Protein AF-A0A9W4SJ73-F1 (afdb_monomer_lite)

Structure (mmCIF, N/CA/C/O backbone):
data_AF-A0A9W4SJ73-F1
#
_entry.id   AF-A0A9W4SJ73-F1
#
loop_
_atom_site.group_PDB
_atom_site.id
_atom_site.type_symbol
_atom_site.label_atom_id
_atom_site.label_alt_id
_atom_site.label_comp_id
_atom_site.label_asym_id
_atom_site.label_entity_id
_atom_site.label_seq_id
_atom_site.pdbx_PDB_ins_code
_atom_site.Cartn_x
_atom_site.Cartn_y
_atom_site.Cartn_z
_atom_site.occupancy
_atom_site.B_iso_or_equiv
_atom_site.auth_seq_id
_atom_site.auth_comp_id
_atom_site.auth_asym_id
_atom_site.auth_atom_id
_atom_site.pdbx_PDB_model_num
ATOM 1 N N . MET A 1 1 ? -52.023 4.149 45.216 1.00 39.62 1 MET A N 1
ATOM 2 C CA . MET A 1 1 ? -51.579 4.139 43.808 1.00 39.62 1 MET A CA 1
ATOM 3 C C . MET A 1 1 ? -50.445 3.136 43.697 1.00 39.62 1 MET A C 1
ATOM 5 O O . MET A 1 1 ? -49.388 3.389 44.247 1.00 39.62 1 MET A O 1
ATOM 9 N N . CYS A 1 2 ? -50.684 1.966 43.100 1.00 37.62 2 CYS A N 1
ATOM 10 C CA . CYS A 1 2 ? -49.608 1.020 42.804 1.00 37.62 2 CYS A CA 1
ATOM 11 C C . CYS A 1 2 ? -48.779 1.577 41.645 1.00 37.62 2 CYS A C 1
ATOM 13 O O . CYS A 1 2 ? -49.261 1.621 40.511 1.00 37.62 2 CYS A O 1
ATOM 15 N N . GLU A 1 3 ? -47.551 2.004 41.929 1.00 43.22 3 GLU A N 1
ATOM 16 C CA . GLU A 1 3 ? -46.552 2.266 40.900 1.00 43.22 3 GLU A CA 1
ATOM 17 C C . GLU A 1 3 ? -46.263 0.955 40.166 1.00 43.22 3 GLU A C 1
ATOM 19 O O . GLU A 1 3 ? -45.697 0.005 40.708 1.00 43.22 3 GLU A O 1
ATOM 24 N N . LYS A 1 4 ? -46.710 0.878 38.911 1.00 43.00 4 LYS A N 1
ATOM 25 C CA . LYS A 1 4 ? -46.316 -0.188 37.993 1.00 43.00 4 LYS A CA 1
ATOM 26 C C . LYS A 1 4 ? -44.838 0.015 37.659 1.00 43.00 4 LYS A C 1
ATOM 28 O O . LYS A 1 4 ? -44.518 0.693 36.684 1.00 43.00 4 LYS A O 1
ATOM 33 N N . HIS A 1 5 ? -43.942 -0.590 38.433 1.00 45.56 5 HIS A N 1
ATOM 34 C CA . HIS A 1 5 ? -42.582 -0.841 37.972 1.00 45.56 5 HIS A CA 1
ATOM 35 C C . HIS A 1 5 ? -42.668 -1.754 36.744 1.00 45.56 5 HIS A C 1
ATOM 37 O O . HIS A 1 5 ? -42.887 -2.959 36.858 1.00 45.56 5 HIS A O 1
ATOM 43 N N . LYS A 1 6 ? -42.545 -1.172 35.544 1.00 41.56 6 LYS A N 1
ATOM 44 C CA . LYS A 1 6 ? -42.230 -1.961 34.352 1.00 41.56 6 LYS A CA 1
ATOM 45 C C . LYS A 1 6 ? -40.883 -2.635 34.625 1.00 41.56 6 LYS A C 1
ATOM 47 O O . LYS A 1 6 ? -39.948 -1.915 34.984 1.00 41.56 6 LYS A O 1
ATOM 52 N N . PRO A 1 7 ? -40.755 -3.963 34.474 1.00 44.50 7 PRO A N 1
ATOM 53 C CA . PRO A 1 7 ? -39.452 -4.596 34.566 1.00 44.50 7 PRO A CA 1
ATOM 54 C C . PRO A 1 7 ? -38.563 -3.957 33.500 1.00 44.50 7 PRO A C 1
ATOM 56 O O . PRO A 1 7 ? -38.890 -3.979 32.311 1.00 44.50 7 PRO A O 1
ATOM 59 N N . ALA A 1 8 ? -37.477 -3.317 33.933 1.00 56.25 8 ALA A N 1
ATOM 60 C CA . ALA A 1 8 ? -36.424 -2.905 33.027 1.00 56.25 8 ALA A CA 1
ATOM 61 C C . ALA A 1 8 ? -35.802 -4.199 32.498 1.00 56.25 8 ALA A C 1
ATOM 63 O O . ALA A 1 8 ? -35.003 -4.834 33.181 1.00 56.25 8 ALA A O 1
ATOM 64 N N . TYR A 1 9 ? -36.247 -4.642 31.322 1.00 56.09 9 TYR A N 1
ATOM 65 C CA . TYR A 1 9 ? -35.579 -5.708 30.591 1.00 56.09 9 TYR A CA 1
ATOM 66 C C . TYR A 1 9 ? -34.178 -5.202 30.252 1.00 56.09 9 TYR A C 1
ATOM 68 O O . TYR A 1 9 ? -33.994 -4.433 29.311 1.00 56.09 9 TYR A O 1
ATOM 76 N N . ILE A 1 10 ? -33.202 -5.580 31.075 1.00 65.19 10 ILE A N 1
ATOM 77 C CA . ILE A 1 10 ? -31.793 -5.349 30.785 1.00 65.19 10 ILE A CA 1
ATOM 78 C C . ILE A 1 10 ? -31.448 -6.287 29.635 1.00 65.19 10 ILE A C 1
ATOM 80 O O . ILE A 1 10 ? -31.617 -7.502 29.739 1.00 65.19 10 ILE A O 1
ATOM 84 N N . SER A 1 11 ? -31.038 -5.715 28.508 1.00 77.88 11 SER A N 1
ATOM 85 C CA . SER A 1 11 ? -30.705 -6.504 27.333 1.00 77.88 11 SER A CA 1
ATOM 86 C C . SER A 1 11 ? -29.457 -7.356 27.585 1.00 77.88 11 SER A C 1
ATOM 88 O O . SER A 1 11 ? -28.429 -6.849 28.038 1.00 77.88 11 SER A O 1
ATOM 90 N N . ASN A 1 12 ? -29.529 -8.638 27.221 1.00 87.50 12 ASN A N 1
ATOM 91 C CA . ASN A 1 12 ? -28.381 -9.555 27.190 1.00 87.50 12 ASN A CA 1
ATOM 92 C C . ASN A 1 12 ? -27.575 -9.439 25.885 1.00 87.50 12 ASN A C 1
ATOM 94 O O . ASN A 1 12 ? -26.724 -10.278 25.603 1.00 87.50 12 ASN A O 1
ATOM 98 N N . THR A 1 13 ? -27.873 -8.435 25.056 1.00 93.50 13 THR A N 1
ATOM 99 C CA . THR A 1 13 ? -27.153 -8.212 23.801 1.00 93.50 13 THR A CA 1
ATOM 100 C C . THR A 1 13 ? -25.703 -7.862 24.103 1.00 93.50 13 THR A C 1
ATOM 102 O O . THR A 1 13 ? -25.430 -6.946 24.876 1.00 93.50 13 THR A O 1
ATOM 105 N N . THR A 1 14 ? -24.791 -8.586 23.462 1.00 96.38 14 THR A N 1
ATOM 106 C CA . THR A 1 14 ? -23.342 -8.378 23.562 1.00 96.38 14 THR A CA 1
ATOM 107 C C . THR A 1 14 ? -22.723 -7.924 22.242 1.00 96.38 14 THR A C 1
ATOM 109 O O . THR A 1 14 ? -21.602 -7.426 22.239 1.00 96.38 14 THR A O 1
ATOM 112 N N . HIS A 1 15 ? -23.445 -8.071 21.131 1.00 98.00 15 HIS A N 1
ATOM 113 C CA . HIS A 1 15 ? -23.003 -7.701 19.791 1.00 98.00 15 HIS A CA 1
ATOM 114 C C . HIS A 1 15 ? -24.014 -6.729 19.197 1.00 98.00 15 HIS A C 1
ATOM 116 O O . HIS A 1 15 ? -25.203 -7.044 19.121 1.00 98.00 15 HIS A O 1
ATOM 122 N N . LEU A 1 16 ? -23.549 -5.541 18.830 1.00 97.38 16 LEU A N 1
ATOM 123 C CA . LEU A 1 16 ? -24.368 -4.494 18.248 1.00 97.38 16 LEU A CA 1
ATOM 124 C C . LEU A 1 16 ? -23.664 -3.921 17.025 1.00 97.38 16 LEU A C 1
ATOM 126 O O . LEU A 1 16 ? -22.590 -3.335 17.133 1.00 97.38 16 LEU A O 1
ATOM 130 N N . GLU A 1 17 ? -24.330 -4.037 15.885 1.00 97.62 17 GLU A N 1
ATOM 131 C CA . GLU A 1 17 ? -23.890 -3.465 14.621 1.00 97.62 17 GLU A CA 1
ATOM 132 C C . GLU A 1 17 ? -24.913 -2.417 14.180 1.00 97.62 17 GLU A C 1
ATOM 134 O O . GLU A 1 17 ? -26.108 -2.693 14.056 1.00 97.62 17 GLU A O 1
ATOM 139 N N . ILE A 1 18 ? -24.448 -1.188 13.983 1.00 95.75 18 ILE A N 1
ATOM 140 C CA . ILE A 1 18 ? -25.218 -0.082 13.419 1.00 95.75 18 ILE A CA 1
ATOM 141 C C . ILE A 1 18 ? -24.362 0.505 12.306 1.00 95.75 18 ILE A C 1
ATOM 143 O O . ILE A 1 18 ? -23.641 1.483 12.507 1.00 95.75 18 ILE A O 1
ATOM 147 N N . THR A 1 19 ? -24.417 -0.134 11.144 1.00 95.12 19 THR A N 1
ATOM 148 C CA . THR A 1 19 ? -23.607 0.214 9.977 1.00 95.12 19 THR A CA 1
ATOM 149 C C . THR A 1 19 ? -24.409 1.038 8.970 1.00 95.12 19 THR A C 1
ATOM 151 O O . THR A 1 19 ? -25.641 0.972 8.948 1.00 95.12 19 THR A O 1
ATOM 154 N N . PHE A 1 20 ? -23.723 1.842 8.153 1.00 93.00 20 PHE A N 1
ATOM 155 C CA . PHE A 1 20 ? -24.329 2.667 7.096 1.00 93.00 20 PHE A CA 1
ATOM 156 C C . PHE A 1 20 ? -25.423 3.629 7.607 1.00 93.00 20 PHE A C 1
ATOM 158 O O . PHE A 1 20 ? -26.413 3.903 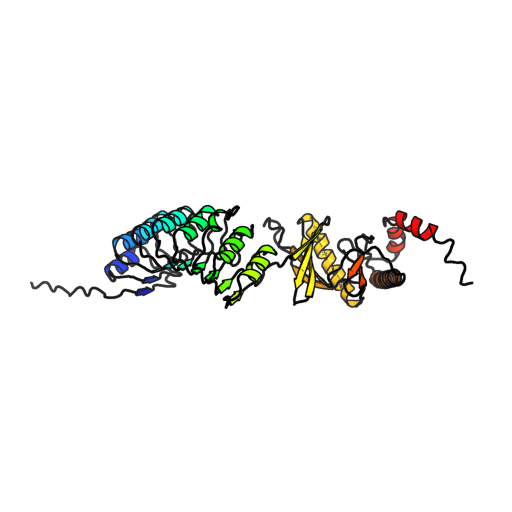6.921 1.00 93.00 20 PHE A O 1
ATOM 165 N N . TYR A 1 21 ? -25.290 4.126 8.845 1.00 93.19 21 TYR A N 1
ATOM 166 C CA . TYR A 1 21 ? -26.310 4.942 9.502 1.00 93.19 21 TYR A CA 1
ATOM 167 C C . TYR A 1 21 ? -25.867 6.397 9.688 1.00 93.19 21 TYR A C 1
ATOM 169 O O . TYR A 1 21 ? -25.284 6.793 10.700 1.00 93.19 21 TYR A O 1
ATOM 177 N N . TYR A 1 22 ? -26.247 7.247 8.734 1.00 90.00 22 TYR A N 1
ATOM 178 C CA . TYR A 1 22 ? -25.764 8.630 8.641 1.00 90.00 22 TYR A CA 1
ATOM 179 C C . TYR A 1 22 ? -26.304 9.619 9.690 1.00 90.00 22 TYR A C 1
ATOM 181 O O . TYR A 1 22 ? -25.974 10.803 9.670 1.00 90.00 22 TYR A O 1
ATOM 189 N N . SER A 1 23 ? -27.166 9.171 10.606 1.00 92.56 23 SER A N 1
ATOM 190 C CA . SER A 1 23 ? -27.784 10.035 11.620 1.00 92.56 23 SER A CA 1
ATOM 191 C C . SER A 1 23 ? -27.640 9.482 13.035 1.00 92.56 23 SER A C 1
ATOM 193 O O . SER A 1 23 ? -28.537 9.674 13.864 1.00 92.56 23 SER A O 1
ATOM 195 N N . LEU A 1 24 ? -26.544 8.771 13.327 1.00 94.06 24 LEU A N 1
ATOM 196 C CA . LEU A 1 24 ? -26.372 8.085 14.607 1.00 94.06 24 LEU A CA 1
ATOM 197 C C . LEU A 1 24 ? -26.395 9.079 15.775 1.00 94.06 24 LEU A C 1
ATOM 199 O O . LEU A 1 24 ? -27.225 8.940 16.658 1.00 94.06 24 LEU A O 1
ATOM 203 N N . SER A 1 25 ? -25.658 10.186 15.716 1.00 95.62 25 SER A N 1
ATOM 204 C CA . SER A 1 25 ? -25.659 11.265 16.726 1.00 95.62 25 SER A CA 1
ATOM 205 C C . SER A 1 25 ? -25.327 10.860 18.170 1.00 95.62 25 SER A C 1
ATOM 207 O O . SER A 1 25 ? -25.755 9.831 18.695 1.00 95.62 25 SER A O 1
ATOM 209 N N . ASP A 1 26 ? -24.663 11.762 18.894 1.00 97.38 26 ASP A N 1
ATOM 210 C CA . ASP A 1 26 ? -24.297 11.508 20.295 1.00 97.38 26 ASP A CA 1
ATOM 211 C C . ASP A 1 26 ? -25.513 11.225 21.199 1.00 97.38 26 ASP A C 1
ATOM 213 O O . ASP A 1 26 ? -25.440 10.451 22.154 1.00 97.38 26 ASP A O 1
ATOM 217 N N . LYS A 1 27 ? -26.675 11.814 20.882 1.00 97.12 27 LYS A N 1
ATOM 218 C CA . LYS A 1 27 ? -27.915 11.602 21.644 1.00 97.12 27 LYS A CA 1
ATOM 219 C C . LYS A 1 27 ? -28.471 10.186 21.478 1.00 97.12 27 LYS A C 1
ATOM 221 O O . LYS A 1 27 ? -28.934 9.614 22.472 1.00 97.12 27 LYS A O 1
ATOM 226 N N . LYS A 1 28 ? -28.446 9.614 20.264 1.00 96.69 28 LYS A N 1
ATOM 227 C CA . LYS A 1 28 ? -28.918 8.231 20.086 1.00 96.69 28 LYS A CA 1
ATOM 228 C C . LYS A 1 28 ? -27.905 7.260 20.670 1.00 96.69 28 LYS A C 1
ATOM 230 O O . LYS A 1 28 ? -28.343 6.367 21.380 1.00 96.69 28 LYS A O 1
ATOM 235 N N . ILE A 1 29 ? -26.594 7.483 20.511 1.00 97.12 29 ILE A N 1
ATOM 236 C CA . ILE A 1 29 ? -25.574 6.631 21.157 1.00 97.12 29 ILE A CA 1
ATOM 237 C C . ILE A 1 29 ? -25.756 6.621 22.675 1.00 97.12 29 ILE A C 1
ATOM 239 O O . ILE A 1 29 ? -25.825 5.551 23.270 1.00 97.12 29 ILE A O 1
ATOM 243 N N . LYS A 1 30 ? -25.983 7.781 23.304 1.00 96.75 30 LYS A N 1
ATOM 244 C CA . LYS A 1 30 ? -26.291 7.847 24.742 1.00 96.75 30 LYS A CA 1
ATOM 245 C C . LYS A 1 30 ? -27.535 7.042 25.145 1.00 96.75 30 LYS A C 1
ATOM 247 O O . LYS A 1 30 ? -27.621 6.567 26.274 1.00 96.75 30 LYS A O 1
ATOM 252 N N . SER A 1 31 ? -28.515 6.908 24.256 1.00 95.81 31 SER A N 1
ATOM 253 C CA . SER A 1 31 ? -29.713 6.091 24.498 1.00 95.81 31 SER A CA 1
ATOM 254 C C . SER A 1 31 ? -29.444 4.602 24.251 1.00 95.81 31 SER A C 1
ATOM 256 O O . SER A 1 31 ? -29.920 3.756 25.005 1.00 95.81 31 SER A O 1
ATOM 258 N N . ILE A 1 32 ? -28.631 4.290 23.240 1.00 94.88 32 ILE A N 1
ATOM 259 C CA . ILE A 1 32 ? -28.189 2.940 22.880 1.00 94.88 32 ILE A CA 1
ATOM 260 C C . ILE A 1 32 ? -27.398 2.318 24.031 1.00 94.88 32 ILE A C 1
ATOM 262 O O . ILE A 1 32 ? -27.790 1.253 24.501 1.00 94.88 32 ILE A O 1
ATOM 266 N N . VAL A 1 33 ? -26.373 3.000 24.559 1.00 94.69 33 VAL A N 1
ATOM 267 C CA . VAL A 1 33 ? -25.543 2.453 25.652 1.00 94.69 33 VAL A CA 1
ATOM 268 C C . VAL A 1 33 ? -26.362 2.143 26.911 1.00 94.69 33 VAL A C 1
ATOM 270 O O . VAL A 1 33 ? -26.095 1.170 27.604 1.00 94.69 33 VAL A O 1
ATOM 273 N N . LYS A 1 34 ? -27.416 2.929 27.182 1.00 92.62 34 LYS A N 1
ATOM 274 C CA . LYS A 1 34 ? -28.340 2.693 28.305 1.00 92.62 34 LYS A CA 1
ATOM 275 C C . LYS A 1 34 ? -29.238 1.481 28.080 1.00 92.62 34 LYS A C 1
ATOM 277 O O . LYS A 1 34 ? -29.660 0.847 29.040 1.00 92.62 34 LYS A O 1
ATOM 282 N N . THR A 1 35 ? -29.575 1.210 26.824 1.00 94.62 35 THR A N 1
ATOM 283 C CA . THR A 1 35 ? -30.463 0.109 26.434 1.00 94.62 35 THR A CA 1
ATOM 284 C C . THR A 1 35 ? -29.701 -1.218 26.385 1.00 94.62 35 THR A C 1
ATOM 286 O O . THR A 1 35 ? -30.245 -2.259 26.753 1.00 94.62 35 THR A O 1
ATOM 289 N N . PHE A 1 36 ? -28.432 -1.177 25.975 1.00 94.25 36 PHE A N 1
ATOM 290 C CA . PHE A 1 36 ? -27.571 -2.342 25.789 1.00 94.25 36 PHE A CA 1
ATOM 291 C C . PHE A 1 36 ? -26.296 -2.219 26.636 1.00 94.25 36 PHE A C 1
ATOM 293 O O . PHE A 1 36 ? -25.243 -1.922 26.093 1.00 94.25 36 PHE A O 1
ATOM 300 N N . PRO A 1 37 ? -26.347 -2.432 27.961 1.00 92.25 37 PRO A N 1
ATOM 301 C CA . PRO A 1 37 ? -25.209 -2.136 28.840 1.00 92.25 37 PRO A CA 1
ATOM 302 C C . PRO A 1 37 ? -24.043 -3.140 28.755 1.00 92.25 37 PRO A C 1
ATOM 304 O O . PRO A 1 37 ? -22.977 -2.876 29.299 1.00 92.25 37 PRO A O 1
ATOM 307 N N . ASN A 1 38 ? -24.220 -4.288 28.090 1.00 93.12 38 ASN A N 1
ATOM 308 C CA . ASN A 1 38 ? -23.274 -5.414 28.121 1.00 93.12 38 ASN A CA 1
ATOM 309 C C . ASN A 1 38 ? -22.562 -5.656 26.779 1.00 93.12 38 ASN A C 1
ATOM 311 O O . ASN A 1 38 ? -22.235 -6.796 26.446 1.00 93.12 38 ASN A O 1
ATOM 315 N N . ILE A 1 39 ? -22.345 -4.608 25.982 1.00 97.00 39 ILE A N 1
ATOM 316 C CA . ILE A 1 39 ? -21.722 -4.750 24.662 1.00 97.00 39 ILE A CA 1
ATOM 317 C C . ILE A 1 39 ? -20.239 -5.127 24.774 1.00 97.00 39 ILE A C 1
ATOM 319 O O . ILE A 1 39 ? -19.463 -4.525 25.513 1.00 97.00 39 ILE A O 1
ATOM 323 N N . ILE A 1 40 ? -19.868 -6.133 23.984 1.00 98.06 40 ILE A N 1
ATOM 324 C CA . ILE A 1 40 ? -18.515 -6.657 23.777 1.00 98.06 40 ILE A CA 1
ATOM 325 C C . ILE A 1 40 ? -18.050 -6.348 22.346 1.00 98.06 40 ILE A C 1
ATOM 327 O O . ILE A 1 40 ? -16.867 -6.088 22.126 1.00 98.06 40 ILE A O 1
ATOM 331 N N . HIS A 1 41 ? -18.978 -6.333 21.389 1.00 98.62 41 HIS A N 1
ATOM 332 C CA . HIS A 1 41 ? -18.727 -6.037 19.984 1.00 98.62 41 HIS A CA 1
ATOM 333 C C . HIS A 1 41 ? -19.605 -4.874 19.531 1.00 98.62 41 HIS A C 1
ATOM 335 O O . HIS A 1 41 ? -20.832 -4.987 19.536 1.00 98.62 41 HIS A O 1
ATOM 341 N N . LEU A 1 42 ? -18.971 -3.769 19.142 1.00 98.38 42 LEU A N 1
ATOM 342 C CA . LEU A 1 42 ? -19.642 -2.564 18.674 1.00 98.38 42 LEU A CA 1
ATOM 343 C C . LEU A 1 42 ? -19.150 -2.182 17.278 1.00 98.38 42 LEU A C 1
ATOM 345 O O . LEU A 1 42 ? -18.012 -1.741 17.123 1.00 98.38 42 LEU A O 1
ATOM 349 N N . ASP A 1 43 ? -20.011 -2.306 16.274 1.00 98.44 43 ASP A N 1
ATOM 350 C CA . ASP A 1 43 ? -19.675 -1.927 14.903 1.00 98.44 43 ASP A CA 1
ATOM 351 C C . ASP A 1 43 ? -20.478 -0.701 14.448 1.00 98.44 43 ASP A C 1
ATOM 353 O O . ASP A 1 43 ? -21.704 -0.758 14.351 1.00 98.44 43 ASP A O 1
ATOM 357 N N . PHE A 1 44 ? -19.785 0.410 14.178 1.00 97.69 44 PHE A N 1
ATOM 358 C CA . PHE A 1 44 ? -20.350 1.637 13.608 1.00 97.69 44 PHE A CA 1
ATOM 359 C C . PHE A 1 44 ? -19.809 1.944 12.207 1.00 97.69 44 PHE A C 1
ATOM 361 O O . PHE A 1 44 ? -19.728 3.111 11.821 1.00 97.69 44 PHE A O 1
ATOM 368 N N . LYS A 1 45 ? -19.429 0.925 11.431 1.00 95.31 45 LYS A N 1
ATOM 369 C CA . LYS A 1 45 ? -18.889 1.105 10.081 1.00 95.31 45 LYS A CA 1
ATOM 370 C C . LYS A 1 45 ? -19.808 1.954 9.208 1.00 95.31 45 LYS A C 1
ATOM 372 O O . LYS A 1 45 ? -20.985 1.636 9.055 1.00 95.31 45 LYS A O 1
ATOM 377 N N . ASP A 1 46 ? -19.244 2.989 8.592 1.00 91.25 46 ASP A N 1
ATOM 378 C CA . ASP A 1 46 ? -19.953 3.887 7.664 1.00 91.25 46 ASP A CA 1
ATOM 379 C C . ASP A 1 46 ? -21.174 4.576 8.307 1.00 91.25 46 ASP A C 1
ATOM 381 O O . ASP A 1 46 ? -22.160 4.936 7.664 1.00 91.25 46 ASP A O 1
ATOM 385 N N . SER A 1 47 ? -21.132 4.745 9.628 1.00 94.31 47 SER A N 1
ATOM 386 C CA . SER A 1 47 ? -22.100 5.538 10.376 1.00 94.31 47 SER A CA 1
ATOM 387 C C . SER A 1 47 ? -21.467 6.861 10.783 1.00 94.31 47 SER A C 1
ATOM 389 O O . SER A 1 47 ? -20.347 6.903 11.280 1.00 94.31 47 SER A O 1
ATOM 391 N N . ILE A 1 48 ? -22.208 7.960 10.626 1.00 90.94 48 ILE A N 1
ATOM 392 C CA . ILE A 1 48 ? -21.701 9.313 10.900 1.00 90.94 48 ILE A CA 1
ATOM 393 C C . ILE A 1 48 ? -22.635 10.104 11.822 1.00 90.94 48 ILE A C 1
ATOM 395 O O . ILE A 1 48 ? -23.740 9.686 12.188 1.00 90.94 48 ILE A O 1
ATOM 399 N N . GLY A 1 49 ? -22.164 11.287 12.216 1.00 93.06 49 GLY A N 1
ATOM 400 C CA . GLY A 1 49 ? -22.901 12.241 13.042 1.00 93.06 49 GLY A CA 1
ATOM 401 C C . GLY A 1 49 ? -22.613 12.133 14.538 1.00 93.06 49 GLY A C 1
ATOM 402 O O . GLY A 1 49 ? -23.229 12.865 15.309 1.00 93.06 49 GLY A O 1
ATOM 403 N N . PHE A 1 50 ? -21.703 11.255 14.961 1.00 96.56 50 PHE A N 1
ATOM 404 C CA . PHE A 1 50 ? -21.221 11.164 16.340 1.00 96.56 50 PHE A CA 1
ATOM 405 C C . PHE A 1 50 ? -19.782 11.677 16.480 1.00 96.56 50 PHE A C 1
ATOM 407 O O . PHE A 1 50 ? -19.057 11.788 15.495 1.00 96.56 50 PHE A O 1
ATOM 414 N N . SER A 1 51 ? -19.393 12.017 17.709 1.00 97.25 51 SER A N 1
ATOM 415 C CA . SER A 1 51 ? -18.108 12.643 18.041 1.00 97.25 51 SER A CA 1
ATOM 416 C C . SER A 1 51 ? -17.456 12.001 19.270 1.00 97.25 51 SER A C 1
ATOM 418 O O . SER A 1 51 ? -17.980 11.038 19.834 1.00 97.25 51 SER A O 1
ATOM 420 N N . ASP A 1 52 ? -16.354 12.580 19.757 1.00 98.56 52 ASP A N 1
ATOM 421 C CA . ASP A 1 52 ? -15.693 12.186 21.013 1.00 98.56 52 ASP A CA 1
ATOM 422 C C . ASP A 1 52 ? -16.666 12.062 22.197 1.00 98.56 52 ASP A C 1
ATOM 424 O O . ASP A 1 52 ? -16.473 11.218 23.068 1.00 98.56 52 ASP A O 1
ATOM 428 N N . LYS A 1 53 ? -17.756 12.846 22.216 1.00 98.25 53 LYS A N 1
ATOM 429 C CA . LYS A 1 53 ? -18.806 12.748 23.247 1.00 98.25 53 LYS A CA 1
ATOM 430 C C . LYS A 1 53 ? -19.403 11.348 23.332 1.00 98.25 53 LYS A C 1
ATOM 432 O O . LYS A 1 53 ? -19.676 10.870 24.429 1.00 98.25 53 LYS A O 1
ATOM 437 N N . SER A 1 54 ? -19.610 10.705 22.188 1.00 97.94 54 SER A N 1
ATOM 438 C CA . SER A 1 54 ? -20.080 9.324 22.134 1.00 97.94 54 SER A CA 1
ATOM 439 C C . SER A 1 54 ? -19.038 8.354 22.658 1.00 97.94 54 SER A C 1
ATOM 441 O O . SER A 1 54 ? -19.391 7.454 23.412 1.00 97.94 54 SER A O 1
ATOM 443 N N . LEU A 1 55 ? -17.765 8.561 22.317 1.00 98.31 55 LEU A N 1
ATOM 444 C CA . LEU A 1 55 ? -16.682 7.701 22.786 1.00 98.31 55 LEU A CA 1
ATOM 445 C C . LEU A 1 55 ? -16.481 7.789 24.303 1.00 98.31 55 LEU A C 1
ATOM 447 O O . LEU A 1 55 ? -16.304 6.753 24.934 1.00 98.31 55 LEU A O 1
ATOM 451 N N . PHE A 1 56 ? -16.598 8.976 24.906 1.00 98.56 56 PHE A N 1
ATOM 452 C CA . PHE A 1 56 ? -16.574 9.121 26.369 1.00 98.56 56 PHE A CA 1
ATOM 453 C C . PHE A 1 56 ? -17.722 8.357 27.031 1.00 98.56 56 PHE A C 1
ATOM 455 O O . PHE A 1 56 ? -17.512 7.611 27.979 1.00 98.56 56 PHE A O 1
ATOM 462 N N . VAL A 1 57 ? -18.933 8.492 26.488 1.00 98.00 57 VAL A N 1
ATOM 463 C CA . VAL A 1 57 ? -20.106 7.787 27.011 1.00 98.00 57 VAL A CA 1
ATOM 464 C C . VAL A 1 57 ? -19.955 6.270 26.868 1.00 98.00 57 VAL A C 1
ATOM 466 O O . VAL A 1 57 ? -20.332 5.541 27.780 1.00 98.00 57 VAL A O 1
ATOM 469 N N . ILE A 1 58 ? -19.399 5.788 25.755 1.00 98.06 58 ILE A N 1
ATOM 470 C CA . ILE A 1 58 ? -19.102 4.364 25.552 1.00 98.06 58 ILE A CA 1
ATOM 471 C C . ILE A 1 58 ? -18.089 3.892 26.596 1.00 98.06 58 ILE A C 1
ATOM 473 O O . ILE A 1 58 ? -18.410 2.954 27.323 1.00 98.06 58 ILE A O 1
ATOM 477 N N . ALA A 1 59 ? -16.953 4.591 26.719 1.00 97.56 59 ALA A N 1
ATOM 478 C CA . ALA A 1 59 ? -15.873 4.310 27.668 1.00 97.56 59 ALA A CA 1
ATOM 479 C C . ALA A 1 59 ? -16.368 4.176 29.120 1.00 97.56 59 ALA A C 1
ATOM 481 O O . ALA A 1 59 ? -15.910 3.306 29.853 1.00 97.56 59 ALA A O 1
ATOM 482 N N . GLU A 1 60 ? -17.335 5.005 29.519 1.00 96.38 60 GLU A N 1
ATOM 483 C CA . GLU A 1 60 ? -17.947 4.973 30.854 1.00 96.38 60 GLU A CA 1
ATOM 484 C C . GLU A 1 60 ? -19.013 3.876 31.030 1.00 96.38 60 GLU A C 1
ATOM 486 O O . GLU A 1 60 ? -19.348 3.528 32.162 1.00 96.38 60 GLU A O 1
ATOM 491 N N . SER A 1 61 ? -19.589 3.357 29.939 1.00 94.62 61 SER A N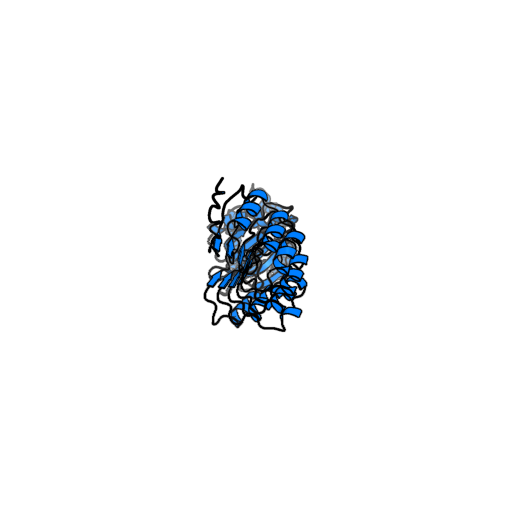 1
ATOM 492 C CA . SER A 1 61 ? -20.777 2.491 29.994 1.00 94.62 61 SER A CA 1
ATOM 493 C C . SER A 1 61 ? -20.459 1.005 29.889 1.00 94.62 61 SER A C 1
ATOM 495 O O . SER A 1 61 ? -21.058 0.203 30.604 1.00 94.62 61 SER A O 1
ATOM 497 N N . TYR A 1 62 ? -19.565 0.616 28.979 1.00 95.06 62 TYR A N 1
ATOM 498 C CA . TYR A 1 62 ? -19.236 -0.795 28.763 1.00 95.06 62 TYR A CA 1
ATOM 499 C C . TYR A 1 62 ? -17.999 -1.183 29.560 1.00 95.06 62 TYR A C 1
ATOM 501 O O . TYR A 1 62 ? -17.090 -0.376 29.713 1.00 95.06 62 TYR A O 1
ATOM 509 N N . SER A 1 63 ? -17.949 -2.425 30.044 1.00 90.69 63 SER A N 1
ATOM 510 C CA . SER A 1 63 ? -16.854 -2.930 30.888 1.00 90.69 63 SER A CA 1
ATOM 511 C C . SER A 1 63 ? -15.943 -3.948 30.197 1.00 90.69 63 SER A C 1
ATOM 513 O O . SER A 1 63 ? -14.846 -4.205 30.680 1.00 90.69 63 SER A O 1
ATOM 515 N N . ASN A 1 64 ? -16.383 -4.539 29.081 1.00 92.25 64 ASN A N 1
ATOM 516 C CA . ASN A 1 64 ? -15.703 -5.658 28.415 1.00 92.25 64 ASN A CA 1
ATOM 517 C C . ASN A 1 64 ? -15.718 -5.527 26.884 1.00 92.25 64 ASN A C 1
ATOM 519 O O . ASN A 1 64 ? -15.846 -6.525 26.174 1.00 92.25 64 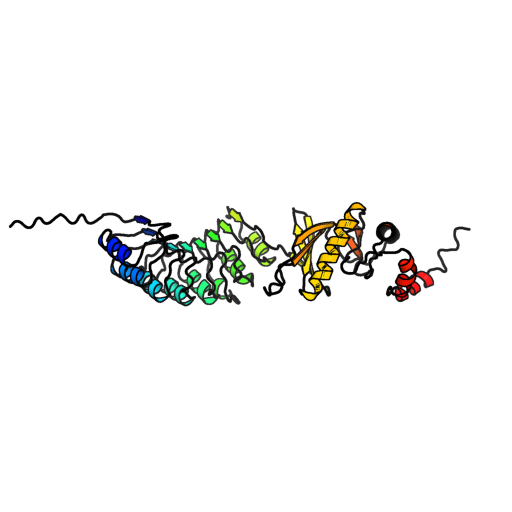ASN A O 1
ATOM 523 N N . LEU A 1 65 ? -15.612 -4.305 26.360 1.00 97.56 65 LEU A N 1
ATOM 524 C CA . LEU A 1 65 ? -15.544 -4.107 24.916 1.00 97.56 65 LEU A CA 1
ATOM 525 C C . LEU A 1 65 ? -14.250 -4.730 24.361 1.00 97.56 65 LEU A C 1
ATOM 527 O O . LEU A 1 65 ? -13.158 -4.432 24.840 1.00 97.56 65 LEU A O 1
ATOM 531 N N . ARG A 1 66 ? -14.386 -5.613 23.367 1.00 98.50 66 ARG A N 1
ATOM 532 C CA . ARG A 1 66 ? -13.280 -6.322 22.695 1.00 98.50 66 ARG A CA 1
ATOM 533 C C . ARG A 1 66 ? -13.183 -5.988 21.211 1.00 98.50 66 ARG A C 1
ATOM 535 O O . ARG A 1 66 ? -12.107 -6.102 20.638 1.00 98.50 66 ARG A O 1
ATOM 542 N N . TYR A 1 67 ? -14.278 -5.550 20.601 1.00 98.75 67 TYR A N 1
ATOM 543 C CA . TYR A 1 67 ? -14.324 -5.169 19.196 1.00 98.75 67 TYR A CA 1
ATOM 544 C C . TYR A 1 67 ? -14.976 -3.798 19.070 1.00 98.75 67 TYR A C 1
ATOM 546 O O . TYR A 1 67 ? -16.098 -3.601 19.549 1.00 98.75 67 TYR A O 1
ATOM 554 N N . ILE A 1 68 ? -14.284 -2.867 18.413 1.00 98.56 68 ILE A N 1
ATOM 555 C CA . ILE A 1 68 ? -14.855 -1.572 18.052 1.00 98.56 68 ILE A CA 1
ATOM 556 C C . ILE A 1 68 ? -14.477 -1.166 16.623 1.00 98.56 68 ILE A C 1
ATOM 558 O O . ILE A 1 68 ? -13.302 -1.117 16.253 1.00 98.56 68 ILE A O 1
ATOM 562 N N . ASN A 1 69 ? -15.489 -0.850 15.819 1.00 98.62 69 ASN A N 1
ATOM 563 C CA . ASN A 1 69 ? -15.317 -0.335 14.465 1.00 98.62 69 ASN A CA 1
ATOM 564 C C . ASN A 1 69 ? -15.811 1.111 14.389 1.00 98.62 69 ASN A C 1
ATOM 566 O O . ASN A 1 69 ? -16.996 1.378 14.586 1.00 98.62 69 ASN A O 1
ATOM 570 N N . LEU A 1 70 ? -14.885 2.030 14.128 1.00 97.81 70 LEU A N 1
ATOM 571 C CA . LEU A 1 70 ? -15.078 3.479 14.070 1.00 97.81 70 LEU A CA 1
ATOM 572 C C . LEU A 1 70 ? -14.734 4.027 12.679 1.00 97.81 70 LEU A C 1
ATOM 574 O O . LEU A 1 70 ? -14.312 5.174 12.568 1.00 97.81 70 LEU A O 1
ATOM 578 N N . TRP A 1 71 ? -14.860 3.208 11.634 1.00 96.31 71 TRP A N 1
ATOM 579 C CA . TRP A 1 71 ? -14.592 3.615 10.254 1.00 96.31 71 TRP A CA 1
ATOM 580 C C . TRP A 1 71 ? -15.307 4.936 9.907 1.00 96.31 71 TRP A C 1
ATOM 582 O O . TRP A 1 71 ? -16.509 5.060 10.146 1.00 96.31 71 TRP A O 1
ATOM 592 N N . ASP A 1 72 ? -14.554 5.903 9.368 1.00 94.69 72 ASP A N 1
ATOM 593 C CA . ASP A 1 72 ? -14.982 7.268 8.988 1.00 94.69 72 ASP A CA 1
ATOM 594 C C . ASP A 1 72 ? -15.684 8.069 10.107 1.00 94.69 72 ASP A C 1
ATOM 596 O O . ASP A 1 72 ? -16.488 8.978 9.872 1.00 94.69 72 ASP A O 1
ATOM 600 N N . ALA A 1 73 ? -15.375 7.762 11.370 1.00 94.62 73 ALA A N 1
ATOM 601 C CA . ALA A 1 73 ? -15.916 8.499 12.502 1.00 94.62 73 ALA A CA 1
ATOM 602 C C . ALA A 1 73 ? -15.304 9.910 12.620 1.00 94.62 73 ALA A C 1
ATOM 604 O O . ALA A 1 73 ? -14.093 10.120 12.508 1.00 94.62 73 ALA A O 1
ATOM 605 N N . GLN A 1 74 ? -16.137 10.899 12.960 1.00 94.56 74 GLN A N 1
ATOM 606 C CA . GLN A 1 74 ? -15.715 12.289 13.196 1.00 94.56 74 GLN A CA 1
ATOM 607 C C . GLN A 1 74 ? -15.167 12.489 14.621 1.00 94.56 74 GLN A C 1
ATOM 609 O O . GLN A 1 74 ? -15.696 13.268 15.419 1.00 94.56 74 GLN A O 1
ATOM 614 N N . ILE A 1 75 ? -14.100 11.762 14.943 1.00 97.19 75 ILE A N 1
ATOM 615 C CA . ILE A 1 75 ? -13.474 11.703 16.273 1.00 97.19 75 ILE A CA 1
ATOM 616 C C . ILE A 1 75 ? -12.042 12.237 16.249 1.00 97.19 75 ILE A C 1
ATOM 618 O O . ILE A 1 75 ? -11.415 12.311 15.195 1.00 97.19 75 ILE A O 1
ATOM 622 N N . THR A 1 76 ? -11.516 12.600 17.415 1.00 98.25 76 THR A N 1
ATOM 623 C CA . THR A 1 76 ? -10.125 13.035 17.595 1.00 98.25 76 THR A CA 1
ATOM 624 C C . THR A 1 76 ? -9.344 12.054 18.463 1.00 98.25 76 THR A C 1
ATOM 626 O O . THR A 1 76 ? -9.915 11.152 19.082 1.00 98.25 76 THR A O 1
ATOM 629 N N . ASP A 1 77 ? -8.033 12.285 18.589 1.00 98.44 77 ASP A N 1
ATOM 630 C CA . ASP A 1 77 ? -7.172 11.566 19.534 1.00 98.44 77 ASP A CA 1
ATOM 631 C C . ASP A 1 77 ? -7.792 11.483 20.944 1.00 98.44 77 ASP A C 1
ATOM 633 O O . ASP A 1 77 ? -7.727 10.445 21.590 1.00 98.44 77 ASP A O 1
ATOM 637 N N . LYS A 1 78 ? -8.463 12.542 21.427 1.00 98.44 78 LYS A N 1
ATOM 638 C CA . LYS A 1 78 ? -9.039 12.564 22.785 1.00 98.44 78 LYS A CA 1
ATOM 639 C C . LYS A 1 78 ? -10.137 11.522 22.979 1.00 98.44 78 LYS A C 1
ATOM 641 O O . LYS A 1 78 ? -10.168 10.864 24.019 1.00 98.44 78 LYS A O 1
ATOM 646 N N . GLY A 1 79 ? -11.039 11.400 22.006 1.00 98.44 79 GLY A N 1
ATOM 647 C CA . GLY A 1 79 ? -12.098 10.397 22.038 1.00 98.44 79 GLY A CA 1
ATOM 648 C C . GLY A 1 79 ? -11.518 8.989 21.958 1.00 98.44 79 GLY A C 1
ATOM 649 O O . GLY A 1 79 ? -11.900 8.122 22.743 1.00 98.44 79 GLY A O 1
ATOM 650 N N . LEU A 1 80 ? -10.540 8.777 21.075 1.00 98.25 80 LEU A N 1
ATOM 651 C CA . LEU A 1 80 ? -9.884 7.480 20.941 1.00 98.25 80 LEU A CA 1
ATOM 652 C C . LEU A 1 80 ? -9.118 7.083 22.213 1.00 98.25 80 LEU A C 1
ATOM 654 O O . LEU A 1 80 ? -9.219 5.935 22.638 1.00 98.25 80 LEU A O 1
ATOM 658 N N . TYR A 1 81 ? -8.435 8.023 22.877 1.00 98.56 81 TYR A N 1
ATOM 659 C CA . TYR A 1 81 ? -7.750 7.775 24.153 1.00 98.56 81 TYR A CA 1
ATOM 660 C C . TYR A 1 81 ? -8.702 7.240 25.218 1.00 98.56 81 TYR A C 1
ATOM 662 O O . TYR A 1 81 ? -8.337 6.331 25.958 1.00 98.56 81 TYR A O 1
ATOM 670 N N . ALA A 1 8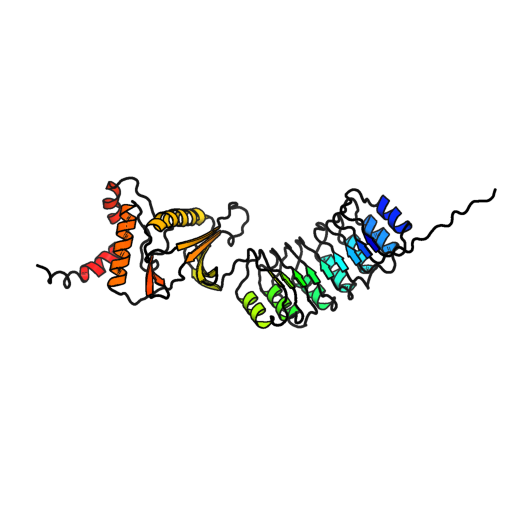2 ? -9.924 7.774 25.296 1.00 98.38 82 ALA A N 1
ATOM 671 C CA . ALA A 1 82 ? -10.914 7.292 26.253 1.00 98.38 82 ALA A CA 1
ATOM 672 C C . ALA A 1 82 ? -11.270 5.819 26.019 1.00 98.38 82 ALA A C 1
ATOM 674 O O . ALA A 1 82 ? -11.378 5.062 26.979 1.00 98.38 82 ALA A O 1
ATOM 675 N N . ILE A 1 83 ? -11.388 5.399 24.758 1.00 98.31 83 ILE A N 1
ATOM 676 C CA . ILE A 1 83 ? -11.655 4.004 24.395 1.00 98.31 83 ILE A CA 1
ATOM 677 C C . ILE A 1 83 ? -10.462 3.119 24.764 1.00 98.31 83 ILE A C 1
ATOM 679 O O . ILE A 1 83 ? -10.607 2.182 25.547 1.00 98.31 83 ILE A O 1
ATOM 683 N N . VAL A 1 84 ? -9.270 3.427 24.253 1.00 97.69 84 VAL A N 1
ATOM 684 C CA . VAL A 1 84 ? -8.111 2.521 24.371 1.00 97.69 84 VAL A CA 1
ATOM 685 C C . VAL A 1 84 ? -7.572 2.427 25.800 1.00 97.69 84 VAL A C 1
ATOM 687 O O . VAL A 1 84 ? -7.024 1.395 26.170 1.00 97.69 84 VAL A O 1
ATOM 690 N N . ARG A 1 85 ? -7.779 3.458 26.634 1.00 97.31 85 ARG A N 1
ATOM 691 C CA . ARG A 1 85 ? -7.452 3.424 28.073 1.00 97.31 85 ARG A CA 1
ATOM 692 C C . ARG A 1 85 ? -8.476 2.663 28.910 1.00 97.31 85 ARG A C 1
ATOM 694 O O . ARG A 1 85 ? -8.143 2.209 30.000 1.00 97.31 85 ARG A O 1
ATOM 701 N N . SER A 1 86 ? -9.712 2.542 28.431 1.00 97.44 86 SER A N 1
ATOM 702 C CA . SER A 1 86 ? -10.778 1.838 29.156 1.00 97.44 86 SER A CA 1
ATOM 703 C C . SER A 1 86 ? -10.805 0.344 28.830 1.00 97.44 86 SER A C 1
ATOM 705 O O . SER A 1 86 ? -11.215 -0.462 29.664 1.00 97.44 86 SER A O 1
ATOM 707 N N . TYR A 1 87 ? -10.334 -0.044 27.640 1.00 96.25 87 TYR A N 1
ATOM 708 C CA . TYR A 1 87 ? -10.474 -1.400 27.106 1.00 96.25 87 TYR A CA 1
ATOM 709 C C . TYR A 1 87 ? -9.127 -2.056 26.796 1.00 96.25 87 TYR A C 1
ATOM 711 O O . TYR A 1 87 ? -8.740 -2.226 25.648 1.00 96.25 87 TYR A O 1
ATOM 719 N N . TYR A 1 88 ? -8.422 -2.491 27.838 1.00 94.25 88 TYR A N 1
ATOM 720 C CA . TYR A 1 88 ? -7.107 -3.138 27.716 1.00 94.25 88 TYR A CA 1
ATOM 721 C C . TYR A 1 88 ? -7.139 -4.520 27.025 1.00 94.25 88 TYR A C 1
ATOM 723 O O . TYR A 1 88 ? -6.117 -4.975 26.518 1.00 94.25 88 TYR A O 1
ATOM 731 N N . LYS A 1 89 ? -8.314 -5.170 26.971 1.00 96.62 89 LYS A N 1
ATOM 732 C CA . LYS A 1 89 ? -8.555 -6.449 26.266 1.00 96.62 89 LYS A CA 1
ATOM 733 C C . LYS A 1 89 ? -9.102 -6.265 24.846 1.00 96.62 89 LYS A C 1
ATOM 735 O O . LYS A 1 89 ? -9.783 -7.152 24.332 1.00 96.62 89 LYS A O 1
ATOM 740 N N . LEU A 1 90 ? -8.921 -5.088 24.250 1.00 98.31 90 LEU A N 1
ATOM 741 C CA . LEU A 1 90 ? -9.399 -4.825 22.898 1.00 98.31 90 LEU A CA 1
ATOM 742 C C . LEU A 1 90 ? -8.636 -5.703 21.897 1.00 98.31 90 LEU A C 1
ATOM 744 O O . LEU A 1 90 ? -7.410 -5.713 21.887 1.00 98.31 90 LEU A O 1
ATOM 748 N N . GLU A 1 91 ? -9.373 -6.423 21.057 1.00 98.56 91 GLU A N 1
ATOM 749 C CA . GLU A 1 91 ? -8.852 -7.383 20.075 1.00 98.56 91 GLU A CA 1
ATOM 750 C C . GLU A 1 91 ? -9.008 -6.886 18.642 1.00 98.56 91 GLU A C 1
ATOM 752 O O . GLU A 1 91 ? -8.202 -7.237 17.784 1.00 98.56 91 GLU A O 1
ATOM 757 N N . TYR A 1 92 ? -10.012 -6.050 18.386 1.00 98.81 92 TYR A N 1
ATOM 758 C CA . TYR A 1 92 ? -10.258 -5.457 17.079 1.00 98.81 92 TYR A CA 1
ATOM 759 C C . TYR A 1 92 ? -10.486 -3.956 17.213 1.00 98.81 92 TYR A C 1
ATOM 761 O O . TYR A 1 92 ? -11.347 -3.510 17.984 1.00 98.81 92 TYR A O 1
ATOM 769 N N . LEU A 1 93 ? -9.751 -3.191 16.411 1.00 98.69 93 LEU A N 1
ATOM 770 C CA . LEU A 1 93 ? -9.916 -1.752 16.277 1.00 98.69 93 LEU A CA 1
ATOM 771 C C . LEU A 1 93 ? -9.864 -1.359 14.801 1.00 98.69 93 LEU A C 1
ATOM 773 O O . LEU A 1 93 ? -8.893 -1.646 14.104 1.00 98.69 93 LEU A O 1
ATOM 777 N N . ASN A 1 94 ? -10.880 -0.641 14.335 1.00 98.62 94 ASN A N 1
ATOM 778 C CA . ASN A 1 94 ? -10.850 -0.005 13.022 1.00 98.62 94 ASN A CA 1
ATOM 779 C C . ASN A 1 94 ? -11.081 1.499 13.169 1.00 98.62 94 ASN A C 1
ATOM 781 O O . ASN A 1 94 ? -12.127 1.918 13.657 1.00 98.62 94 ASN A O 1
ATOM 785 N N . ILE A 1 95 ? -10.093 2.293 12.763 1.00 97.81 95 ILE A N 1
ATOM 786 C CA . ILE A 1 95 ? -10.123 3.765 12.739 1.00 97.81 95 ILE A CA 1
ATOM 787 C C . ILE A 1 95 ? -9.825 4.302 11.333 1.00 97.81 95 ILE A C 1
ATOM 789 O O . ILE A 1 95 ? -9.378 5.437 11.171 1.00 97.81 95 ILE A O 1
ATOM 793 N N . SER A 1 96 ? -10.019 3.469 10.313 1.00 97.31 96 SER A N 1
ATOM 794 C CA . SER A 1 96 ? -9.794 3.849 8.920 1.00 97.31 96 SER A CA 1
ATOM 795 C C . SER A 1 96 ? -10.645 5.064 8.558 1.00 97.31 96 SER A C 1
ATOM 797 O O . SER A 1 96 ? -11.780 5.184 9.020 1.00 97.31 96 SER A O 1
ATOM 799 N N . TYR A 1 97 ? -10.107 5.955 7.726 1.00 95.44 97 TYR A N 1
ATOM 800 C CA . TYR A 1 97 ? -10.757 7.200 7.289 1.00 95.44 97 TYR A CA 1
ATOM 801 C C . TYR A 1 97 ? -11.041 8.230 8.405 1.00 95.44 97 TYR A C 1
ATOM 803 O O . TYR A 1 97 ? -11.557 9.311 8.123 1.00 95.44 97 TYR A O 1
ATOM 811 N N . CYS A 1 98 ? -10.631 7.996 9.657 1.00 95.50 98 CYS A N 1
ATOM 812 C CA . CYS A 1 98 ? -10.733 8.989 10.732 1.00 95.50 98 CYS A CA 1
ATOM 813 C C . CYS A 1 98 ? -9.706 10.126 10.561 1.00 95.50 98 CYS A C 1
ATOM 815 O O . CYS A 1 98 ? -8.588 10.080 11.079 1.00 95.50 98 CYS A O 1
ATOM 817 N N . ARG A 1 99 ? -10.098 11.193 9.856 1.00 91.62 99 ARG A N 1
ATOM 818 C CA . ARG A 1 99 ? -9.196 12.283 9.416 1.00 91.62 99 ARG A CA 1
ATOM 819 C C . ARG A 1 99 ? -8.605 13.160 10.528 1.00 91.62 99 ARG A C 1
ATOM 821 O O . ARG A 1 99 ? -7.619 13.846 10.286 1.00 91.62 99 ARG A O 1
ATOM 828 N N . ASN A 1 100 ? -9.196 13.163 11.724 1.00 95.06 100 ASN A N 1
ATOM 829 C CA . ASN A 1 100 ? -8.793 14.037 12.838 1.00 95.06 100 ASN A CA 1
ATOM 830 C C . ASN A 1 100 ? -7.984 13.307 13.932 1.00 95.06 100 ASN A C 1
ATOM 832 O O . ASN A 1 100 ? -7.855 13.807 15.053 1.00 95.06 100 ASN A O 1
ATOM 836 N N . ILE A 1 101 ? -7.453 12.125 13.612 1.00 96.00 101 ILE A N 1
ATOM 837 C CA . ILE A 1 101 ? -6.530 11.355 14.456 1.00 96.00 101 ILE A CA 1
ATOM 838 C C . ILE A 1 101 ? -5.084 11.658 14.036 1.00 96.00 101 ILE A C 1
ATOM 840 O O . ILE A 1 101 ? -4.828 12.024 12.891 1.00 96.00 101 ILE A O 1
ATOM 844 N N . SER A 1 102 ? -4.135 11.535 14.964 1.00 94.62 102 SER A N 1
ATOM 845 C CA . SER A 1 102 ? -2.699 11.674 14.707 1.00 94.62 102 SER A CA 1
ATOM 846 C C . SER A 1 102 ? -1.905 10.450 15.174 1.00 94.62 102 SER A C 1
ATOM 848 O O . SER A 1 102 ? -2.416 9.573 15.873 1.00 94.62 102 SER A O 1
ATOM 850 N N . ASN A 1 103 ? -0.601 10.407 14.872 1.00 92.12 103 ASN A N 1
ATOM 851 C CA . ASN A 1 103 ? 0.272 9.312 15.319 1.00 92.12 103 ASN A CA 1
ATOM 852 C C . ASN A 1 103 ? 0.379 9.159 16.835 1.00 92.12 103 ASN A C 1
ATOM 854 O O . ASN A 1 103 ? 0.793 8.100 17.302 1.00 92.12 103 ASN A O 1
ATOM 858 N N . LYS A 1 104 ? -0.010 10.172 17.615 1.00 95.38 104 LYS A N 1
ATOM 859 C CA . LYS A 1 104 ? -0.070 10.076 19.077 1.00 95.38 104 LYS A CA 1
ATOM 860 C C . LYS A 1 104 ? -1.010 8.955 19.522 1.00 95.38 104 LYS A C 1
ATOM 862 O O . LYS A 1 104 ? -0.696 8.252 20.478 1.00 95.38 104 LYS A O 1
ATOM 867 N N . SER A 1 105 ? -2.082 8.717 18.767 1.00 96.06 105 SER A N 1
ATOM 868 C CA . SER A 1 105 ? -3.002 7.607 19.009 1.00 96.06 105 SER A CA 1
ATOM 869 C C . SER A 1 105 ? -2.370 6.232 18.847 1.00 96.06 105 SER A C 1
ATOM 871 O O . SER A 1 105 ? -2.687 5.349 19.634 1.00 96.06 105 SER A O 1
ATOM 873 N N . LEU A 1 106 ? -1.415 6.044 17.930 1.00 95.50 106 LEU A N 1
ATOM 874 C CA . LEU A 1 106 ? -0.682 4.772 17.820 1.00 95.50 106 LEU A CA 1
ATOM 875 C C . LEU A 1 106 ? 0.130 4.480 19.087 1.00 95.50 106 LEU A C 1
ATOM 877 O O . LEU A 1 106 ? 0.166 3.342 19.546 1.00 95.50 106 LEU A O 1
ATOM 881 N N . PHE A 1 107 ? 0.755 5.503 19.680 1.00 95.69 107 PHE A N 1
ATOM 882 C CA . PHE A 1 107 ? 1.493 5.333 20.934 1.00 95.69 107 PHE A CA 1
ATOM 883 C C . PHE A 1 107 ? 0.569 4.980 22.098 1.00 95.69 107 PHE A C 1
ATOM 885 O O . PHE A 1 107 ? 0.907 4.117 22.905 1.00 95.69 107 PHE A O 1
ATOM 892 N N . GLU A 1 108 ? -0.602 5.612 22.159 1.00 97.69 108 GLU A N 1
ATOM 893 C CA . GLU A 1 108 ? -1.594 5.327 23.192 1.00 97.69 108 GLU A CA 1
ATOM 894 C C . GLU A 1 108 ? -2.194 3.918 23.037 1.00 97.69 108 GLU A C 1
ATOM 896 O O . GLU A 1 108 ? -2.302 3.194 24.023 1.00 97.69 108 GLU A O 1
ATOM 901 N N . ILE A 1 109 ? -2.517 3.490 21.811 1.00 97.62 109 ILE A N 1
ATOM 902 C CA . ILE A 1 109 ? -2.992 2.126 21.523 1.00 97.62 109 ILE A CA 1
ATOM 903 C C . ILE A 1 109 ? -1.940 1.103 21.953 1.00 97.62 109 ILE A C 1
ATOM 905 O O . ILE A 1 109 ? -2.238 0.204 22.736 1.00 97.62 109 ILE A O 1
ATOM 909 N N . ALA A 1 110 ? -0.697 1.270 21.497 1.00 95.25 110 ALA A N 1
ATOM 910 C CA . ALA A 1 110 ? 0.402 0.364 21.817 1.00 95.25 110 ALA A CA 1
ATOM 911 C C . ALA A 1 110 ? 0.680 0.264 23.328 1.00 95.25 110 ALA A C 1
ATOM 913 O O . ALA A 1 110 ? 1.144 -0.772 23.793 1.00 95.25 110 ALA A O 1
ATOM 914 N N . GLY A 1 111 ? 0.420 1.331 24.090 1.00 96.88 111 GLY A N 1
ATOM 915 C CA . GLY A 1 111 ? 0.625 1.361 25.539 1.00 96.88 111 GLY A CA 1
ATOM 916 C C . GLY A 1 111 ? -0.484 0.706 26.367 1.00 96.88 111 GLY A C 1
ATOM 917 O O . GLY A 1 111 ? -0.263 0.477 27.552 1.00 96.88 111 GLY A O 1
ATOM 918 N N . ASN A 1 112 ? -1.656 0.426 25.784 1.00 97.19 112 ASN A N 1
ATOM 919 C CA . ASN A 1 112 ? -2.820 -0.063 26.536 1.00 97.19 112 ASN A CA 1
ATOM 920 C C . ASN A 1 112 ? -3.453 -1.344 25.957 1.00 97.19 112 ASN A C 1
ATOM 922 O O . ASN A 1 112 ? -3.973 -2.160 26.713 1.00 97.19 112 ASN A O 1
ATOM 926 N N . CYS A 1 113 ? -3.437 -1.537 24.634 1.00 96.75 113 CYS A N 1
ATOM 927 C CA . CYS A 1 113 ? -4.166 -2.601 23.929 1.00 96.75 113 CYS A CA 1
ATOM 928 C C . CYS A 1 113 ? -3.226 -3.738 23.483 1.00 96.75 113 CYS A C 1
ATOM 930 O O . CYS A 1 113 ? -2.977 -3.935 22.293 1.00 96.75 113 CYS A O 1
ATOM 932 N N . HIS A 1 114 ? -2.672 -4.491 24.435 1.00 95.62 114 HIS A N 1
ATOM 933 C CA . HIS A 1 114 ? -1.708 -5.569 24.147 1.00 95.62 114 HIS A CA 1
ATOM 934 C C . HIS A 1 114 ? -2.345 -6.839 23.555 1.00 95.62 114 HIS A C 1
ATOM 936 O O . HIS A 1 114 ? -1.657 -7.626 22.899 1.00 95.62 114 HIS A O 1
ATOM 942 N N . ASP A 1 115 ? -3.656 -7.010 23.740 1.00 97.06 115 ASP A N 1
ATOM 943 C CA . ASP A 1 115 ? -4.433 -8.136 23.210 1.00 97.06 115 ASP A CA 1
ATOM 944 C C . ASP A 1 115 ? -4.916 -7.910 21.767 1.00 97.06 115 ASP A C 1
ATOM 946 O O . ASP A 1 115 ? -5.590 -8.774 21.207 1.00 97.06 115 ASP A O 1
ATOM 950 N N . LEU A 1 116 ? -4.552 -6.779 21.148 1.00 98.00 116 LEU A N 1
ATOM 951 C CA . LEU A 1 116 ? -5.002 -6.407 19.810 1.00 98.00 116 LEU A CA 1
ATOM 952 C C . LEU A 1 116 ? -4.559 -7.445 18.771 1.00 98.00 116 LEU A C 1
ATOM 954 O O . LEU A 1 116 ? -3.374 -7.760 18.659 1.00 98.00 116 LEU A O 1
ATOM 958 N N . GLN A 1 117 ? -5.524 -7.961 18.012 1.00 98.00 117 GLN A N 1
ATOM 959 C CA . GLN A 1 117 ? -5.349 -9.001 16.995 1.00 98.00 117 GLN A CA 1
ATOM 960 C C . GLN A 1 117 ? -5.547 -8.450 15.588 1.00 98.00 117 GLN A C 1
ATOM 962 O O . GLN A 1 117 ? -4.852 -8.872 14.663 1.00 98.00 117 GLN A O 1
ATOM 967 N N . GLU A 1 118 ? -6.458 -7.493 15.424 1.00 98.50 118 GLU A N 1
ATOM 968 C CA . GLU A 1 118 ? -6.714 -6.844 14.146 1.00 98.50 118 GLU A CA 1
ATOM 969 C C . GLU A 1 118 ? -6.758 -5.326 14.298 1.00 98.50 118 GLU A C 1
ATOM 971 O O . GLU A 1 118 ? -7.469 -4.789 15.155 1.00 98.50 118 GLU A O 1
ATOM 976 N N . PHE A 1 119 ? -6.000 -4.633 13.451 1.00 98.12 119 PHE A N 1
ATOM 977 C CA . PHE A 1 119 ? -5.926 -3.183 13.481 1.00 98.12 119 PHE A CA 1
ATOM 978 C C . PHE A 1 119 ? -5.931 -2.589 12.076 1.00 98.12 119 PHE A C 1
ATOM 980 O O . PHE A 1 119 ? -5.054 -2.879 11.262 1.00 98.12 119 PHE A O 1
ATOM 987 N N . TYR A 1 120 ? -6.918 -1.733 11.823 1.00 97.88 120 TYR A N 1
ATOM 988 C CA . TYR A 1 120 ? -7.153 -1.111 10.524 1.00 97.88 120 TYR A CA 1
ATOM 989 C C . TYR A 1 120 ? -7.151 0.409 10.675 1.00 97.88 120 TYR A C 1
ATOM 991 O O . TYR A 1 120 ? -7.906 0.960 11.484 1.00 97.88 120 TYR A O 1
ATOM 999 N N . PHE A 1 121 ? -6.315 1.090 9.899 1.00 95.88 121 PHE A N 1
ATOM 1000 C CA . PHE A 1 121 ? -6.239 2.551 9.876 1.00 95.88 121 PHE A CA 1
ATOM 1001 C C . PHE A 1 121 ? -5.875 3.070 8.482 1.00 95.88 121 PHE A C 1
ATOM 1003 O O . PHE A 1 121 ? -4.950 3.863 8.320 1.00 95.88 121 PHE A O 1
ATOM 1010 N N . ALA A 1 122 ? -6.631 2.621 7.477 1.00 94.19 122 ALA A N 1
ATOM 1011 C CA . ALA A 1 122 ? -6.494 3.088 6.103 1.00 94.19 122 ALA A CA 1
ATOM 1012 C C . ALA A 1 122 ? -6.708 4.611 5.980 1.00 94.19 122 ALA A C 1
ATOM 1014 O O . ALA A 1 122 ? -7.446 5.214 6.769 1.00 94.19 122 ALA A O 1
ATOM 1015 N N . GLU A 1 123 ? -6.078 5.217 4.970 1.00 91.75 123 GLU A N 1
ATOM 1016 C CA . GLU A 1 123 ? -6.069 6.662 4.683 1.00 91.75 123 GLU A CA 1
ATOM 1017 C C . GLU A 1 123 ? -5.500 7.521 5.832 1.00 91.75 123 GLU A C 1
ATOM 1019 O O . GLU A 1 123 ? -5.818 8.704 5.983 1.00 91.75 123 GLU A O 1
ATOM 1024 N N . ALA A 1 124 ? -4.620 6.951 6.660 1.00 90.94 124 ALA A N 1
ATOM 1025 C CA . ALA A 1 124 ? -3.914 7.702 7.690 1.00 90.94 124 ALA A CA 1
ATOM 1026 C C . ALA A 1 124 ? -2.755 8.494 7.070 1.00 90.94 124 ALA A C 1
ATOM 1028 O O . ALA A 1 124 ? -1.817 7.916 6.538 1.00 90.94 124 ALA A O 1
ATOM 1029 N N . CYS A 1 125 ? -2.760 9.824 7.167 1.00 87.56 125 CYS A N 1
ATOM 1030 C CA . CYS A 1 125 ? -1.716 10.684 6.586 1.00 87.56 125 CYS A CA 1
ATOM 1031 C C . CYS A 1 125 ? -0.591 11.085 7.562 1.00 87.56 125 CYS A C 1
ATOM 1033 O O . CYS A 1 125 ? 0.141 12.045 7.320 1.00 87.56 125 CYS A O 1
ATOM 1035 N N . TRP A 1 126 ? -0.484 10.390 8.694 1.00 87.50 126 TRP A N 1
ATOM 1036 C CA . TRP A 1 126 ? 0.310 10.800 9.856 1.00 87.50 126 TRP A CA 1
ATOM 1037 C C . TRP A 1 126 ? 1.260 9.708 10.363 1.00 87.50 126 TRP A C 1
ATOM 1039 O O . TRP A 1 126 ? 1.845 9.859 11.432 1.00 87.50 126 TRP A O 1
ATOM 1049 N N . ILE A 1 127 ? 1.435 8.613 9.623 1.00 86.75 127 ILE A N 1
ATOM 1050 C CA . ILE A 1 127 ? 2.232 7.457 10.057 1.00 86.75 127 ILE A CA 1
ATOM 1051 C C . ILE A 1 127 ? 3.731 7.810 10.135 1.00 86.75 127 ILE A C 1
ATOM 1053 O O . ILE A 1 127 ? 4.252 8.540 9.294 1.00 86.75 127 ILE A O 1
ATOM 1057 N N . THR A 1 128 ? 4.448 7.277 11.131 1.00 86.62 128 THR A N 1
ATOM 1058 C CA . THR A 1 128 ? 5.920 7.339 11.207 1.00 86.62 128 THR A CA 1
ATOM 1059 C C . THR A 1 128 ? 6.536 5.975 11.529 1.00 86.62 128 THR A C 1
ATOM 1061 O O . THR A 1 128 ? 5.870 5.103 12.100 1.00 86.62 128 THR A O 1
ATOM 1064 N N . ASP A 1 129 ? 7.834 5.810 11.244 1.00 81.12 129 ASP A N 1
ATOM 1065 C CA . ASP A 1 129 ? 8.617 4.611 11.607 1.00 81.12 129 ASP A CA 1
ATOM 1066 C C . ASP A 1 129 ? 8.404 4.197 13.058 1.00 81.12 129 ASP A C 1
ATOM 1068 O O . ASP A 1 129 ? 8.145 3.038 13.390 1.00 81.12 129 ASP A O 1
ATOM 1072 N N . ARG A 1 130 ? 8.513 5.191 13.945 1.00 85.50 130 ARG A N 1
ATOM 1073 C CA . ARG A 1 130 ? 8.474 4.993 15.385 1.00 85.50 130 ARG A CA 1
ATOM 1074 C C . ARG A 1 130 ? 7.093 4.542 15.826 1.00 85.50 130 ARG A C 1
ATOM 1076 O O . ARG A 1 130 ? 7.008 3.679 16.691 1.00 85.50 130 ARG A O 1
ATOM 1083 N N . SER A 1 131 ? 6.029 5.103 15.251 1.00 88.50 131 SER A N 1
ATOM 1084 C CA . SER A 1 131 ? 4.667 4.737 15.635 1.00 88.50 131 SER A CA 1
ATOM 1085 C C . SER A 1 131 ? 4.301 3.322 15.183 1.00 88.50 131 SER A C 1
ATOM 1087 O O . SER A 1 131 ? 3.745 2.569 15.978 1.00 88.50 131 SER A O 1
ATOM 1089 N N . ILE A 1 132 ? 4.677 2.922 13.959 1.00 88.00 132 ILE A N 1
ATOM 1090 C CA . ILE A 1 132 ? 4.465 1.544 13.474 1.00 88.00 132 ILE A CA 1
ATOM 1091 C C . ILE A 1 132 ? 5.305 0.555 14.276 1.00 88.00 132 ILE A C 1
ATOM 1093 O O . ILE A 1 132 ? 4.793 -0.463 14.740 1.00 88.00 132 ILE A O 1
ATOM 1097 N N . SER A 1 133 ? 6.572 0.890 14.517 1.00 86.50 133 SER A N 1
ATOM 1098 C CA . SER A 1 133 ? 7.455 0.054 15.328 1.00 86.50 133 SER A CA 1
ATOM 1099 C C . SER A 1 133 ? 6.932 -0.143 16.734 1.00 86.50 133 SER A C 1
ATOM 1101 O O . SER A 1 133 ? 7.044 -1.236 17.281 1.00 86.50 133 SER A O 1
ATOM 1103 N N . TYR A 1 134 ? 6.319 0.878 17.320 1.00 89.19 134 TYR A N 1
ATOM 1104 C CA . TYR A 1 134 ? 5.761 0.761 18.655 1.00 89.19 134 TYR A CA 1
ATOM 1105 C C . TYR A 1 134 ? 4.518 -0.139 18.697 1.00 89.19 134 TYR A C 1
ATOM 1107 O O . TYR A 1 134 ? 4.414 -0.958 19.604 1.00 89.19 134 TYR A O 1
ATOM 1115 N N . ILE A 1 135 ? 3.637 -0.074 17.693 1.00 92.19 135 ILE A N 1
ATOM 1116 C CA . ILE A 1 135 ? 2.506 -1.010 17.565 1.00 92.19 135 ILE A CA 1
ATOM 1117 C C . ILE A 1 135 ? 3.005 -2.449 17.418 1.00 92.19 135 ILE A C 1
ATOM 1119 O O . ILE A 1 135 ? 2.635 -3.309 18.214 1.00 92.19 135 ILE A O 1
ATOM 1123 N N . LEU A 1 136 ? 3.894 -2.705 16.456 1.00 89.81 136 LEU A N 1
ATOM 1124 C CA . LEU A 1 136 ? 4.374 -4.058 16.156 1.00 89.81 136 LEU A CA 1
ATOM 1125 C C . LEU A 1 136 ? 5.165 -4.690 17.312 1.00 89.81 136 LEU A C 1
ATOM 1127 O O . LEU A 1 136 ? 5.152 -5.907 17.478 1.00 89.81 136 LEU A O 1
ATOM 1131 N N . ASN A 1 137 ? 5.845 -3.882 18.132 1.00 88.44 137 ASN A N 1
ATOM 1132 C CA . ASN A 1 137 ? 6.585 -4.379 19.295 1.00 88.44 137 ASN A CA 1
ATOM 1133 C C . ASN A 1 137 ? 5.722 -4.562 20.556 1.00 88.44 137 ASN A C 1
ATOM 1135 O O . ASN A 1 137 ? 6.128 -5.324 21.437 1.00 88.44 137 ASN A O 1
ATOM 1139 N N . SER A 1 138 ? 4.575 -3.882 20.658 1.00 91.69 138 SER A N 1
ATOM 1140 C CA . SER A 1 138 ? 3.726 -3.898 21.860 1.00 91.69 138 SER A CA 1
ATOM 1141 C C . SER A 1 138 ? 2.477 -4.772 21.725 1.00 91.69 138 SER A C 1
ATOM 1143 O O . SER A 1 138 ? 2.040 -5.356 22.718 1.00 91.69 138 SER A O 1
ATOM 1145 N N . CYS A 1 139 ? 1.907 -4.890 20.524 1.00 93.38 139 CYS A N 1
ATOM 1146 C CA . CYS A 1 139 ? 0.723 -5.701 20.233 1.00 93.38 139 CYS A CA 1
ATOM 1147 C C . CYS A 1 139 ? 1.154 -7.066 19.675 1.00 93.38 139 CYS A C 1
ATOM 1149 O O . CYS A 1 139 ? 1.062 -7.332 18.481 1.00 93.38 139 CYS A O 1
ATOM 1151 N N . LEU A 1 140 ? 1.674 -7.940 20.541 1.00 90.88 140 LEU A N 1
ATOM 1152 C CA . LEU A 1 140 ? 2.285 -9.216 20.128 1.00 90.88 140 LEU A CA 1
ATOM 1153 C C . LEU A 1 140 ? 1.282 -10.230 19.555 1.00 90.88 140 LEU A C 1
ATOM 1155 O O . LEU A 1 140 ? 1.680 -11.159 18.853 1.00 90.88 140 LEU A O 1
ATOM 1159 N N . ASN A 1 141 ? -0.006 -10.044 19.849 1.00 93.62 141 ASN A N 1
ATOM 1160 C CA . ASN A 1 141 ? -1.096 -10.864 19.327 1.00 93.62 141 ASN A CA 1
ATOM 1161 C C . ASN A 1 141 ? -1.611 -10.383 17.963 1.00 93.62 141 ASN A C 1
ATOM 1163 O O . ASN A 1 141 ? -2.530 -11.004 17.427 1.00 93.62 141 ASN A O 1
ATOM 1167 N N . LEU A 1 142 ? -1.036 -9.310 17.404 1.00 95.44 142 LEU A N 1
ATOM 1168 C CA . LEU A 1 142 ? -1.489 -8.723 16.150 1.00 95.44 142 LEU A CA 1
ATOM 1169 C C . LEU A 1 142 ? -1.259 -9.703 14.995 1.00 95.44 142 LEU A C 1
ATOM 1171 O O . LEU A 1 142 ? -0.131 -10.117 14.723 1.00 95.44 142 LEU A O 1
ATOM 1175 N N . ARG A 1 143 ? -2.356 -10.064 14.326 1.00 95.44 143 ARG A N 1
ATOM 1176 C CA . ARG A 1 143 ? -2.409 -10.976 13.175 1.00 95.44 143 ARG A CA 1
ATOM 1177 C C . ARG A 1 143 ? -2.782 -10.255 11.892 1.00 95.44 143 ARG A C 1
ATOM 1179 O O . ARG A 1 143 ? -2.333 -10.667 10.827 1.00 95.44 143 ARG A O 1
ATOM 1186 N N . LYS A 1 144 ? -3.610 -9.212 11.972 1.00 96.69 144 LYS A N 1
ATOM 1187 C CA . LYS A 1 144 ? -4.045 -8.443 10.805 1.00 96.69 144 LYS A CA 1
ATOM 1188 C C . LYS A 1 144 ? -3.714 -6.972 10.974 1.00 96.69 144 LYS A C 1
ATOM 1190 O O . LYS A 1 144 ? -4.095 -6.364 11.975 1.00 96.69 144 LYS A O 1
ATOM 1195 N N . LEU A 1 145 ? -3.021 -6.420 9.988 1.00 94.31 145 LEU A N 1
ATOM 1196 C CA . LEU A 1 145 ? -2.684 -5.007 9.928 1.00 94.31 145 LEU A CA 1
ATOM 1197 C C . LEU A 1 145 ? -2.999 -4.465 8.533 1.00 94.31 145 LEU A C 1
ATOM 1199 O O . LEU A 1 145 ? -2.510 -4.988 7.532 1.00 94.31 145 LEU A O 1
ATOM 1203 N N . ASP A 1 146 ? -3.797 -3.406 8.494 1.00 94.06 146 ASP A N 1
ATOM 1204 C CA . ASP A 1 146 ? -4.220 -2.725 7.273 1.00 94.06 146 ASP A CA 1
ATOM 1205 C C . ASP A 1 146 ? -3.946 -1.227 7.406 1.00 94.06 146 ASP A C 1
ATOM 1207 O O . ASP A 1 146 ? -4.419 -0.566 8.341 1.00 94.06 146 ASP A O 1
ATOM 1211 N N . ILE A 1 147 ? -3.161 -0.712 6.463 1.00 91.50 147 ILE A N 1
ATOM 1212 C CA . ILE A 1 147 ? -2.813 0.708 6.373 1.00 91.50 147 ILE A CA 1
ATOM 1213 C C . ILE A 1 147 ? -3.035 1.248 4.961 1.00 91.50 147 ILE A C 1
ATOM 1215 O O . ILE A 1 147 ? -2.351 2.187 4.564 1.00 91.50 147 ILE A O 1
ATOM 1219 N N . VAL A 1 148 ? -3.981 0.691 4.204 1.00 90.69 148 VAL A N 1
ATOM 1220 C CA . VAL A 1 148 ? -4.270 1.034 2.799 1.00 90.69 148 VAL A CA 1
ATOM 1221 C C . VAL A 1 148 ? -4.326 2.549 2.553 1.00 90.69 148 VAL A C 1
ATOM 1223 O O . VAL A 1 148 ? -4.866 3.300 3.360 1.00 90.69 148 VAL A O 1
ATOM 1226 N N . PHE A 1 149 ? -3.735 3.017 1.451 1.00 87.56 149 PHE A N 1
ATOM 1227 C CA 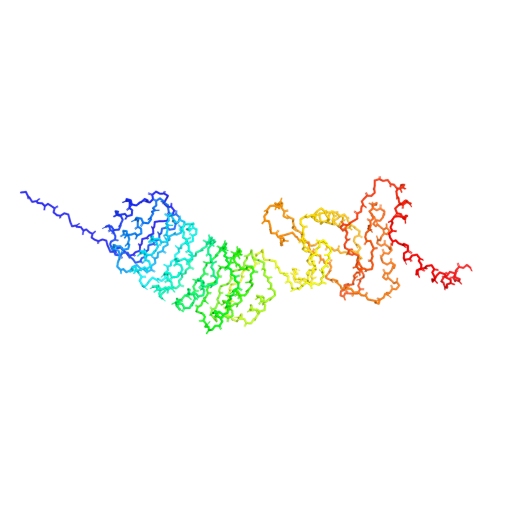. PHE A 1 149 ? -3.636 4.424 1.024 1.00 87.56 149 PHE A CA 1
ATOM 1228 C C . PHE A 1 149 ? -3.042 5.400 2.052 1.00 87.56 149 PHE A C 1
ATOM 1230 O O . PHE A 1 149 ? -3.109 6.622 1.892 1.00 87.56 149 PHE A O 1
ATOM 1237 N N . SER A 1 150 ? -2.402 4.887 3.103 1.00 87.12 150 SER A N 1
ATOM 1238 C CA . SER A 1 150 ? -1.823 5.735 4.136 1.00 87.12 150 SER A CA 1
ATOM 1239 C C . SER A 1 150 ? -0.545 6.437 3.672 1.00 87.12 150 SER A C 1
ATOM 1241 O O . SER A 1 150 ? 0.212 5.964 2.819 1.00 87.12 150 SER A O 1
ATOM 1243 N N . ARG A 1 151 ? -0.281 7.600 4.264 1.00 82.00 151 ARG A N 1
ATOM 1244 C CA . ARG A 1 151 ? 0.886 8.449 4.008 1.00 82.00 151 ARG A CA 1
ATOM 1245 C C . ARG A 1 151 ? 1.624 8.723 5.316 1.00 82.00 151 ARG A C 1
ATOM 1247 O O . ARG A 1 151 ? 1.026 8.768 6.391 1.00 82.00 151 ARG A O 1
ATOM 1254 N N . GLY A 1 152 ? 2.933 8.909 5.233 1.00 77.44 152 GLY A N 1
ATOM 1255 C CA . GLY A 1 152 ? 3.766 9.031 6.420 1.00 77.44 152 GLY A CA 1
ATOM 1256 C C . GLY A 1 152 ? 5.216 9.355 6.105 1.00 77.44 152 GLY A C 1
ATOM 1257 O O . GLY A 1 152 ? 5.641 9.275 4.956 1.00 77.44 152 GLY A O 1
ATOM 1258 N N . ASP A 1 153 ? 5.957 9.727 7.144 1.00 73.75 153 ASP A N 1
ATOM 1259 C CA . ASP A 1 153 ? 7.400 9.964 7.082 1.00 73.75 153 ASP A CA 1
ATOM 1260 C C . ASP A 1 153 ? 8.120 8.742 7.661 1.00 73.75 153 ASP A C 1
ATOM 1262 O O . ASP A 1 153 ? 8.243 8.592 8.883 1.00 73.75 153 ASP A O 1
ATOM 1266 N N . ILE A 1 154 ? 8.507 7.833 6.765 1.00 73.25 154 ILE A N 1
ATOM 1267 C CA . ILE A 1 154 ? 9.093 6.529 7.081 1.00 73.25 154 ILE A CA 1
ATOM 1268 C C . ILE A 1 154 ? 10.491 6.480 6.460 1.00 73.25 154 ILE A C 1
ATOM 1270 O O . ILE A 1 154 ? 10.655 6.560 5.242 1.00 73.25 154 ILE A O 1
ATOM 1274 N N . LYS A 1 155 ? 11.515 6.424 7.305 1.00 70.50 155 LYS A N 1
ATOM 1275 C CA . LYS A 1 155 ? 12.932 6.588 6.960 1.00 70.50 155 LYS A CA 1
ATOM 1276 C C . LYS A 1 155 ? 13.813 5.461 7.501 1.00 70.50 155 LYS A C 1
ATOM 1278 O O . LYS A 1 155 ? 14.830 5.169 6.877 1.00 70.50 155 LYS A O 1
ATOM 1283 N N . ASP A 1 156 ? 13.453 4.844 8.625 1.00 71.94 156 ASP A N 1
ATOM 1284 C CA . ASP A 1 156 ? 14.249 3.823 9.316 1.00 71.94 156 ASP A CA 1
ATOM 1285 C C . ASP A 1 156 ? 13.381 2.728 9.971 1.00 71.94 156 ASP A C 1
ATOM 1287 O O . ASP A 1 156 ? 12.655 2.974 10.932 1.00 71.94 156 ASP A O 1
ATOM 1291 N N . ALA A 1 157 ? 13.530 1.479 9.514 1.00 70.12 157 ALA A N 1
ATOM 1292 C CA . ALA A 1 157 ? 12.885 0.301 10.107 1.00 70.12 157 ALA A CA 1
ATOM 1293 C C . ALA A 1 157 ? 13.828 -0.553 10.977 1.00 70.12 157 ALA A C 1
ATOM 1295 O O . ALA A 1 157 ? 13.480 -1.674 11.353 1.00 70.12 157 ALA A O 1
ATOM 1296 N N . SER A 1 158 ? 15.023 -0.066 11.322 1.00 70.62 158 SER A N 1
ATOM 1297 C CA . SER A 1 158 ? 16.037 -0.830 12.067 1.00 70.62 158 SER A CA 1
ATOM 1298 C C . SER A 1 158 ? 15.521 -1.406 13.389 1.00 70.62 158 SER A C 1
ATOM 1300 O O . SER A 1 158 ? 15.906 -2.506 13.793 1.00 70.62 158 SER A O 1
ATOM 1302 N N . THR A 1 159 ? 14.593 -0.702 14.041 1.00 68.75 159 THR A N 1
ATOM 1303 C CA . THR A 1 159 ? 13.975 -1.141 15.300 1.00 68.75 159 THR A CA 1
ATOM 1304 C C . THR A 1 159 ? 13.012 -2.326 15.143 1.00 68.75 159 THR A C 1
ATOM 1306 O O . THR A 1 159 ? 12.775 -3.033 16.124 1.00 68.75 159 THR A O 1
ATOM 1309 N N . LEU A 1 160 ? 12.513 -2.603 13.931 1.00 70.94 160 LEU A N 1
ATOM 1310 C CA . LEU A 1 160 ? 11.636 -3.744 13.630 1.00 70.94 160 LEU A CA 1
ATOM 1311 C C . LEU A 1 160 ? 12.399 -5.058 13.465 1.00 70.94 160 LEU A C 1
ATOM 1313 O O . LEU A 1 160 ? 11.884 -6.113 13.824 1.00 70.94 160 LEU A O 1
ATOM 1317 N N . MET A 1 161 ? 13.657 -5.003 13.016 1.00 62.66 161 MET A N 1
ATOM 1318 C CA . MET A 1 161 ? 14.446 -6.190 12.649 1.00 62.66 161 MET A CA 1
ATOM 1319 C C . MET A 1 161 ? 14.765 -7.151 13.811 1.00 62.66 161 MET A C 1
ATOM 1321 O O . MET A 1 161 ? 15.395 -8.187 13.606 1.00 62.66 161 MET A O 1
ATOM 1325 N N . ARG A 1 162 ? 14.376 -6.826 15.049 1.00 63.28 162 ARG A N 1
ATOM 1326 C CA . ARG A 1 162 ? 14.760 -7.572 16.258 1.00 63.28 162 ARG A CA 1
ATOM 1327 C C . ARG A 1 162 ? 13.720 -8.587 16.733 1.00 63.28 162 ARG A C 1
ATOM 1329 O O . ARG A 1 162 ? 14.007 -9.307 17.690 1.00 63.28 162 ARG A O 1
ATOM 1336 N N . ARG A 1 163 ? 12.523 -8.633 16.143 1.00 71.88 163 ARG A N 1
ATOM 1337 C CA . ARG A 1 163 ? 11.423 -9.489 16.616 1.00 71.88 163 ARG A CA 1
ATOM 1338 C C . ARG A 1 163 ? 10.641 -10.098 15.464 1.00 71.88 163 ARG A C 1
ATOM 1340 O O . ARG A 1 163 ? 10.450 -9.451 14.452 1.00 71.88 163 ARG A O 1
ATOM 1347 N N . CYS A 1 164 ? 10.172 -11.330 15.638 1.00 67.06 164 CYS A N 1
ATOM 1348 C CA . CYS A 1 164 ? 9.208 -11.929 14.717 1.00 67.06 164 CYS A CA 1
ATOM 1349 C C . CYS A 1 164 ? 7.801 -11.428 15.052 1.00 67.06 164 CYS A C 1
ATOM 1351 O O . CYS A 1 164 ? 7.452 -11.322 16.231 1.00 67.06 164 CYS A O 1
ATOM 1353 N N . PHE A 1 165 ? 6.998 -11.166 14.028 1.00 81.38 165 PHE A N 1
ATOM 1354 C CA . PHE A 1 165 ? 5.605 -10.761 14.168 1.00 81.38 165 PHE A CA 1
ATOM 1355 C C . PHE A 1 165 ? 4.690 -11.953 13.885 1.00 81.38 165 PHE A C 1
ATOM 1357 O O . PHE A 1 165 ? 4.977 -12.774 13.011 1.00 81.38 165 PHE A O 1
ATOM 1364 N N . ASN A 1 166 ? 3.570 -12.048 14.604 1.00 85.94 166 ASN A N 1
ATOM 1365 C CA . ASN A 1 166 ? 2.562 -13.087 14.374 1.00 85.94 166 ASN A CA 1
ATOM 1366 C C . ASN A 1 166 ? 1.539 -12.681 13.297 1.00 85.94 166 ASN A C 1
ATOM 1368 O O . ASN A 1 166 ? 0.371 -13.055 13.355 1.00 85.94 166 ASN A O 1
ATOM 1372 N N . ILE A 1 167 ? 1.980 -11.880 12.331 1.00 90.12 167 ILE A N 1
ATOM 1373 C CA . ILE A 1 167 ? 1.120 -11.318 11.302 1.00 90.12 167 ILE A CA 1
ATOM 1374 C C . ILE A 1 167 ? 0.809 -12.387 10.252 1.00 90.12 167 ILE A C 1
ATOM 1376 O O . ILE A 1 167 ? 1.703 -13.050 9.726 1.00 90.12 167 ILE A O 1
ATOM 1380 N N . GLU A 1 168 ? -0.479 -12.520 9.956 1.00 91.88 168 GLU A N 1
ATOM 1381 C CA . GLU A 1 168 ? -1.072 -13.453 9.001 1.00 91.88 168 GLU A CA 1
ATOM 1382 C C . GLU A 1 168 ? -1.663 -12.710 7.785 1.00 91.88 168 GLU A C 1
ATOM 1384 O O . GLU A 1 168 ? -1.667 -13.256 6.680 1.00 91.88 168 GLU A O 1
ATOM 1389 N N . TYR A 1 169 ? -2.122 -11.465 7.968 1.00 92.44 169 TYR A N 1
ATOM 1390 C CA . TYR A 1 169 ? -2.723 -10.609 6.937 1.00 92.44 169 TYR A CA 1
ATOM 1391 C C . TYR A 1 169 ? -2.075 -9.222 6.931 1.00 92.44 169 TYR A C 1
ATOM 1393 O O . TYR A 1 169 ? -2.057 -8.541 7.963 1.00 92.44 169 TYR A O 1
ATOM 1401 N N . LEU A 1 170 ? -1.605 -8.794 5.760 1.00 90.50 170 LEU A N 1
ATOM 1402 C CA . LEU A 1 170 ? -1.102 -7.446 5.504 1.00 90.50 170 LEU A CA 1
ATOM 1403 C C . LEU A 1 170 ? -1.740 -6.857 4.254 1.00 90.50 170 LEU A C 1
ATOM 1405 O O . LEU A 1 170 ? -1.666 -7.463 3.184 1.00 90.50 170 LEU A O 1
ATOM 1409 N N . ASP A 1 171 ? -2.290 -5.653 4.391 1.00 89.50 171 ASP A N 1
ATOM 1410 C CA . ASP A 1 171 ? -2.719 -4.839 3.256 1.00 89.50 171 ASP A CA 1
ATOM 1411 C C . ASP A 1 171 ? -2.075 -3.456 3.309 1.00 89.50 171 ASP A C 1
ATOM 1413 O O . ASP A 1 171 ? -2.403 -2.611 4.151 1.00 89.50 171 ASP A O 1
ATOM 1417 N N . PHE A 1 172 ? -1.114 -3.263 2.409 1.00 87.25 172 PHE A N 1
ATOM 1418 C CA . PHE A 1 172 ? -0.373 -2.029 2.200 1.00 87.25 172 PHE A CA 1
ATOM 1419 C C . PHE A 1 172 ? -0.665 -1.441 0.816 1.00 87.25 172 PHE A C 1
ATOM 1421 O O . PHE A 1 172 ? 0.199 -0.768 0.257 1.00 87.25 172 PHE A O 1
ATOM 1428 N N . SER A 1 173 ? -1.851 -1.663 0.240 1.00 84.44 173 SER A N 1
ATOM 1429 C CA . SER A 1 173 ? -2.200 -1.086 -1.066 1.00 84.44 173 SER A CA 1
ATOM 1430 C C . SER A 1 173 ? -2.052 0.435 -1.093 1.00 84.44 173 SER A C 1
ATOM 1432 O O . SER A 1 173 ? -2.613 1.124 -0.244 1.00 84.44 173 SER A O 1
ATOM 1434 N N . GLY A 1 174 ? -1.348 0.978 -2.086 1.00 77.75 174 GLY A N 1
ATOM 1435 C CA . GLY A 1 174 ? -1.282 2.418 -2.361 1.00 77.75 174 GLY A CA 1
ATOM 1436 C C . GLY A 1 174 ? -0.680 3.259 -1.238 1.00 77.75 174 GLY A C 1
ATOM 1437 O O . GLY A 1 174 ? -0.968 4.454 -1.128 1.00 77.75 174 GLY A O 1
ATOM 1438 N N . VAL A 1 175 ? 0.125 2.651 -0.373 1.00 73.94 175 VAL A N 1
ATOM 1439 C CA . VAL A 1 175 ? 0.695 3.325 0.787 1.00 73.94 175 VAL A CA 1
ATOM 1440 C C . VAL A 1 175 ? 1.876 4.178 0.344 1.00 73.94 175 VAL A C 1
ATOM 1442 O O . VAL A 1 175 ? 3.025 3.743 0.289 1.00 73.94 175 VAL A O 1
ATOM 1445 N N . MET A 1 176 ? 1.609 5.462 0.108 1.00 59.00 176 MET A N 1
ATOM 1446 C CA . MET A 1 176 ? 2.650 6.447 -0.209 1.00 59.00 176 MET A CA 1
ATOM 1447 C C . MET A 1 176 ? 3.640 6.660 0.945 1.00 59.00 176 MET A C 1
ATOM 1449 O O . MET A 1 176 ? 4.697 7.249 0.738 1.00 59.00 176 MET A O 1
ATOM 1453 N N . ALA A 1 177 ? 3.315 6.207 2.163 1.00 52.62 177 ALA A N 1
ATOM 1454 C CA . ALA A 1 177 ? 4.253 6.193 3.286 1.00 52.62 177 ALA A CA 1
ATOM 1455 C C . ALA A 1 177 ? 5.464 5.273 3.038 1.00 52.62 177 ALA A C 1
ATOM 1457 O O . ALA A 1 177 ? 6.473 5.405 3.719 1.00 52.62 177 ALA A O 1
ATOM 1458 N N . LEU A 1 178 ? 5.383 4.353 2.074 1.00 55.28 178 LEU A N 1
ATOM 1459 C CA . LEU A 1 178 ? 6.388 3.321 1.810 1.00 55.28 178 LEU A CA 1
ATOM 1460 C C . LEU A 1 178 ? 7.316 3.707 0.650 1.00 55.28 178 LEU A C 1
ATOM 1462 O O . LEU A 1 178 ? 7.763 2.850 -0.099 1.00 55.28 178 LEU A O 1
ATOM 1466 N N . GLN A 1 179 ? 7.663 4.995 0.517 1.00 55.53 179 GLN A N 1
ATOM 1467 C CA . GLN A 1 179 ? 8.692 5.451 -0.439 1.00 55.53 179 GLN A CA 1
ATOM 1468 C C . GLN A 1 179 ? 10.075 4.820 -0.191 1.00 55.53 179 GLN A C 1
ATOM 1470 O O . GLN A 1 179 ? 10.966 4.939 -1.030 1.00 55.53 179 GLN A O 1
ATOM 1475 N N . ASN A 1 180 ? 10.259 4.168 0.958 1.00 59.78 180 ASN A N 1
ATOM 1476 C CA . ASN A 1 180 ? 11.424 3.373 1.287 1.00 59.78 180 ASN A CA 1
ATOM 1477 C C . ASN A 1 180 ? 10.970 1.935 1.588 1.00 59.78 180 ASN A C 1
ATOM 1479 O O . ASN A 1 180 ? 10.362 1.680 2.633 1.00 59.78 180 ASN A O 1
ATOM 1483 N N . ASP A 1 181 ? 11.280 1.008 0.678 1.00 70.38 181 ASP A N 1
ATOM 1484 C CA . ASP A 1 181 ? 10.951 -0.426 0.736 1.00 70.38 181 ASP A CA 1
ATOM 1485 C C . ASP A 1 181 ? 11.292 -1.087 2.090 1.00 70.38 181 ASP A C 1
ATOM 1487 O O . ASP A 1 181 ? 10.700 -2.094 2.484 1.00 70.38 181 ASP A O 1
ATOM 1491 N N . VAL A 1 182 ? 12.222 -0.484 2.836 1.00 73.12 182 VAL A N 1
ATOM 1492 C CA . VAL A 1 182 ? 12.755 -0.901 4.138 1.00 73.12 182 VAL A CA 1
ATOM 1493 C C . VAL A 1 182 ? 11.678 -1.307 5.154 1.00 73.12 182 VAL A C 1
ATOM 1495 O O . VAL A 1 182 ? 11.849 -2.328 5.824 1.00 73.12 182 VAL A O 1
ATOM 1498 N N . LEU A 1 183 ? 10.565 -0.571 5.275 1.00 75.50 183 LEU A N 1
ATOM 1499 C CA . LEU A 1 183 ? 9.506 -0.935 6.228 1.00 75.50 183 LEU A CA 1
ATOM 1500 C C . LEU A 1 183 ? 8.742 -2.191 5.788 1.00 75.50 183 LEU A C 1
ATOM 1502 O O . LEU A 1 183 ? 8.532 -3.095 6.599 1.00 75.50 183 LEU A O 1
ATOM 1506 N N . ILE A 1 184 ? 8.358 -2.263 4.511 1.00 75.38 184 ILE A N 1
ATOM 1507 C CA . ILE A 1 184 ? 7.646 -3.421 3.950 1.00 75.38 184 ILE A CA 1
ATOM 1508 C C . ILE A 1 184 ? 8.515 -4.669 4.081 1.00 75.38 184 ILE A C 1
ATOM 1510 O O . ILE A 1 184 ? 8.061 -5.699 4.581 1.00 75.38 184 ILE A O 1
ATOM 1514 N N . ILE A 1 185 ? 9.788 -4.550 3.701 1.00 77.69 185 ILE A N 1
ATOM 1515 C CA . ILE A 1 185 ? 10.777 -5.625 3.789 1.00 77.69 185 ILE A CA 1
ATOM 1516 C C . ILE A 1 185 ? 10.921 -6.115 5.223 1.00 77.69 185 ILE A C 1
ATOM 1518 O O . ILE A 1 185 ? 10.931 -7.326 5.443 1.00 77.69 185 ILE A O 1
ATOM 1522 N N . ALA A 1 186 ? 11.048 -5.200 6.189 1.00 79.50 186 ALA A N 1
ATOM 1523 C CA . ALA A 1 186 ? 11.156 -5.559 7.596 1.00 79.50 186 ALA A CA 1
ATOM 1524 C C . ALA A 1 186 ? 9.927 -6.375 8.024 1.00 79.50 186 ALA A C 1
ATOM 1526 O O . ALA A 1 186 ? 10.050 -7.543 8.396 1.00 79.50 186 ALA A O 1
ATOM 1527 N N . ILE A 1 187 ? 8.725 -5.823 7.859 1.00 81.25 187 ILE A N 1
ATOM 1528 C CA . ILE A 1 187 ? 7.494 -6.493 8.291 1.00 81.25 187 ILE A CA 1
ATOM 1529 C C . ILE A 1 187 ? 7.353 -7.869 7.629 1.00 81.25 187 ILE A C 1
ATOM 1531 O O . ILE A 1 187 ? 7.105 -8.846 8.334 1.00 81.25 187 ILE A O 1
ATOM 1535 N N . ILE A 1 188 ? 7.591 -7.988 6.321 1.00 78.38 188 ILE A N 1
ATOM 1536 C CA . ILE A 1 188 ? 7.509 -9.268 5.601 1.00 78.38 188 ILE A CA 1
ATOM 1537 C C . ILE A 1 188 ? 8.537 -10.269 6.130 1.00 78.38 188 ILE A C 1
ATOM 1539 O O . ILE A 1 188 ? 8.166 -11.378 6.509 1.00 78.38 188 ILE A O 1
ATOM 1543 N N . LYS A 1 189 ? 9.817 -9.881 6.233 1.00 78.81 189 LYS A N 1
ATOM 1544 C CA . LYS A 1 189 ? 10.892 -10.765 6.723 1.00 78.81 189 LYS A CA 1
ATOM 1545 C C . LYS A 1 189 ? 10.668 -11.233 8.158 1.00 78.81 189 LYS A C 1
ATOM 1547 O O . LYS A 1 189 ? 11.121 -12.315 8.522 1.00 78.81 189 LYS A O 1
ATOM 1552 N N . GLN A 1 190 ? 10.009 -10.422 8.979 1.00 83.44 190 GLN A N 1
ATOM 1553 C CA . GLN A 1 190 ? 9.702 -10.751 10.367 1.00 83.44 190 GLN A CA 1
ATOM 1554 C C . GLN A 1 190 ? 8.373 -11.520 10.536 1.00 83.44 190 GLN A C 1
ATOM 1556 O O . GLN A 1 190 ? 8.156 -12.105 11.599 1.00 83.44 190 GLN A O 1
ATOM 1561 N N . SER A 1 191 ? 7.498 -11.565 9.525 1.00 84.62 191 SER A N 1
ATOM 1562 C CA . SER A 1 191 ? 6.164 -12.189 9.601 1.00 84.62 191 SER A CA 1
ATOM 1563 C C . SER A 1 191 ? 6.174 -13.635 9.093 1.00 84.62 191 SER A C 1
ATOM 1565 O O . SER A 1 191 ? 5.786 -13.932 7.967 1.00 84.62 191 SER A O 1
ATOM 1567 N N . LEU A 1 192 ? 6.600 -14.572 9.944 1.00 80.44 192 LEU A N 1
ATOM 1568 C CA . LEU A 1 192 ? 6.810 -15.987 9.576 1.00 80.44 192 LEU A CA 1
ATOM 1569 C C . LEU A 1 192 ? 5.520 -16.802 9.329 1.00 80.44 192 LEU A C 1
ATOM 1571 O O . LEU A 1 192 ? 5.584 -17.973 8.935 1.00 80.44 192 LEU A O 1
ATOM 1575 N N . ASN A 1 193 ? 4.357 -16.213 9.611 1.00 83.56 193 ASN A N 1
ATOM 1576 C CA . ASN A 1 193 ? 3.035 -16.816 9.429 1.00 83.56 193 ASN A CA 1
ATOM 1577 C C . ASN A 1 193 ? 2.181 -16.050 8.407 1.00 83.56 193 ASN A C 1
ATOM 1579 O O . ASN A 1 193 ? 0.968 -16.234 8.385 1.00 83.56 193 ASN A O 1
ATOM 1583 N N . LEU A 1 194 ? 2.795 -15.210 7.568 1.00 82.19 194 LEU A N 1
ATOM 1584 C CA . LEU A 1 194 ? 2.080 -14.408 6.581 1.00 82.19 194 LEU A CA 1
ATOM 1585 C C . LEU A 1 194 ? 1.374 -15.307 5.549 1.00 82.19 194 LEU A C 1
ATOM 1587 O O . LEU A 1 194 ? 2.017 -16.123 4.887 1.00 82.19 194 LEU A O 1
ATOM 1591 N N . ARG A 1 195 ? 0.050 -15.152 5.424 1.00 83.56 195 ARG A N 1
ATOM 1592 C CA . ARG A 1 195 ? -0.825 -15.920 4.514 1.00 83.56 195 ARG A CA 1
ATOM 1593 C C . ARG A 1 195 ? -1.472 -15.039 3.452 1.00 83.56 195 ARG A C 1
ATOM 1595 O O . ARG A 1 195 ? -1.676 -15.504 2.337 1.00 83.56 195 ARG A O 1
ATOM 1602 N N . TYR A 1 196 ? -1.748 -13.778 3.770 1.00 83.94 196 TYR A N 1
ATOM 1603 C CA . TYR A 1 196 ? -2.283 -12.794 2.834 1.00 83.94 196 TYR A CA 1
ATOM 1604 C C . TYR A 1 196 ? -1.375 -11.568 2.788 1.00 83.94 196 TYR A C 1
ATOM 1606 O O . TYR A 1 196 ? -1.124 -10.949 3.825 1.00 83.94 196 TYR A O 1
ATOM 1614 N N . LEU A 1 197 ? -0.914 -11.213 1.590 1.00 82.12 197 LEU A N 1
ATOM 1615 C CA . LEU A 1 197 ? -0.194 -9.975 1.327 1.00 82.12 197 LEU A CA 1
ATOM 1616 C C . LEU A 1 197 ? -0.804 -9.245 0.133 1.00 82.12 197 LEU A C 1
ATOM 1618 O O . LEU A 1 197 ? -0.920 -9.791 -0.965 1.00 82.12 197 LEU A O 1
ATOM 1622 N N . GLU A 1 198 ? -1.114 -7.980 0.350 1.00 84.31 198 GLU A N 1
ATOM 1623 C CA . GLU A 1 198 ? -1.560 -7.053 -0.673 1.00 84.31 198 GLU A CA 1
ATOM 1624 C C . GLU A 1 198 ? -0.664 -5.805 -0.648 1.00 84.31 198 GLU A C 1
ATOM 1626 O O . GLU A 1 198 ? -0.522 -5.146 0.383 1.00 84.31 198 GLU A O 1
ATOM 1631 N N . ILE A 1 199 ? -0.017 -5.514 -1.777 1.00 79.88 199 ILE A N 1
ATOM 1632 C CA . ILE A 1 199 ? 0.902 -4.376 -1.958 1.00 79.88 199 ILE A CA 1
ATOM 1633 C C . ILE A 1 199 ? 0.667 -3.654 -3.294 1.00 79.88 199 ILE A C 1
ATOM 1635 O O . ILE A 1 199 ? 1.555 -2.953 -3.788 1.00 79.88 199 ILE A O 1
ATOM 1639 N N . SER A 1 200 ? -0.528 -3.795 -3.867 1.00 79.25 200 SER A N 1
ATOM 1640 C CA . SER A 1 200 ? -0.979 -3.123 -5.087 1.00 79.25 200 SER A CA 1
ATOM 1641 C C . SER A 1 200 ? -0.794 -1.607 -5.017 1.00 79.25 200 SER A C 1
ATOM 1643 O O . SER A 1 200 ? -0.765 -1.015 -3.942 1.00 79.25 200 SER A O 1
ATOM 1645 N N . HIS A 1 201 ? -0.687 -0.944 -6.165 1.00 77.38 201 HIS A N 1
ATOM 1646 C CA . HIS A 1 201 ? -0.576 0.520 -6.269 1.00 77.38 201 HIS A CA 1
ATOM 1647 C C . HIS A 1 201 ? 0.646 1.146 -5.558 1.00 77.38 201 HIS A C 1
ATOM 1649 O O . HIS A 1 201 ? 0.654 2.349 -5.304 1.00 77.38 201 HIS A O 1
ATOM 1655 N N . ASN A 1 202 ? 1.684 0.361 -5.248 1.00 75.25 202 ASN A N 1
ATOM 1656 C CA . ASN A 1 202 ? 2.963 0.861 -4.733 1.00 75.25 202 ASN A CA 1
ATOM 1657 C C . ASN A 1 202 ? 4.061 0.841 -5.807 1.00 75.25 202 ASN A C 1
ATOM 1659 O O . ASN A 1 202 ? 4.028 0.036 -6.741 1.00 75.25 202 ASN A O 1
ATOM 1663 N N . ASN A 1 203 ? 5.083 1.683 -5.633 1.00 70.25 203 ASN A N 1
ATOM 1664 C CA . ASN A 1 203 ? 6.330 1.571 -6.386 1.00 70.25 203 ASN A CA 1
ATOM 1665 C C . ASN A 1 203 ? 7.275 0.610 -5.659 1.00 70.25 203 ASN A C 1
ATOM 1667 O O . ASN A 1 203 ? 7.810 0.971 -4.618 1.00 70.25 203 ASN A O 1
ATOM 1671 N N . ILE A 1 204 ? 7.438 -0.602 -6.187 1.00 68.69 204 ILE A N 1
ATOM 1672 C CA . ILE A 1 204 ? 8.119 -1.707 -5.504 1.00 68.69 204 ILE A CA 1
ATOM 1673 C C . ILE A 1 204 ? 9.501 -1.916 -6.125 1.00 68.69 204 ILE A C 1
ATOM 1675 O O . ILE A 1 204 ? 9.601 -2.192 -7.324 1.00 68.69 204 ILE A O 1
ATOM 1679 N N . GLY A 1 205 ? 10.561 -1.820 -5.321 1.00 63.19 205 GLY A N 1
ATOM 1680 C CA . GLY A 1 205 ? 11.913 -2.204 -5.727 1.00 63.19 205 GLY A CA 1
ATOM 1681 C C . GLY A 1 205 ? 12.202 -3.703 -5.569 1.00 63.19 205 GLY A C 1
ATOM 1682 O O . GLY A 1 205 ? 11.471 -4.450 -4.912 1.00 63.19 205 GLY A O 1
ATOM 1683 N N . ASP A 1 206 ? 13.315 -4.150 -6.159 1.00 58.03 206 ASP A N 1
ATOM 1684 C CA . ASP A 1 206 ? 13.762 -5.553 -6.142 1.00 58.03 206 ASP A CA 1
ATOM 1685 C C . ASP A 1 206 ? 13.907 -6.141 -4.739 1.00 58.03 206 ASP A C 1
ATOM 1687 O O . ASP A 1 206 ? 13.645 -7.323 -4.532 1.00 58.03 206 ASP A O 1
ATOM 1691 N N . GLU A 1 207 ? 14.275 -5.327 -3.752 1.00 63.78 207 GLU A N 1
ATOM 1692 C CA . GLU A 1 207 ? 14.499 -5.798 -2.387 1.00 63.78 207 GLU A CA 1
ATOM 1693 C C . GLU A 1 207 ? 13.217 -6.339 -1.730 1.00 63.78 207 GLU A C 1
ATOM 1695 O O . GLU A 1 207 ? 13.287 -7.280 -0.931 1.00 63.78 207 GLU A O 1
ATOM 1700 N N . ILE A 1 208 ? 12.042 -5.794 -2.083 1.00 69.12 208 ILE A N 1
ATOM 1701 C CA . ILE A 1 208 ? 10.756 -6.358 -1.655 1.00 69.12 208 ILE A CA 1
ATOM 1702 C C . ILE A 1 208 ? 10.559 -7.706 -2.327 1.00 69.12 208 ILE A C 1
ATOM 1704 O O . ILE A 1 208 ? 10.283 -8.665 -1.619 1.00 69.12 208 ILE A O 1
ATOM 1708 N N . ILE A 1 209 ? 10.750 -7.813 -3.645 1.00 62.59 209 ILE A N 1
ATOM 1709 C CA . ILE A 1 209 ? 10.590 -9.072 -4.393 1.00 62.59 209 ILE A CA 1
ATOM 1710 C C . ILE A 1 209 ? 11.548 -10.155 -3.882 1.00 62.59 209 ILE A C 1
ATOM 1712 O O . ILE A 1 209 ? 11.147 -11.307 -3.720 1.00 62.59 209 ILE A O 1
ATOM 1716 N N . GLU A 1 210 ? 12.789 -9.801 -3.554 1.00 59.53 210 GLU A N 1
ATOM 1717 C CA . GLU A 1 210 ? 13.724 -10.703 -2.886 1.00 59.53 210 GLU A CA 1
ATOM 1718 C C . GLU A 1 210 ? 13.199 -11.110 -1.507 1.00 59.53 210 GLU A C 1
ATOM 1720 O O . GLU A 1 210 ? 13.144 -12.300 -1.194 1.00 59.53 210 GLU A O 1
ATOM 1725 N N . ALA A 1 211 ? 12.764 -10.149 -0.683 1.00 64.88 211 ALA A N 1
ATOM 1726 C CA . ALA A 1 211 ? 12.166 -10.437 0.620 1.00 64.88 211 ALA A CA 1
ATOM 1727 C C . ALA A 1 211 ? 10.960 -11.376 0.496 1.00 64.88 211 ALA A C 1
ATOM 1729 O O . ALA A 1 211 ? 10.808 -12.272 1.334 1.00 64.88 211 ALA A O 1
ATOM 1730 N N . LEU A 1 212 ? 10.168 -11.216 -0.570 1.00 62.19 212 LEU A N 1
ATOM 1731 C CA . LEU A 1 212 ? 9.098 -12.127 -0.927 1.00 62.19 212 LEU A CA 1
ATOM 1732 C C . LEU A 1 212 ? 9.670 -13.521 -1.211 1.00 62.19 212 LEU A C 1
ATOM 1734 O O . LEU A 1 212 ? 9.383 -14.473 -0.498 1.00 62.19 212 LEU A O 1
ATOM 1738 N N . ALA A 1 213 ? 10.590 -13.664 -2.159 1.00 53.16 213 ALA A N 1
ATOM 1739 C CA . ALA A 1 213 ? 11.159 -14.965 -2.515 1.00 53.16 213 ALA A CA 1
ATOM 1740 C C . ALA A 1 213 ? 11.693 -15.773 -1.306 1.00 53.16 213 ALA A C 1
ATOM 1742 O O . ALA A 1 213 ? 11.563 -16.998 -1.279 1.00 53.16 213 ALA A O 1
ATOM 1743 N N . TYR A 1 214 ? 12.230 -15.105 -0.276 1.00 52.06 214 TYR A N 1
ATOM 1744 C CA . TYR A 1 214 ? 12.743 -15.750 0.941 1.00 52.06 214 TYR A CA 1
ATOM 1745 C C . TYR A 1 214 ? 11.679 -16.193 1.965 1.00 52.06 214 TYR A C 1
ATOM 1747 O O . TYR A 1 214 ? 11.961 -17.075 2.778 1.00 52.06 214 TYR A O 1
ATOM 1755 N N . THR A 1 215 ? 10.477 -15.611 1.975 1.00 53.53 215 THR A N 1
ATOM 1756 C CA . THR A 1 215 ? 9.485 -15.808 3.060 1.00 53.53 215 THR A CA 1
ATOM 1757 C C . THR A 1 215 ? 8.313 -16.742 2.696 1.00 53.53 215 THR A C 1
ATOM 1759 O O . THR A 1 215 ? 7.458 -17.028 3.530 1.00 53.53 215 THR A O 1
ATOM 1762 N N . TYR A 1 216 ? 8.272 -17.280 1.470 1.00 50.88 216 TYR A N 1
ATOM 1763 C CA . TYR A 1 216 ? 7.009 -17.576 0.760 1.00 50.88 216 TYR A CA 1
ATOM 1764 C C . TYR A 1 216 ? 6.491 -19.021 0.766 1.00 50.88 216 TYR A C 1
ATOM 1766 O O . TYR A 1 216 ? 5.713 -19.414 -0.097 1.00 50.88 216 TYR A O 1
ATOM 1774 N N . HIS A 1 217 ? 6.839 -19.834 1.759 1.00 51.34 217 HIS A N 1
ATOM 1775 C CA . HIS A 1 217 ? 6.334 -21.215 1.821 1.00 51.34 217 HIS A CA 1
ATOM 1776 C C . HIS A 1 217 ? 4.910 -21.346 2.405 1.00 51.34 217 HIS A C 1
ATOM 1778 O O . HIS A 1 217 ? 4.332 -22.426 2.322 1.00 51.34 217 HIS A O 1
ATOM 1784 N N . LYS A 1 218 ? 4.337 -20.282 2.992 1.00 61.47 218 LYS A N 1
ATOM 1785 C CA . LYS A 1 218 ? 2.985 -20.287 3.599 1.00 61.47 218 LYS A CA 1
ATOM 1786 C C . LYS A 1 218 ? 2.007 -19.274 3.001 1.00 61.47 218 LYS A C 1
ATOM 1788 O O . LYS A 1 218 ? 0.862 -19.227 3.444 1.00 61.47 218 LYS A O 1
ATOM 1793 N N . LEU A 1 219 ? 2.445 -18.448 2.050 1.00 60.34 219 LEU A N 1
ATOM 1794 C CA . LEU A 1 219 ? 1.589 -17.406 1.499 1.00 60.34 219 LEU A CA 1
ATOM 1795 C C . LEU A 1 219 ? 0.505 -18.036 0.615 1.00 60.34 219 LEU A C 1
ATOM 1797 O O . LEU A 1 219 ? 0.807 -18.773 -0.319 1.00 60.34 219 LEU A O 1
ATOM 1801 N N . GLU A 1 220 ? -0.754 -17.743 0.920 1.00 72.88 220 GLU A N 1
ATOM 1802 C CA . GLU A 1 220 ? -1.935 -18.264 0.219 1.00 72.88 220 GLU A CA 1
ATOM 1803 C C . GLU A 1 220 ? -2.476 -17.250 -0.790 1.00 72.88 220 GLU A C 1
ATOM 1805 O O . GLU A 1 220 ? -3.001 -17.622 -1.839 1.00 72.88 220 GLU A O 1
ATOM 1810 N N . HIS A 1 221 ? -2.319 -15.961 -0.487 1.00 62.44 221 HIS A N 1
ATOM 1811 C CA . HIS A 1 221 ? -2.822 -14.860 -1.293 1.00 62.44 221 HIS A CA 1
ATOM 1812 C C . HIS A 1 221 ? -1.757 -13.773 -1.442 1.00 62.44 221 HIS A C 1
ATOM 1814 O O . HIS A 1 221 ? -1.257 -13.243 -0.450 1.00 62.44 221 HIS A O 1
ATOM 1820 N N . LEU A 1 222 ? -1.448 -13.433 -2.694 1.00 66.38 222 LEU A N 1
ATOM 1821 C CA . LEU A 1 222 ? -0.570 -12.331 -3.070 1.00 66.38 222 LEU A CA 1
ATOM 1822 C C . LEU A 1 222 ? -1.262 -11.480 -4.130 1.00 66.38 222 LEU A C 1
ATOM 1824 O O . LEU A 1 222 ? -1.665 -12.012 -5.167 1.00 66.38 222 LEU A O 1
ATOM 1828 N N . LYS A 1 223 ? -1.359 -10.176 -3.893 1.00 64.62 223 LYS A N 1
ATOM 1829 C CA . LYS A 1 223 ? -1.875 -9.210 -4.865 1.00 64.62 223 LYS A CA 1
ATOM 1830 C C . LYS A 1 223 ? -0.868 -8.081 -5.084 1.00 64.62 223 LYS A C 1
ATOM 1832 O O . LYS A 1 223 ? -0.266 -7.578 -4.136 1.00 64.62 223 LYS A O 1
ATOM 1837 N N . LEU A 1 224 ? -0.632 -7.777 -6.361 1.00 63.91 224 LEU A N 1
ATOM 1838 C CA . LEU A 1 224 ? 0.435 -6.900 -6.868 1.00 63.91 224 LEU A CA 1
ATOM 1839 C C . LEU A 1 224 ? -0.078 -5.994 -8.003 1.00 63.91 224 LEU A C 1
ATOM 1841 O O . LEU A 1 224 ? 0.677 -5.602 -8.899 1.00 63.91 224 LEU A O 1
ATOM 1845 N N . ASP A 1 225 ? -1.381 -5.735 -8.042 1.00 64.19 225 ASP A N 1
ATOM 1846 C CA . ASP A 1 225 ? -2.002 -5.002 -9.134 1.00 64.19 225 ASP A CA 1
ATOM 1847 C C . ASP A 1 225 ? -1.479 -3.562 -9.164 1.00 64.19 225 ASP A C 1
ATOM 1849 O O . ASP A 1 225 ? -1.308 -2.900 -8.143 1.00 64.19 225 ASP A O 1
ATOM 1853 N N . SER A 1 226 ? -1.220 -3.033 -10.359 1.00 66.06 226 SER A N 1
ATOM 1854 C CA . SER A 1 226 ? -0.732 -1.654 -10.528 1.00 66.06 226 SER A CA 1
ATOM 1855 C C . SER A 1 226 ? 0.574 -1.324 -9.773 1.00 66.06 226 SER A C 1
ATOM 1857 O O . SER A 1 226 ? 0.815 -0.157 -9.465 1.00 66.06 226 SER A O 1
ATOM 1859 N N . CYS A 1 227 ? 1.426 -2.316 -9.488 1.00 64.31 227 CYS A N 1
ATOM 1860 C CA . CYS A 1 227 ? 2.793 -2.089 -9.009 1.00 64.31 227 CYS A CA 1
ATOM 1861 C C . CYS A 1 227 ? 3.750 -1.759 -10.170 1.00 64.31 227 CYS A C 1
ATOM 1863 O O . CYS A 1 227 ? 3.658 -2.350 -11.250 1.00 64.31 227 CYS A O 1
ATOM 1865 N N . SER A 1 228 ? 4.718 -0.861 -9.961 1.00 59.09 228 SER A N 1
ATOM 1866 C CA . SER A 1 228 ? 5.813 -0.633 -10.920 1.00 59.09 228 SER A CA 1
ATOM 1867 C C . SER A 1 228 ? 7.007 -1.549 -10.623 1.00 59.09 228 SER A C 1
ATOM 1869 O O . SER A 1 228 ? 7.771 -1.290 -9.703 1.00 59.09 228 SER A O 1
ATOM 1871 N N . PHE A 1 229 ? 7.175 -2.618 -11.413 1.00 55.06 229 PHE A N 1
ATOM 1872 C CA . PHE A 1 229 ? 8.250 -3.618 -11.279 1.00 55.06 229 PHE A CA 1
ATOM 1873 C C . PHE A 1 229 ? 9.547 -3.163 -11.968 1.00 55.06 229 PHE A C 1
ATOM 1875 O O . PHE A 1 229 ? 9.787 -3.469 -13.142 1.00 55.06 229 PHE A O 1
ATOM 1882 N N . LEU A 1 230 ? 10.383 -2.399 -11.270 1.00 53.16 230 LEU A N 1
ATOM 1883 C CA . LEU A 1 230 ? 11.688 -1.970 -11.781 1.00 53.16 230 LEU A CA 1
ATOM 1884 C C . LEU A 1 230 ? 12.778 -2.891 -11.216 1.00 53.16 230 LEU A C 1
ATOM 1886 O O . LEU A 1 230 ? 13.038 -2.834 -10.022 1.00 53.16 230 LEU A O 1
ATOM 1890 N N . ILE A 1 231 ? 13.438 -3.682 -12.073 1.00 54.19 231 ILE A N 1
ATOM 1891 C CA . ILE A 1 231 ? 14.518 -4.595 -11.658 1.00 54.19 231 ILE A CA 1
ATOM 1892 C C . ILE A 1 231 ? 15.765 -3.782 -11.304 1.00 54.19 231 ILE A C 1
ATOM 1894 O O . ILE A 1 231 ? 16.165 -3.599 -10.163 1.00 54.19 231 ILE A O 1
ATOM 1898 N N . ARG A 1 232 ? 16.368 -3.133 -12.297 1.00 53.31 232 ARG A N 1
ATOM 1899 C CA . ARG A 1 232 ? 17.519 -2.253 -12.041 1.00 53.31 232 ARG A CA 1
ATOM 1900 C C . ARG A 1 232 ? 17.633 -1.165 -13.075 1.00 53.31 232 ARG A C 1
ATOM 1902 O O . ARG A 1 232 ? 17.268 -1.359 -14.232 1.00 53.31 232 ARG A O 1
ATOM 1909 N N . SER A 1 233 ? 18.219 -0.037 -12.687 1.00 62.97 233 SER A N 1
ATOM 1910 C CA . SER A 1 233 ? 18.592 1.004 -13.644 1.00 62.97 233 SER A CA 1
ATOM 1911 C C . SER A 1 233 ? 19.715 0.495 -14.550 1.00 62.97 233 SER A C 1
ATOM 1913 O O . SER A 1 233 ? 20.822 0.202 -14.099 1.00 62.97 233 SER A O 1
ATOM 1915 N N . ILE A 1 234 ? 19.428 0.396 -15.844 1.00 65.94 234 ILE A N 1
ATOM 1916 C CA . ILE A 1 234 ? 20.377 -0.023 -16.886 1.00 65.94 234 ILE A CA 1
ATOM 1917 C C . ILE A 1 234 ? 20.883 1.156 -17.721 1.00 65.94 234 ILE A C 1
ATOM 1919 O O . ILE A 1 234 ? 21.792 0.998 -18.539 1.00 65.94 234 ILE A O 1
ATOM 1923 N N . GLY A 1 235 ? 20.315 2.350 -17.539 1.00 66.12 235 GLY A N 1
ATOM 1924 C CA . GLY A 1 235 ? 20.760 3.534 -18.259 1.00 66.12 235 GLY A CA 1
ATOM 1925 C C . GLY A 1 235 ? 20.144 4.827 -17.752 1.00 66.12 235 GLY A C 1
ATOM 1926 O O . GLY A 1 235 ? 18.941 4.938 -17.558 1.00 66.12 235 GLY A O 1
ATOM 1927 N N . VAL A 1 236 ? 20.973 5.856 -17.604 1.00 69.62 236 VAL A N 1
ATOM 1928 C CA . VAL A 1 236 ? 20.550 7.176 -17.134 1.00 69.62 236 VAL A CA 1
ATOM 1929 C C . VAL A 1 236 ? 20.786 8.182 -18.259 1.00 69.62 236 VAL A C 1
ATOM 1931 O O . VAL A 1 236 ? 21.902 8.642 -18.486 1.00 69.62 236 VAL A O 1
ATOM 1934 N N . GLY A 1 237 ? 19.728 8.498 -19.005 1.00 71.06 237 GLY A N 1
ATOM 1935 C CA . GLY A 1 237 ? 19.761 9.460 -20.107 1.00 71.06 237 GLY A CA 1
ATOM 1936 C C . GLY A 1 237 ? 19.443 10.884 -19.654 1.00 71.06 237 GLY A C 1
ATOM 1937 O O . GLY A 1 237 ? 19.175 11.143 -18.483 1.00 71.06 237 GLY A O 1
ATOM 1938 N N . ARG A 1 238 ? 19.430 11.835 -20.595 1.00 79.00 238 ARG A N 1
ATOM 1939 C CA . ARG A 1 238 ? 19.010 13.219 -20.305 1.00 79.00 238 ARG A CA 1
ATOM 1940 C C . ARG A 1 238 ? 17.523 13.307 -19.955 1.00 79.00 238 ARG A C 1
ATOM 1942 O O . ARG A 1 238 ? 17.167 14.007 -19.022 1.00 79.00 238 ARG A O 1
ATOM 1949 N N . THR A 1 239 ? 16.685 12.593 -20.704 1.00 79.00 239 THR A N 1
ATOM 1950 C CA . THR A 1 239 ? 15.219 12.694 -20.625 1.00 79.00 239 THR A CA 1
ATOM 1951 C C . THR A 1 239 ? 14.583 11.651 -19.711 1.00 79.00 239 THR A C 1
ATOM 1953 O O . THR A 1 239 ? 13.454 11.831 -19.274 1.00 79.00 239 THR A O 1
ATOM 1956 N N . ALA A 1 240 ? 15.288 10.551 -19.439 1.00 78.62 240 ALA A N 1
ATOM 1957 C CA . ALA A 1 240 ? 14.722 9.378 -18.788 1.00 78.62 240 ALA A CA 1
ATOM 1958 C C . ALA A 1 240 ? 15.760 8.594 -17.987 1.00 78.62 240 ALA A C 1
ATOM 1960 O O . ALA A 1 240 ? 16.956 8.638 -18.305 1.00 78.62 240 ALA A O 1
ATOM 1961 N N . VAL A 1 241 ? 15.283 7.812 -17.026 1.00 68.06 241 VAL A N 1
ATOM 1962 C CA . VAL A 1 241 ? 15.992 6.634 -16.516 1.00 68.06 241 VAL A CA 1
ATOM 1963 C C . VAL A 1 241 ? 15.397 5.406 -17.201 1.00 68.06 241 VAL A C 1
ATOM 1965 O O . VAL A 1 241 ? 14.195 5.343 -17.442 1.00 68.06 241 VAL A O 1
ATOM 1968 N N . VAL A 1 242 ? 16.242 4.467 -17.603 1.00 75.12 242 VAL A N 1
ATOM 1969 C CA . VAL A 1 242 ? 15.845 3.203 -18.217 1.00 75.12 242 VAL A CA 1
ATOM 1970 C C . VAL A 1 242 ? 16.137 2.101 -17.221 1.00 75.12 242 VAL A C 1
ATOM 1972 O O . VAL A 1 242 ? 17.277 1.961 -16.776 1.00 75.12 242 VAL A O 1
ATOM 1975 N N . TYR A 1 243 ? 15.116 1.318 -16.922 1.00 65.75 243 TYR A N 1
ATOM 1976 C CA . TYR A 1 243 ? 15.178 0.163 -16.053 1.00 65.75 243 TYR A CA 1
ATOM 1977 C C . TYR A 1 243 ? 15.014 -1.118 -16.866 1.00 65.75 243 TYR A C 1
ATOM 1979 O O . TYR A 1 243 ? 14.354 -1.133 -17.904 1.00 65.75 243 TYR A O 1
ATOM 1987 N N . GLU A 1 244 ? 15.640 -2.184 -16.402 1.00 72.38 244 GLU A N 1
ATOM 1988 C CA . GLU A 1 244 ? 15.271 -3.555 -16.743 1.00 72.38 244 GLU A CA 1
ATOM 1989 C C . GLU A 1 244 ? 13.998 -3.920 -15.969 1.00 72.38 244 GLU A C 1
ATOM 1991 O O . GLU A 1 244 ? 13.808 -3.445 -14.851 1.00 72.38 244 GLU A O 1
ATOM 1996 N N . GLY A 1 245 ? 13.109 -4.704 -16.569 1.00 64.94 245 GLY A N 1
ATOM 1997 C CA . GLY A 1 245 ? 11.852 -5.130 -15.957 1.00 64.94 245 GLY A CA 1
ATOM 1998 C C . GLY A 1 245 ? 11.357 -6.444 -16.550 1.00 64.94 245 GLY A C 1
ATOM 1999 O O . GLY A 1 245 ? 11.861 -6.891 -17.583 1.00 64.94 245 GLY A O 1
ATOM 2000 N N . ILE A 1 246 ? 10.344 -7.040 -15.925 1.00 68.62 246 ILE A N 1
ATOM 2001 C CA . ILE A 1 246 ? 9.604 -8.183 -16.470 1.00 68.62 246 ILE A CA 1
ATOM 2002 C C . ILE A 1 246 ? 8.167 -7.741 -16.743 1.00 68.62 246 ILE A C 1
ATOM 2004 O O . ILE A 1 246 ? 7.512 -7.159 -15.884 1.00 68.62 246 ILE A O 1
ATOM 2008 N N . TYR A 1 247 ? 7.666 -8.030 -17.942 1.00 63.03 247 TYR A N 1
ATOM 2009 C CA . TYR A 1 247 ? 6.278 -7.773 -18.325 1.00 63.03 247 TYR A CA 1
ATOM 2010 C C . TYR A 1 247 ? 5.741 -8.949 -19.142 1.00 63.03 247 TYR A C 1
ATOM 2012 O O . TYR A 1 247 ? 6.348 -9.338 -20.141 1.00 63.03 247 TYR A O 1
ATOM 2020 N N . ASN A 1 248 ? 4.617 -9.536 -18.715 1.00 68.50 248 ASN A N 1
ATOM 2021 C CA . ASN A 1 248 ? 4.039 -10.754 -19.305 1.00 68.50 248 ASN A CA 1
ATOM 2022 C C . ASN A 1 248 ? 5.088 -11.863 -19.512 1.00 68.50 248 ASN A C 1
ATOM 2024 O O . ASN A 1 248 ? 5.227 -12.393 -20.614 1.00 68.50 248 ASN A O 1
ATOM 2028 N N . SER A 1 249 ? 5.879 -12.144 -18.471 1.00 71.00 249 SER A N 1
ATOM 2029 C CA . SER A 1 249 ? 6.961 -13.145 -18.478 1.00 71.00 249 SER A CA 1
ATOM 2030 C C . SER A 1 249 ? 8.104 -12.887 -19.473 1.00 71.00 249 SER A C 1
ATOM 2032 O O . SER A 1 249 ? 8.918 -13.777 -19.699 1.00 71.00 249 SER A O 1
ATOM 2034 N N . ASN A 1 250 ? 8.199 -11.685 -20.053 1.00 68.06 250 ASN A N 1
ATOM 2035 C CA . ASN A 1 250 ? 9.287 -11.291 -20.948 1.00 68.06 250 ASN A CA 1
ATOM 2036 C C . ASN A 1 250 ? 10.161 -10.206 -20.316 1.00 68.06 250 ASN A C 1
ATOM 2038 O O . ASN A 1 250 ? 9.648 -9.284 -19.679 1.00 68.06 250 ASN A O 1
ATOM 2042 N N . GLU A 1 251 ? 11.470 -10.271 -20.562 1.00 81.75 251 GLU A N 1
ATOM 2043 C CA . GLU A 1 251 ? 12.402 -9.196 -20.218 1.00 81.75 251 GLU A CA 1
ATOM 2044 C C . GLU A 1 251 ? 12.142 -7.950 -21.080 1.00 81.75 251 GLU A C 1
ATOM 2046 O O . GLU A 1 251 ? 12.090 -8.004 -22.318 1.00 81.75 251 GLU A O 1
ATOM 2051 N N . VAL A 1 252 ? 11.999 -6.802 -20.422 1.00 81.81 252 VAL A N 1
ATOM 2052 C CA . VAL A 1 252 ? 11.655 -5.520 -21.046 1.00 81.81 252 VAL A CA 1
ATOM 2053 C C . VAL A 1 252 ? 12.535 -4.383 -20.545 1.00 81.81 252 VAL A C 1
ATOM 2055 O O . VAL A 1 252 ? 13.144 -4.451 -19.480 1.00 81.81 252 VAL A O 1
ATOM 2058 N N . ALA A 1 253 ? 12.584 -3.305 -21.325 1.00 84.31 253 ALA A N 1
ATOM 2059 C CA . ALA A 1 253 ? 13.173 -2.039 -20.911 1.00 84.31 253 ALA A CA 1
ATOM 2060 C C . ALA A 1 253 ? 12.064 -1.036 -20.561 1.00 84.31 253 ALA A C 1
ATOM 2062 O O . ALA A 1 253 ? 11.245 -0.694 -21.413 1.00 84.31 253 ALA A O 1
ATOM 2063 N N . ILE A 1 254 ? 12.058 -0.525 -19.334 1.00 72.50 254 ILE A N 1
ATOM 2064 C CA . ILE A 1 254 ? 11.082 0.448 -18.837 1.00 72.50 254 ILE A CA 1
ATOM 2065 C C . ILE A 1 254 ? 11.752 1.819 -18.794 1.00 72.50 254 ILE A C 1
ATOM 2067 O O . ILE A 1 254 ? 12.670 2.062 -18.015 1.00 72.50 254 ILE A O 1
ATOM 2071 N N . LYS A 1 255 ? 11.332 2.733 -19.666 1.00 82.25 255 LYS A N 1
ATOM 2072 C CA . LYS A 1 255 ? 11.866 4.096 -19.746 1.00 82.25 255 LYS A CA 1
ATOM 2073 C C . LYS A 1 255 ? 10.951 5.030 -18.956 1.00 82.25 255 LYS A C 1
ATOM 2075 O O . LYS A 1 255 ? 9.855 5.320 -19.421 1.00 82.25 255 LYS A O 1
ATOM 2080 N N . VAL A 1 256 ? 11.416 5.502 -17.804 1.00 71.38 256 VAL A N 1
ATOM 2081 C CA . VAL A 1 256 ? 10.687 6.382 -16.873 1.00 71.38 256 VAL A CA 1
ATOM 2082 C C . VAL A 1 256 ? 11.140 7.828 -17.064 1.00 71.38 256 VAL A C 1
ATOM 2084 O O . VAL A 1 256 ? 12.339 8.098 -17.216 1.00 71.38 256 VAL A O 1
ATOM 2087 N N . LEU A 1 257 ? 10.189 8.759 -17.113 1.00 74.25 257 LEU A N 1
ATOM 2088 C CA . LEU A 1 257 ? 10.452 10.187 -17.281 1.00 74.25 257 LEU A CA 1
ATOM 2089 C C . LEU A 1 257 ? 11.249 10.733 -16.089 1.00 74.25 257 LEU A C 1
ATOM 2091 O O . LEU A 1 257 ? 10.953 10.440 -14.941 1.00 74.25 257 LEU A O 1
ATOM 2095 N N . LYS A 1 258 ? 12.280 11.541 -16.353 1.00 67.62 258 LYS A N 1
ATOM 2096 C CA . LYS A 1 258 ? 13.061 12.180 -15.276 1.00 67.62 258 LYS A CA 1
ATOM 2097 C C . LYS A 1 258 ? 12.457 13.478 -14.761 1.00 67.62 258 LYS A C 1
ATOM 2099 O O . LYS A 1 258 ? 12.649 13.837 -13.604 1.00 67.62 258 LYS A O 1
ATOM 2104 N N . ASP A 1 259 ? 11.868 14.235 -15.677 1.00 70.19 259 ASP A N 1
ATOM 2105 C CA . ASP A 1 259 ? 11.469 15.617 -15.468 1.00 70.19 259 ASP A CA 1
ATOM 2106 C C . ASP A 1 259 ? 10.351 15.964 -16.456 1.00 70.19 259 ASP A C 1
ATOM 2108 O O . ASP A 1 259 ? 10.461 15.652 -17.649 1.00 70.19 259 ASP A O 1
ATOM 2112 N N . ALA A 1 260 ? 9.299 16.614 -15.958 1.00 76.69 260 ALA A N 1
ATOM 2113 C CA . ALA A 1 260 ? 8.126 17.026 -16.721 1.00 76.69 260 ALA A CA 1
ATOM 2114 C C . ALA A 1 260 ? 8.482 17.881 -17.948 1.00 76.69 260 ALA A C 1
ATOM 2116 O O . ALA A 1 260 ? 7.811 17.786 -18.977 1.00 76.69 260 ALA A O 1
ATOM 2117 N N . GLN A 1 261 ? 9.593 18.631 -17.914 1.00 83.62 261 GLN A N 1
ATOM 2118 C CA . GLN A 1 261 ? 10.059 19.409 -19.070 1.00 83.62 261 GLN A CA 1
ATOM 2119 C C . GLN A 1 261 ? 10.342 18.544 -20.316 1.00 83.62 261 GLN A C 1
ATOM 2121 O O . GLN A 1 261 ? 10.378 19.051 -21.437 1.00 83.62 261 GLN A O 1
ATOM 2126 N N . PHE A 1 262 ? 10.547 17.231 -20.145 1.00 84.50 262 PHE A N 1
ATOM 2127 C CA . PHE A 1 262 ? 10.790 16.288 -21.239 1.00 84.50 262 PHE A CA 1
ATOM 2128 C C . PHE A 1 262 ? 9.554 15.473 -21.646 1.00 84.50 262 PHE A C 1
ATOM 2130 O O . PHE A 1 262 ? 9.679 14.621 -22.534 1.00 84.50 262 PHE A O 1
ATOM 2137 N N . LEU A 1 263 ? 8.376 15.733 -21.067 1.00 84.94 263 LEU A N 1
ATOM 2138 C CA . LEU A 1 263 ? 7.136 15.007 -21.368 1.00 84.94 263 LEU A CA 1
ATOM 2139 C C . LEU A 1 263 ? 6.814 15.020 -22.871 1.00 84.94 263 LEU A C 1
ATOM 2141 O O . LEU A 1 263 ? 6.519 13.982 -23.461 1.00 84.94 263 LEU A O 1
ATOM 2145 N N . GLN A 1 264 ? 7.003 16.164 -23.533 1.00 86.00 264 GLN A N 1
ATOM 2146 C CA . GLN A 1 264 ? 6.773 16.293 -24.975 1.00 86.00 264 GLN A CA 1
ATOM 2147 C C . GLN A 1 264 ? 7.691 15.376 -25.808 1.00 86.00 264 GLN A C 1
ATOM 2149 O O . GLN A 1 264 ? 7.272 14.810 -26.817 1.00 86.00 264 GLN A O 1
ATOM 2154 N N . CYS A 1 265 ? 8.942 15.164 -25.378 1.00 85.56 265 CYS A N 1
ATOM 2155 C CA . CYS A 1 265 ? 9.863 14.230 -26.043 1.00 85.56 265 CYS A CA 1
ATOM 2156 C C . CYS A 1 265 ? 9.428 12.764 -25.858 1.00 85.56 265 CYS A C 1
ATOM 2158 O O . CYS A 1 265 ? 9.769 11.891 -26.660 1.00 85.56 265 CYS A O 1
ATOM 2160 N N . PHE A 1 266 ? 8.720 12.475 -24.768 1.00 84.25 266 PHE A N 1
ATOM 2161 C CA . PHE A 1 266 ? 8.164 11.165 -24.447 1.00 84.25 266 PHE A CA 1
ATOM 2162 C C . PHE A 1 266 ? 6.912 10.864 -25.277 1.00 84.25 266 PHE A C 1
ATOM 2164 O O . PHE A 1 266 ? 6.852 9.803 -25.897 1.00 84.25 266 PHE A O 1
ATOM 2171 N N . GLN A 1 267 ? 5.994 11.824 -25.386 1.00 89.44 267 GLN A N 1
ATOM 2172 C CA . GLN A 1 267 ? 4.820 11.742 -26.263 1.00 89.44 267 GLN A CA 1
ATOM 2173 C C . GLN A 1 267 ? 5.236 11.558 -27.728 1.00 89.44 267 GLN A C 1
ATOM 2175 O O . GLN A 1 267 ? 4.851 10.583 -28.369 1.00 89.44 267 GLN A O 1
ATOM 2180 N N . LEU A 1 268 ? 6.155 12.398 -28.220 1.00 89.38 268 LEU A N 1
ATOM 2181 C CA . LEU A 1 268 ? 6.664 12.301 -29.591 1.00 89.38 268 LEU A CA 1
ATOM 2182 C C . LEU A 1 268 ? 7.305 10.939 -29.892 1.00 89.38 268 LEU A C 1
ATOM 2184 O O . LEU A 1 268 ? 7.172 10.414 -31.000 1.00 89.38 268 LEU A O 1
ATOM 2188 N N . LYS A 1 269 ? 8.006 10.350 -28.914 1.00 91.12 269 LYS A N 1
ATOM 2189 C CA . LYS A 1 269 ? 8.573 9.005 -29.056 1.00 91.12 269 LYS A CA 1
ATOM 2190 C C . LYS A 1 269 ? 7.472 7.976 -29.303 1.00 91.12 269 LYS A C 1
ATOM 2192 O O . LYS A 1 269 ? 7.624 7.171 -30.220 1.00 91.12 269 LYS A O 1
ATOM 2197 N N . VAL A 1 270 ? 6.407 7.999 -28.500 1.00 87.88 270 VAL A N 1
ATOM 2198 C CA . VAL A 1 270 ? 5.276 7.073 -28.645 1.00 87.88 270 VAL A CA 1
ATOM 2199 C C . VAL A 1 270 ? 4.611 7.260 -30.006 1.00 87.88 270 VAL A C 1
ATOM 2201 O O . VAL A 1 270 ? 4.517 6.287 -30.754 1.00 87.88 270 VAL A O 1
ATOM 2204 N N . ASP A 1 271 ? 4.299 8.497 -30.394 1.00 92.31 271 ASP A N 1
ATOM 2205 C CA . ASP A 1 271 ? 3.655 8.810 -31.677 1.00 92.31 271 ASP A CA 1
ATOM 2206 C C . ASP A 1 271 ? 4.449 8.300 -32.886 1.00 92.31 271 ASP A C 1
ATOM 2208 O O . ASP A 1 271 ? 3.892 7.781 -33.859 1.00 92.31 271 ASP A O 1
ATOM 2212 N N . VAL A 1 272 ? 5.771 8.487 -32.863 1.00 92.62 272 VAL A N 1
ATOM 2213 C CA . VAL A 1 272 ? 6.652 8.045 -33.948 1.00 92.62 272 VAL A CA 1
ATOM 2214 C C . VAL A 1 272 ? 6.751 6.527 -33.955 1.00 92.62 272 VAL A C 1
ATOM 2216 O O . VAL A 1 272 ? 6.579 5.917 -35.007 1.00 92.62 272 VAL A O 1
ATOM 2219 N N . MET A 1 273 ? 6.991 5.898 -32.807 1.00 93.00 273 MET A N 1
ATOM 2220 C CA . MET A 1 273 ? 7.156 4.446 -32.737 1.00 93.00 273 MET A CA 1
ATOM 2221 C C . MET A 1 273 ? 5.867 3.689 -33.080 1.00 93.00 273 MET A C 1
ATOM 2223 O O . MET A 1 273 ? 5.947 2.666 -33.758 1.00 93.00 273 MET A O 1
ATOM 2227 N N . GLN A 1 274 ? 4.693 4.207 -32.709 1.00 89.81 274 GLN A N 1
ATOM 2228 C CA . GLN A 1 274 ? 3.402 3.655 -33.133 1.00 89.81 274 GLN A CA 1
ATOM 2229 C C . GLN A 1 274 ? 3.238 3.697 -34.657 1.00 89.81 274 GLN A C 1
ATOM 2231 O O . GLN A 1 274 ? 2.806 2.714 -35.253 1.00 89.81 274 GLN A O 1
ATOM 2236 N N . LYS A 1 275 ? 3.650 4.789 -35.315 1.00 91.75 275 LYS A N 1
ATOM 2237 C CA . LYS A 1 275 ? 3.653 4.866 -36.788 1.00 91.75 275 LYS A CA 1
ATOM 2238 C C . LYS A 1 275 ? 4.629 3.870 -37.398 1.00 91.75 275 LYS A C 1
ATOM 2240 O O . LYS A 1 275 ? 4.276 3.167 -38.336 1.00 91.75 275 LYS A O 1
ATOM 2245 N N . LEU A 1 276 ? 5.848 3.789 -36.867 1.00 92.38 276 LEU A N 1
ATOM 2246 C CA . LEU A 1 276 ? 6.882 2.896 -37.393 1.00 92.38 276 LEU A CA 1
ATOM 2247 C C . LEU A 1 276 ? 6.571 1.407 -37.183 1.00 92.38 276 LEU A C 1
ATOM 2249 O O . LEU A 1 276 ? 7.164 0.570 -37.866 1.00 92.38 276 LEU A O 1
ATOM 2253 N N . ALA A 1 277 ? 5.635 1.065 -36.293 1.00 88.75 277 ALA A N 1
ATOM 2254 C CA . ALA A 1 277 ? 5.217 -0.312 -36.051 1.00 88.75 277 ALA A CA 1
ATOM 2255 C C . ALA A 1 277 ? 4.739 -1.019 -37.335 1.00 88.75 277 ALA A C 1
ATOM 2257 O O . ALA A 1 277 ? 5.001 -2.209 -37.499 1.00 88.75 277 ALA A O 1
ATOM 2258 N N . CYS A 1 278 ? 4.142 -0.290 -38.291 1.00 89.19 278 CYS A N 1
ATOM 2259 C CA . CYS A 1 278 ? 3.675 -0.860 -39.561 1.00 89.19 278 CYS A CA 1
ATOM 2260 C C . CYS A 1 278 ? 4.803 -1.410 -40.451 1.00 89.19 278 CYS A C 1
ATOM 2262 O O . CYS A 1 278 ? 4.546 -2.209 -41.348 1.00 89.19 278 CYS A O 1
ATOM 2264 N N . LEU A 1 279 ? 6.057 -0.999 -40.224 1.00 90.19 279 LEU A N 1
ATOM 2265 C CA . LEU A 1 279 ? 7.201 -1.464 -41.009 1.00 90.19 279 LEU A CA 1
ATOM 2266 C C . LEU A 1 279 ? 7.595 -2.911 -40.694 1.00 90.19 279 LEU A C 1
ATOM 2268 O O . LEU A 1 279 ? 8.379 -3.486 -41.453 1.00 90.19 279 LEU A O 1
ATOM 2272 N N . ASN A 1 280 ? 7.113 -3.471 -39.573 1.00 84.94 280 ASN A N 1
ATOM 2273 C CA . ASN A 1 280 ? 7.435 -4.820 -39.093 1.00 84.94 280 ASN A CA 1
ATOM 2274 C C . ASN A 1 280 ? 8.944 -5.140 -39.123 1.00 84.94 280 ASN A C 1
ATOM 2276 O O . ASN A 1 280 ? 9.357 -6.275 -39.350 1.00 84.94 280 ASN A O 1
ATOM 2280 N N . SER A 1 281 ? 9.791 -4.125 -38.913 1.00 89.81 281 SER A N 1
ATOM 2281 C CA . SER A 1 281 ? 11.243 -4.291 -38.941 1.00 89.81 281 SER A CA 1
ATOM 2282 C C . SER A 1 281 ? 11.746 -4.880 -37.626 1.00 89.81 281 SER A C 1
ATOM 2284 O O . SER A 1 281 ? 11.513 -4.315 -36.555 1.00 89.81 281 SER A O 1
ATOM 2286 N N . SER A 1 282 ? 12.534 -5.955 -37.708 1.00 90.06 282 SER A N 1
ATOM 2287 C CA . SER A 1 282 ? 13.288 -6.504 -36.574 1.00 90.06 282 SER A CA 1
ATOM 2288 C C . SER A 1 282 ? 14.357 -5.544 -36.045 1.00 90.06 282 SER A C 1
ATOM 2290 O O . SER A 1 282 ? 14.940 -5.798 -35.004 1.00 90.06 282 SER A O 1
ATOM 2292 N N . THR A 1 283 ? 14.626 -4.428 -36.725 1.00 94.94 283 THR A N 1
ATOM 2293 C CA . THR A 1 283 ? 15.571 -3.401 -36.263 1.00 94.94 283 THR A CA 1
ATOM 2294 C C . THR A 1 283 ? 14.910 -2.334 -35.382 1.00 94.94 283 THR A C 1
ATOM 2296 O O . THR A 1 283 ? 15.593 -1.472 -34.832 1.00 94.94 283 THR A O 1
ATOM 2299 N N . LEU A 1 284 ? 13.585 -2.361 -35.221 1.00 94.44 284 LEU A N 1
ATOM 2300 C CA . LEU A 1 284 ? 12.853 -1.428 -34.362 1.00 94.44 284 LEU A CA 1
ATOM 2301 C C . LEU A 1 284 ? 12.482 -2.083 -33.027 1.00 94.44 284 LEU A C 1
ATOM 2303 O O . LEU A 1 284 ? 12.248 -3.292 -32.952 1.00 94.44 284 LEU A O 1
ATOM 2307 N N . LEU A 1 285 ? 12.440 -1.265 -31.975 1.00 92.94 285 LEU A N 1
ATOM 2308 C CA . LEU A 1 285 ? 11.841 -1.632 -30.692 1.00 92.94 285 LEU A CA 1
ATOM 2309 C C . LEU A 1 285 ? 10.318 -1.530 -30.783 1.00 92.94 285 LEU A C 1
ATOM 2311 O O . LEU A 1 285 ? 9.790 -0.675 -31.498 1.00 92.94 285 LEU A O 1
ATOM 2315 N N . LYS A 1 286 ? 9.622 -2.366 -30.017 1.00 88.56 286 LYS A N 1
ATOM 2316 C CA . LYS A 1 286 ? 8.165 -2.330 -29.879 1.00 88.56 286 LYS A CA 1
ATOM 2317 C C . LYS A 1 286 ? 7.789 -1.685 -28.554 1.00 88.56 286 LYS A C 1
ATOM 2319 O O . LYS A 1 286 ? 8.415 -1.971 -27.537 1.00 88.56 286 LYS A O 1
ATOM 2324 N N . ILE A 1 287 ? 6.762 -0.843 -28.577 1.00 84.56 287 ILE A N 1
ATOM 2325 C CA . ILE A 1 287 ? 6.092 -0.383 -27.359 1.00 84.56 287 ILE A CA 1
ATOM 2326 C C . ILE A 1 287 ? 5.081 -1.455 -26.970 1.00 84.56 287 ILE A C 1
ATOM 2328 O O . ILE A 1 287 ? 4.276 -1.856 -27.810 1.00 84.56 287 ILE A O 1
ATOM 2332 N N . LEU A 1 288 ? 5.143 -1.918 -25.723 1.00 75.88 288 LEU A N 1
ATOM 2333 C CA . LEU A 1 288 ? 4.151 -2.841 -25.171 1.00 75.88 288 LEU A CA 1
ATOM 2334 C C . LEU A 1 288 ? 3.033 -2.079 -24.459 1.00 75.88 288 LEU A C 1
ATOM 2336 O O . LEU A 1 288 ? 1.861 -2.314 -24.722 1.00 75.88 288 LEU A O 1
ATOM 2340 N N . ILE A 1 289 ? 3.412 -1.138 -23.595 1.00 71.00 289 ILE A N 1
ATOM 2341 C CA . ILE A 1 289 ? 2.502 -0.267 -22.849 1.00 71.00 289 ILE A CA 1
ATOM 2342 C C . ILE A 1 289 ? 3.214 1.048 -22.518 1.00 71.00 289 ILE A C 1
ATOM 2344 O O . ILE A 1 289 ? 4.446 1.114 -22.494 1.00 71.00 289 ILE A O 1
ATOM 2348 N N . PHE A 1 290 ? 2.450 2.108 -22.291 1.00 76.94 290 PHE A N 1
ATOM 2349 C CA . PHE A 1 290 ? 2.947 3.395 -21.821 1.00 76.94 290 PHE A CA 1
ATOM 2350 C C . PHE A 1 290 ? 1.895 4.066 -20.934 1.00 76.94 290 PHE A C 1
ATOM 2352 O O . PHE A 1 290 ? 0.705 3.785 -21.067 1.00 76.94 290 PHE A O 1
ATOM 2359 N N . HIS A 1 291 ? 2.343 4.960 -20.060 1.00 73.06 291 HIS A N 1
ATOM 2360 C CA . HIS A 1 291 ? 1.503 5.803 -19.217 1.00 73.06 291 HIS A CA 1
ATOM 2361 C C . HIS A 1 291 ? 2.051 7.232 -19.232 1.00 73.06 291 HIS A C 1
ATOM 2363 O O . HIS A 1 291 ? 3.268 7.424 -19.158 1.00 73.06 291 HIS A O 1
ATOM 2369 N N . PHE A 1 292 ? 1.159 8.218 -19.321 1.00 74.94 292 PHE A N 1
ATOM 2370 C CA . PHE A 1 292 ? 1.472 9.638 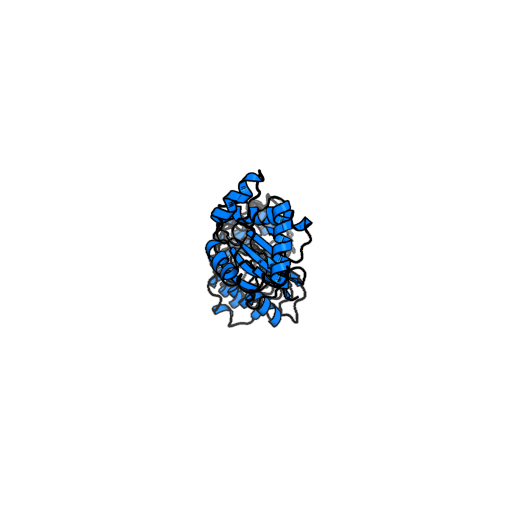-19.187 1.00 74.94 292 PHE A CA 1
ATOM 2371 C C . PHE A 1 292 ? 0.610 10.217 -18.070 1.00 74.94 292 PHE A C 1
ATOM 2373 O O . PHE A 1 292 ? -0.607 10.072 -18.116 1.00 74.94 292 PHE A O 1
ATOM 2380 N N . GLU A 1 293 ? 1.236 10.874 -17.099 1.00 66.81 293 GLU A N 1
ATOM 2381 C CA . GLU A 1 293 ? 0.507 11.611 -16.069 1.00 66.81 293 GLU A CA 1
ATOM 2382 C C . GLU A 1 293 ? 0.007 12.946 -16.637 1.00 66.81 293 GLU A C 1
ATOM 2384 O O . GLU A 1 293 ? 0.752 13.662 -17.314 1.00 66.81 293 GLU A O 1
ATOM 2389 N N . GLU A 1 294 ? -1.261 13.270 -16.381 1.00 55.31 294 GLU A N 1
ATOM 2390 C CA . GLU A 1 294 ? -1.928 14.458 -16.931 1.00 55.31 294 GLU A CA 1
ATOM 2391 C C . GLU A 1 294 ? -1.747 15.717 -16.064 1.00 55.31 294 GLU A C 1
ATOM 2393 O O . GLU A 1 294 ? -1.998 16.822 -16.545 1.00 55.31 294 GLU A O 1
ATOM 2398 N N . ASP A 1 295 ? -1.263 15.582 -14.823 1.00 52.69 295 ASP A N 1
ATOM 2399 C CA . ASP A 1 295 ? -1.248 16.668 -13.840 1.00 52.69 295 ASP A CA 1
ATOM 2400 C C . ASP A 1 295 ? 0.180 17.043 -13.400 1.00 52.69 295 ASP A C 1
ATOM 2402 O O . ASP A 1 295 ? 0.812 16.394 -12.571 1.00 52.69 295 ASP A O 1
ATOM 2406 N N . SER A 1 296 ? 0.720 18.131 -13.957 1.00 46.47 296 SER A N 1
ATOM 2407 C CA . SER A 1 296 ? 2.105 18.574 -13.719 1.00 46.47 296 SER A CA 1
ATOM 2408 C C . SER A 1 296 ? 2.375 19.118 -12.307 1.00 46.47 296 SER A C 1
ATOM 2410 O O . SER A 1 296 ? 3.516 19.467 -11.995 1.00 46.47 296 SER A O 1
ATOM 2412 N N . ASN A 1 297 ? 1.344 19.228 -11.464 1.00 47.75 297 ASN A N 1
ATOM 2413 C CA . ASN A 1 297 ? 1.429 19.793 -10.116 1.00 47.75 297 ASN A CA 1
ATOM 2414 C C . ASN A 1 297 ? 1.593 18.741 -9.005 1.00 47.75 297 ASN A C 1
ATOM 2416 O O . ASN A 1 297 ? 1.843 19.122 -7.862 1.00 47.75 297 ASN A O 1
ATOM 2420 N N . SER A 1 298 ? 1.471 17.443 -9.305 1.00 46.59 298 SER A N 1
ATOM 2421 C CA . SER A 1 298 ? 1.499 16.370 -8.295 1.00 46.59 298 SER A CA 1
ATOM 2422 C C . SER A 1 298 ? 2.892 16.107 -7.703 1.00 46.59 298 SER A C 1
ATOM 2424 O O . SER A 1 298 ? 3.007 15.492 -6.645 1.00 46.59 298 SER A O 1
ATOM 2426 N N . GLY A 1 299 ? 3.967 16.585 -8.344 1.00 42.94 299 GLY A N 1
ATOM 2427 C CA . GLY A 1 299 ? 5.344 16.374 -7.884 1.00 42.94 299 GLY A CA 1
ATOM 2428 C C . GLY A 1 299 ? 5.822 14.917 -7.955 1.00 42.94 299 GLY A C 1
ATOM 2429 O O . GLY A 1 299 ? 6.982 14.656 -7.617 1.00 42.94 299 GLY A O 1
ATOM 2430 N N . ASP A 1 300 ? 4.979 13.991 -8.420 1.00 45.06 300 ASP A N 1
ATOM 2431 C CA . ASP A 1 300 ? 5.314 12.584 -8.594 1.00 45.06 300 ASP A CA 1
ATOM 2432 C C . ASP A 1 300 ? 6.022 12.384 -9.939 1.00 45.06 300 ASP A C 1
ATOM 2434 O O . ASP A 1 300 ? 5.478 12.582 -11.018 1.00 45.06 300 ASP A O 1
ATOM 2438 N N . LYS A 1 301 ? 7.310 12.051 -9.883 1.00 45.50 301 LYS A N 1
ATOM 2439 C CA . LYS A 1 301 ? 8.148 11.878 -11.080 1.00 45.50 301 LYS A CA 1
ATOM 2440 C C . LYS A 1 301 ? 8.127 10.434 -11.596 1.00 45.50 301 LYS A C 1
ATOM 2442 O O . LYS A 1 301 ? 8.680 10.183 -12.665 1.00 45.50 301 LYS A O 1
ATOM 2447 N N . GLY A 1 302 ? 7.551 9.491 -10.841 1.00 47.28 302 GLY A N 1
ATOM 2448 C CA . GLY A 1 302 ? 7.593 8.049 -11.122 1.00 47.28 302 GLY A CA 1
ATOM 2449 C C . GLY A 1 302 ? 6.446 7.520 -11.989 1.00 47.28 302 GLY A C 1
ATOM 2450 O O . GLY A 1 302 ? 6.526 6.402 -12.492 1.00 47.28 302 GLY A O 1
ATOM 2451 N N . SER A 1 303 ? 5.411 8.326 -12.203 1.00 57.09 303 SER A N 1
ATOM 2452 C CA . SER A 1 303 ? 4.157 7.960 -12.869 1.00 57.09 303 SER A CA 1
ATOM 2453 C C . SER A 1 303 ? 4.291 7.750 -14.387 1.00 57.09 303 SER A C 1
ATOM 2455 O O . SER A 1 303 ? 3.715 6.818 -14.939 1.00 57.09 303 SER A O 1
ATOM 2457 N N . THR A 1 304 ? 5.071 8.579 -15.096 1.00 69.62 304 THR A N 1
ATOM 2458 C CA . THR A 1 304 ? 5.156 8.559 -16.570 1.00 69.62 304 THR A CA 1
ATOM 2459 C C . THR A 1 304 ? 6.233 7.599 -17.085 1.00 69.62 304 THR A C 1
ATOM 2461 O O . THR A 1 304 ? 7.434 7.827 -16.893 1.00 69.62 304 THR A O 1
ATOM 2464 N N . PHE A 1 305 ? 5.834 6.567 -17.839 1.00 73.06 305 PHE A N 1
ATOM 2465 C CA . PHE A 1 305 ? 6.748 5.536 -18.343 1.00 73.06 305 PHE A CA 1
ATOM 2466 C C . PHE A 1 305 ? 6.363 4.946 -19.709 1.00 73.06 305 PHE A C 1
ATOM 2468 O O . PHE A 1 305 ? 5.229 5.040 -20.174 1.00 73.06 305 PHE A O 1
ATOM 2475 N N . ILE A 1 306 ? 7.333 4.295 -20.360 1.00 81.69 306 ILE A N 1
ATOM 2476 C CA . ILE A 1 306 ? 7.159 3.523 -21.600 1.00 81.69 306 ILE A CA 1
ATOM 2477 C C . ILE A 1 306 ? 7.852 2.168 -21.440 1.00 81.69 306 ILE A C 1
ATOM 2479 O O . ILE A 1 306 ? 9.051 2.122 -21.164 1.00 81.69 306 ILE A O 1
ATOM 2483 N N . VAL A 1 307 ? 7.132 1.075 -21.682 1.00 76.94 307 VAL A N 1
ATOM 2484 C CA . VAL A 1 307 ? 7.664 -0.294 -21.678 1.00 76.94 307 VAL A CA 1
ATOM 2485 C C . VAL A 1 307 ? 8.001 -0.723 -23.103 1.00 76.94 307 VAL A C 1
ATOM 2487 O O . VAL A 1 307 ? 7.158 -0.682 -24.005 1.00 76.94 307 VAL A O 1
ATOM 2490 N N . LEU A 1 308 ? 9.250 -1.136 -23.307 1.00 88.12 308 LEU A N 1
ATOM 2491 C CA . LEU A 1 308 ? 9.836 -1.471 -24.599 1.00 88.12 308 LEU A CA 1
ATOM 2492 C C . LEU A 1 308 ? 10.314 -2.923 -24.637 1.00 88.12 308 LEU A C 1
ATOM 2494 O O . LEU A 1 308 ? 10.894 -3.423 -23.675 1.00 88.12 308 LEU A O 1
ATOM 2498 N N . SER A 1 309 ? 10.137 -3.568 -25.788 1.00 88.12 309 SER A N 1
ATOM 2499 C CA . SER A 1 309 ? 10.604 -4.932 -26.050 1.00 88.12 309 SER A CA 1
ATOM 2500 C C . SER A 1 309 ? 11.292 -5.044 -27.420 1.00 88.12 309 SER A C 1
ATOM 2502 O O . SER A 1 309 ? 10.892 -4.352 -28.369 1.00 88.12 309 SER A O 1
ATOM 2504 N N . PRO A 1 310 ? 12.312 -5.912 -27.563 1.00 92.06 310 PRO A N 1
ATOM 2505 C CA . PRO A 1 310 ? 12.947 -6.707 -26.499 1.00 92.06 310 PRO A CA 1
ATOM 2506 C C . PRO A 1 310 ? 13.882 -5.869 -25.611 1.00 92.06 310 PRO A C 1
ATOM 2508 O O . PRO A 1 310 ? 14.302 -4.773 -26.000 1.00 92.06 310 PRO A O 1
ATOM 2511 N N . LEU A 1 311 ? 14.247 -6.390 -24.435 1.00 89.81 311 LEU A N 1
ATOM 2512 C CA . LEU A 1 311 ? 15.365 -5.849 -23.662 1.00 89.81 311 LEU A CA 1
ATOM 2513 C C . LEU A 1 311 ? 16.661 -5.934 -24.488 1.00 89.81 311 LEU A C 1
ATOM 2515 O O . LEU A 1 311 ? 16.970 -6.958 -25.096 1.00 89.81 311 LEU A O 1
ATOM 2519 N N . CYS A 1 312 ? 17.420 -4.838 -24.533 1.00 93.75 312 CYS A N 1
ATOM 2520 C CA . CYS A 1 312 ? 18.629 -4.737 -25.348 1.00 93.75 312 CYS A CA 1
ATOM 2521 C C . CYS A 1 312 ? 19.805 -4.154 -24.560 1.00 93.75 312 CYS A C 1
ATOM 2523 O O . CYS A 1 312 ? 19.624 -3.344 -23.651 1.00 93.75 312 CYS A O 1
ATOM 2525 N N . LYS A 1 313 ? 21.029 -4.506 -24.964 1.00 91.62 313 LYS A N 1
ATOM 2526 C CA . LYS A 1 313 ? 22.281 -4.065 -24.332 1.00 91.62 313 LYS A CA 1
ATOM 2527 C C . LYS A 1 313 ? 23.187 -3.336 -25.328 1.00 91.62 313 LYS A C 1
ATOM 2529 O O . LYS A 1 313 ? 23.092 -3.515 -26.543 1.00 91.62 313 LYS A O 1
ATOM 2534 N N . GLN A 1 314 ? 24.081 -2.495 -24.809 1.00 90.19 314 GLN A N 1
ATOM 2535 C CA . GLN A 1 314 ? 25.148 -1.888 -25.612 1.00 90.19 314 GLN A CA 1
ATOM 2536 C C . GLN A 1 314 ? 26.102 -2.971 -26.124 1.00 90.19 314 GLN A C 1
ATOM 2538 O O . GLN A 1 314 ? 26.408 -3.926 -25.412 1.00 90.19 314 GLN A O 1
ATOM 2543 N N . PHE A 1 315 ? 26.631 -2.793 -27.333 1.00 89.50 315 PHE A N 1
ATOM 2544 C CA . PHE A 1 315 ? 27.584 -3.731 -27.924 1.00 89.50 315 PHE A CA 1
ATOM 2545 C C . PHE A 1 315 ? 28.760 -3.006 -28.589 1.00 89.50 315 PHE A C 1
ATOM 2547 O O . PHE A 1 315 ? 28.697 -1.820 -28.922 1.00 89.50 315 PHE A O 1
ATOM 2554 N N . ARG A 1 316 ? 29.876 -3.726 -28.758 1.00 85.38 316 ARG A N 1
ATOM 2555 C CA . ARG A 1 316 ? 31.103 -3.206 -29.391 1.00 85.38 316 ARG A CA 1
ATOM 2556 C C . ARG A 1 316 ? 31.473 -3.928 -30.688 1.00 85.38 316 ARG A C 1
ATOM 2558 O O . ARG A 1 316 ? 32.105 -3.317 -31.544 1.00 85.38 316 ARG A O 1
ATOM 2565 N N . ASN A 1 317 ? 31.043 -5.178 -30.844 1.00 87.06 317 ASN A N 1
ATOM 2566 C CA . ASN A 1 317 ? 31.377 -6.019 -31.991 1.00 87.06 317 ASN A CA 1
ATOM 2567 C C . ASN A 1 317 ? 30.345 -5.814 -33.105 1.00 87.06 317 ASN A C 1
ATOM 2569 O O . ASN A 1 317 ? 29.217 -6.293 -33.010 1.00 87.06 317 ASN A O 1
ATOM 2573 N N . TRP A 1 318 ? 30.723 -5.060 -34.135 1.00 86.38 318 TRP A N 1
ATOM 2574 C CA . TRP A 1 318 ? 29.868 -4.765 -35.285 1.00 86.38 318 TRP A CA 1
ATOM 2575 C C . TRP A 1 318 ? 29.989 -5.844 -36.354 1.00 86.38 318 TRP A C 1
ATOM 2577 O O . TRP A 1 318 ? 31.098 -6.192 -36.757 1.00 86.38 318 TRP A O 1
ATOM 2587 N N . ARG A 1 319 ? 28.849 -6.313 -36.865 1.00 90.56 319 ARG A N 1
ATOM 2588 C CA . ARG A 1 319 ? 28.769 -7.157 -38.060 1.00 90.56 319 ARG A CA 1
ATOM 2589 C C . ARG A 1 319 ? 28.376 -6.302 -39.258 1.00 90.56 319 ARG A C 1
ATOM 2591 O O . ARG A 1 319 ? 27.647 -5.318 -39.129 1.00 90.56 319 ARG A O 1
ATOM 2598 N N . LYS A 1 320 ? 28.818 -6.704 -40.450 1.00 87.31 320 LYS A N 1
ATOM 2599 C CA . LYS A 1 320 ? 28.437 -6.041 -41.708 1.00 87.31 320 LYS A CA 1
ATOM 2600 C C . LYS A 1 320 ? 26.913 -6.042 -41.907 1.00 87.31 320 LYS A C 1
ATOM 2602 O O . LYS A 1 320 ? 26.351 -5.034 -42.327 1.00 87.31 320 LYS A O 1
ATOM 2607 N N . GLU A 1 321 ? 26.265 -7.139 -41.525 1.00 89.19 321 GLU A N 1
ATOM 2608 C CA . GLU A 1 321 ? 24.808 -7.318 -41.546 1.00 89.19 321 GLU A CA 1
ATOM 2609 C C . GLU A 1 321 ? 24.075 -6.297 -40.668 1.00 89.19 321 GLU A C 1
ATOM 2611 O O . GLU A 1 321 ? 23.046 -5.768 -41.077 1.00 89.19 321 GLU A O 1
ATOM 2616 N N . ASP A 1 322 ? 24.626 -5.933 -39.502 1.00 88.44 322 ASP A N 1
ATOM 2617 C CA . ASP A 1 322 ? 23.993 -4.950 -38.611 1.00 88.44 322 ASP A CA 1
ATOM 2618 C C . ASP A 1 322 ? 23.839 -3.598 -39.320 1.00 88.44 322 ASP A C 1
ATOM 2620 O O . ASP A 1 322 ? 22.788 -2.961 -39.265 1.00 88.44 322 ASP A O 1
ATOM 2624 N N . ILE A 1 323 ? 24.882 -3.177 -40.043 1.00 86.88 323 ILE A N 1
ATOM 2625 C CA . ILE A 1 323 ? 24.883 -1.927 -40.810 1.00 86.88 323 ILE A CA 1
ATOM 2626 C C . ILE A 1 323 ? 23.857 -2.001 -41.947 1.00 86.88 323 ILE A C 1
ATOM 2628 O O . ILE A 1 323 ? 23.134 -1.033 -42.188 1.00 86.88 323 ILE A O 1
ATOM 2632 N N . GLN A 1 324 ? 23.763 -3.144 -42.628 1.00 85.19 324 GLN A N 1
ATOM 2633 C CA . GLN A 1 324 ? 22.788 -3.352 -43.700 1.00 85.19 324 GLN A CA 1
ATOM 2634 C C . GLN A 1 324 ? 21.347 -3.282 -43.174 1.00 85.19 324 GLN A C 1
ATOM 2636 O O . GLN A 1 324 ? 20.527 -2.574 -43.762 1.00 85.19 324 GLN A O 1
ATOM 2641 N N . HIS A 1 325 ? 21.050 -3.928 -42.043 1.00 89.50 325 HIS A N 1
ATOM 2642 C CA . HIS A 1 325 ? 19.731 -3.892 -41.403 1.00 89.50 325 HIS A CA 1
ATOM 2643 C C . HIS A 1 325 ? 19.342 -2.483 -40.933 1.00 89.50 325 HIS A C 1
ATOM 2645 O O . HIS A 1 325 ? 18.218 -2.032 -41.179 1.00 89.50 325 HIS A O 1
ATOM 2651 N N . ILE A 1 326 ? 20.286 -1.747 -40.336 1.00 89.62 326 ILE A N 1
ATOM 2652 C CA . ILE A 1 326 ? 20.096 -0.343 -39.945 1.00 89.62 326 ILE A CA 1
ATOM 2653 C C . ILE A 1 326 ? 19.760 0.517 -41.165 1.00 89.62 326 ILE A C 1
ATOM 2655 O O . ILE A 1 326 ? 18.759 1.231 -41.151 1.00 89.62 326 ILE A O 1
ATOM 2659 N N . ILE A 1 327 ? 20.570 0.450 -42.228 1.00 86.19 327 ILE A N 1
ATOM 2660 C CA . ILE A 1 327 ? 20.359 1.257 -43.439 1.00 86.19 327 ILE A CA 1
ATOM 2661 C C . ILE A 1 327 ? 19.022 0.902 -44.092 1.00 86.19 327 ILE A C 1
ATOM 2663 O O . ILE A 1 327 ? 18.280 1.802 -44.485 1.00 86.19 327 ILE A O 1
ATOM 2667 N N . GLY A 1 328 ? 18.699 -0.389 -44.194 1.00 87.69 328 GLY A N 1
ATOM 2668 C CA . GLY A 1 328 ? 17.431 -0.853 -44.753 1.00 87.69 328 GLY A CA 1
ATOM 2669 C C . GLY A 1 328 ? 16.227 -0.315 -43.982 1.00 87.69 328 GLY A C 1
ATOM 2670 O O . GLY A 1 328 ? 15.272 0.168 -44.587 1.00 87.69 328 GLY A O 1
ATOM 2671 N N . THR A 1 329 ? 16.295 -0.324 -42.650 1.00 92.69 329 THR A N 1
ATOM 2672 C CA . THR A 1 329 ? 15.234 0.226 -41.796 1.00 92.69 329 THR A CA 1
ATOM 2673 C C . THR A 1 329 ? 15.137 1.743 -41.915 1.00 92.69 329 THR A C 1
ATOM 2675 O O . THR A 1 329 ? 14.039 2.259 -42.103 1.00 92.69 329 THR A O 1
ATOM 2678 N N . LEU A 1 330 ? 16.259 2.469 -41.874 1.00 88.50 330 LEU A N 1
ATOM 2679 C CA . LEU A 1 330 ? 16.253 3.930 -41.995 1.00 88.50 330 LEU A CA 1
ATOM 2680 C C . LEU A 1 330 ? 15.737 4.406 -43.357 1.00 88.50 330 LEU A C 1
ATOM 2682 O O . LEU A 1 330 ? 15.041 5.412 -43.400 1.00 88.50 330 LEU A O 1
ATOM 2686 N N . LYS A 1 331 ? 16.001 3.678 -44.451 1.00 84.94 331 LYS A N 1
ATOM 2687 C CA . LYS A 1 331 ? 15.401 3.975 -45.764 1.00 84.94 331 LYS A CA 1
ATOM 2688 C C . LYS A 1 331 ? 13.874 3.933 -45.704 1.00 84.94 331 LYS A C 1
ATOM 2690 O O . LYS A 1 331 ? 13.242 4.931 -46.014 1.00 84.94 331 LYS A O 1
ATOM 2695 N N . LYS A 1 332 ? 13.301 2.844 -45.179 1.00 88.62 332 LYS A N 1
ATOM 2696 C CA . LYS A 1 332 ? 11.843 2.710 -45.010 1.00 88.62 332 LYS A CA 1
ATOM 2697 C C . LYS A 1 332 ? 11.255 3.805 -44.114 1.00 88.62 332 LYS A C 1
ATOM 2699 O O . LYS A 1 332 ? 10.194 4.342 -44.397 1.00 88.62 332 LYS A O 1
ATOM 2704 N N . VAL A 1 333 ? 11.957 4.157 -43.035 1.00 88.94 333 VAL A N 1
ATOM 2705 C CA . VAL A 1 333 ? 11.570 5.260 -42.138 1.00 88.94 333 VAL A CA 1
ATOM 2706 C C . VAL A 1 333 ? 11.585 6.607 -42.877 1.00 88.94 333 VAL A C 1
ATOM 2708 O O . VAL A 1 333 ? 10.679 7.421 -42.696 1.00 88.94 333 VAL A O 1
ATOM 2711 N N . HIS A 1 334 ? 12.581 6.843 -43.733 1.00 85.81 334 HIS A N 1
ATOM 2712 C CA . HIS A 1 334 ? 12.669 8.054 -44.548 1.00 85.81 334 HIS A CA 1
ATOM 2713 C C . HIS A 1 334 ? 11.584 8.106 -45.630 1.00 85.81 334 HIS A C 1
ATOM 2715 O O . HIS A 1 334 ? 11.064 9.189 -45.884 1.00 85.81 334 HIS A O 1
ATOM 2721 N N . ASP A 1 335 ? 11.183 6.967 -46.201 1.00 87.19 335 ASP A N 1
ATOM 2722 C CA . ASP A 1 335 ? 10.054 6.883 -47.142 1.00 87.19 335 ASP A CA 1
ATOM 2723 C C . ASP A 1 335 ? 8.726 7.290 -46.470 1.00 87.19 335 ASP A C 1
ATOM 2725 O O . ASP A 1 335 ? 7.824 7.822 -47.113 1.00 87.19 335 ASP A O 1
ATOM 2729 N N . MET A 1 336 ? 8.631 7.138 -45.142 1.00 87.56 336 MET A N 1
ATOM 2730 C CA . MET A 1 336 ? 7.531 7.667 -44.320 1.00 87.56 336 MET A CA 1
ATOM 2731 C C . MET A 1 336 ? 7.692 9.156 -43.958 1.00 87.56 336 MET A C 1
ATOM 2733 O O . MET A 1 336 ? 6.924 9.685 -43.147 1.00 87.56 336 MET A O 1
ATOM 2737 N N . ASN A 1 337 ? 8.683 9.842 -44.534 1.00 86.31 337 ASN A N 1
ATOM 2738 C CA . ASN A 1 337 ? 9.075 11.218 -44.230 1.00 86.31 337 ASN A CA 1
ATOM 2739 C C . ASN A 1 337 ? 9.453 11.441 -42.756 1.00 86.31 337 ASN A C 1
ATOM 2741 O O . ASN A 1 337 ? 9.226 12.523 -42.220 1.00 86.31 337 ASN A O 1
ATOM 2745 N N . ILE A 1 338 ? 10.019 10.445 -42.071 1.00 86.38 338 ILE A N 1
ATOM 2746 C CA . ILE A 1 338 ? 10.470 10.568 -40.676 1.00 86.38 338 ILE A CA 1
ATOM 2747 C C . ILE A 1 338 ? 12.000 10.564 -40.634 1.00 86.38 338 ILE A C 1
ATOM 2749 O O . ILE A 1 338 ? 12.631 9.760 -41.307 1.00 86.38 338 ILE A O 1
ATOM 2753 N N . ILE A 1 339 ? 12.619 11.430 -39.825 1.00 86.00 339 ILE A N 1
ATOM 2754 C CA . ILE A 1 339 ? 14.080 11.468 -39.630 1.00 86.00 339 ILE A CA 1
ATOM 2755 C C . ILE A 1 339 ? 14.432 11.310 -38.152 1.00 86.00 339 ILE A C 1
ATOM 2757 O O . ILE A 1 339 ? 13.975 12.079 -37.305 1.00 86.00 339 ILE A O 1
ATOM 2761 N N . HIS A 1 340 ? 15.326 10.364 -37.852 1.00 84.31 340 HIS A N 1
ATOM 2762 C CA . HIS A 1 340 ? 15.892 10.135 -36.521 1.00 84.31 340 HIS A CA 1
ATOM 2763 C C . HIS A 1 340 ? 17.002 11.165 -36.215 1.00 84.31 340 HIS A C 1
ATOM 2765 O O . HIS A 1 340 ? 18.191 10.870 -36.328 1.00 84.31 340 HIS A O 1
ATOM 2771 N N . ARG A 1 341 ? 16.646 12.404 -35.839 1.00 83.25 341 ARG A N 1
ATOM 2772 C CA . ARG A 1 341 ? 17.614 13.519 -35.659 1.00 83.25 341 ARG A CA 1
ATOM 2773 C C . ARG A 1 341 ? 18.688 13.297 -34.586 1.00 83.25 341 ARG A C 1
ATOM 2775 O O . ARG A 1 341 ? 19.678 14.022 -34.567 1.00 83.25 341 ARG A O 1
ATOM 2782 N N . ASP A 1 342 ? 18.514 12.310 -33.710 1.00 82.00 342 ASP A N 1
ATOM 2783 C CA . ASP A 1 342 ? 19.509 11.937 -32.698 1.00 82.00 342 ASP A CA 1
ATOM 2784 C C . ASP A 1 342 ? 20.162 10.573 -32.970 1.00 82.00 342 ASP A C 1
ATOM 2786 O O . ASP A 1 342 ? 20.454 9.801 -32.063 1.00 82.00 342 ASP A O 1
ATOM 2790 N N . PHE A 1 343 ? 20.368 10.214 -34.236 1.00 84.94 343 PHE A N 1
ATOM 2791 C CA . PHE A 1 343 ? 20.970 8.926 -34.579 1.00 84.94 343 PHE A CA 1
ATOM 2792 C C . PHE A 1 343 ? 22.464 8.877 -34.208 1.00 84.94 343 PHE A C 1
ATOM 2794 O O . PHE A 1 343 ? 23.291 9.570 -34.805 1.00 84.94 343 PHE A O 1
ATOM 2801 N N . ARG A 1 344 ? 22.826 8.072 -33.199 1.00 83.31 344 ARG A N 1
ATOM 2802 C CA . ARG A 1 344 ? 24.199 7.941 -32.670 1.00 83.31 344 ARG A CA 1
ATOM 2803 C C . ARG A 1 344 ? 24.464 6.520 -32.182 1.00 83.31 344 ARG A C 1
ATOM 2805 O O . ARG A 1 344 ? 23.530 5.782 -31.899 1.00 83.31 344 ARG A O 1
ATOM 2812 N N . LYS A 1 345 ? 25.744 6.174 -31.987 1.00 82.69 345 LYS A N 1
ATOM 2813 C CA . LYS A 1 345 ? 26.183 4.854 -31.487 1.00 82.69 345 LYS A CA 1
ATOM 2814 C C . LYS A 1 345 ? 25.417 4.392 -30.239 1.00 82.69 345 LYS A C 1
ATOM 2816 O O . LYS A 1 345 ? 25.051 3.233 -30.161 1.00 82.69 345 LYS A O 1
ATOM 2821 N N . TRP A 1 346 ? 25.162 5.292 -29.290 1.00 81.56 346 TRP A N 1
ATOM 2822 C CA . TRP A 1 346 ? 24.478 4.969 -28.032 1.00 81.56 346 TRP A CA 1
ATOM 2823 C C . TRP A 1 346 ? 23.006 4.578 -28.208 1.00 81.56 346 TRP A C 1
ATOM 2825 O O . TRP A 1 346 ? 22.449 3.917 -27.341 1.00 81.56 346 TRP A O 1
ATOM 2835 N N . ASN A 1 347 ? 22.408 4.930 -29.345 1.00 89.62 347 ASN A N 1
ATOM 2836 C CA . ASN A 1 347 ? 21.035 4.595 -29.708 1.00 89.62 347 ASN A CA 1
ATOM 2837 C C . ASN A 1 347 ? 20.953 3.295 -30.527 1.00 89.62 347 ASN A C 1
ATOM 2839 O O . ASN A 1 347 ? 19.900 2.966 -31.061 1.00 89.62 347 ASN A O 1
ATOM 2843 N N . LEU A 1 348 ? 22.060 2.554 -30.638 1.00 93.19 348 LEU A N 1
ATOM 2844 C CA . LEU A 1 348 ? 22.129 1.265 -31.317 1.00 93.19 348 LEU A CA 1
ATOM 2845 C C . LEU A 1 348 ? 22.414 0.184 -30.281 1.00 93.19 348 LEU A C 1
ATOM 2847 O O . LEU A 1 348 ? 23.483 0.153 -29.671 1.00 93.19 348 LEU A O 1
ATOM 2851 N N . LEU A 1 349 ? 21.435 -0.688 -30.074 1.00 94.62 349 LEU A N 1
ATOM 2852 C CA . LEU A 1 349 ? 21.459 -1.731 -29.054 1.00 94.62 349 LEU A CA 1
ATOM 2853 C C . LEU A 1 349 ? 21.392 -3.110 -29.708 1.00 94.62 349 LEU A C 1
ATOM 2855 O O . LEU A 1 349 ? 21.079 -3.221 -30.891 1.00 94.62 349 LEU A O 1
ATOM 2859 N N . ARG A 1 350 ? 21.694 -4.159 -28.951 1.00 94.75 350 ARG A N 1
ATOM 2860 C CA . ARG A 1 350 ? 21.578 -5.548 -29.397 1.00 94.75 350 ARG A CA 1
ATOM 2861 C C . ARG A 1 350 ? 20.694 -6.332 -28.440 1.00 94.75 350 ARG A C 1
ATOM 2863 O O . ARG A 1 350 ? 20.872 -6.202 -27.229 1.00 94.75 350 ARG A O 1
ATOM 2870 N N . ASP A 1 351 ? 19.756 -7.098 -28.980 1.00 93.88 351 ASP A N 1
ATOM 2871 C CA . ASP A 1 351 ? 18.923 -8.011 -28.193 1.00 93.88 351 ASP A CA 1
ATOM 2872 C C . ASP A 1 351 ? 19.624 -9.357 -27.938 1.00 93.88 351 ASP A C 1
ATOM 2874 O O . ASP A 1 351 ? 20.743 -9.594 -28.403 1.00 93.88 351 ASP A O 1
ATOM 2878 N N . GLN A 1 352 ? 18.977 -10.223 -27.158 1.00 90.44 352 GLN A N 1
ATOM 2879 C CA . GLN A 1 352 ? 19.492 -11.550 -26.801 1.00 90.44 352 GLN A CA 1
ATOM 2880 C C . GLN A 1 352 ? 19.695 -12.477 -28.009 1.00 90.44 352 GLN A C 1
ATOM 2882 O O . GLN A 1 352 ? 20.635 -13.267 -28.022 1.00 90.44 352 GLN A O 1
ATOM 2887 N N . ASP A 1 353 ? 18.884 -12.309 -29.057 1.00 91.50 353 ASP A N 1
ATOM 2888 C CA . ASP A 1 353 ? 18.977 -13.068 -30.311 1.00 91.50 353 ASP A CA 1
ATOM 2889 C C . ASP A 1 353 ? 20.090 -12.526 -31.225 1.00 91.50 353 ASP A C 1
ATOM 2891 O O . ASP A 1 353 ? 20.340 -13.017 -32.327 1.00 91.50 353 ASP A O 1
ATOM 2895 N N . GLY A 1 354 ? 20.772 -11.471 -30.780 1.00 92.00 354 GLY A N 1
ATOM 2896 C CA . GLY A 1 354 ? 21.865 -10.843 -31.488 1.00 92.00 354 GLY A CA 1
ATOM 2897 C C . GLY A 1 354 ? 21.419 -9.859 -32.562 1.00 92.00 354 GLY A C 1
ATOM 2898 O O . GLY A 1 354 ? 22.285 -9.397 -33.301 1.00 92.00 354 GLY A O 1
ATOM 2899 N N . ASN A 1 355 ? 20.146 -9.487 -32.677 1.00 93.81 355 ASN A N 1
ATOM 2900 C CA . ASN A 1 355 ? 19.682 -8.492 -33.645 1.00 93.81 355 ASN A CA 1
ATOM 2901 C C . ASN A 1 355 ? 19.968 -7.067 -33.162 1.00 93.81 355 ASN A C 1
ATOM 2903 O O . ASN A 1 355 ? 19.857 -6.749 -31.977 1.00 93.81 355 ASN A O 1
ATOM 2907 N N . VAL A 1 356 ? 20.328 -6.184 -34.096 1.00 95.00 356 VAL A N 1
ATOM 2908 C CA . VAL A 1 356 ? 20.540 -4.764 -33.798 1.00 95.00 356 VAL A CA 1
ATOM 2909 C C . VAL A 1 356 ? 19.206 -4.023 -33.747 1.00 95.00 356 VAL A C 1
ATOM 2911 O O . VAL A 1 356 ? 18.363 -4.206 -34.621 1.00 95.00 356 VAL A O 1
ATOM 2914 N N . ARG A 1 357 ? 19.020 -3.162 -32.745 1.00 95.81 357 ARG A N 1
ATOM 2915 C CA . ARG A 1 357 ? 17.817 -2.353 -32.527 1.00 95.81 357 ARG A CA 1
ATOM 2916 C C . ARG A 1 357 ? 18.162 -0.865 -32.493 1.00 95.81 357 ARG A C 1
ATOM 2918 O O . ARG A 1 357 ? 19.131 -0.466 -31.845 1.00 95.81 357 ARG A O 1
ATOM 2925 N N . ILE A 1 358 ? 17.357 -0.044 -33.166 1.00 94.62 358 ILE A N 1
ATOM 2926 C CA . ILE A 1 358 ? 17.433 1.422 -33.113 1.00 94.62 358 ILE A CA 1
ATOM 2927 C C . ILE A 1 358 ? 16.516 1.918 -31.994 1.00 94.62 358 ILE A C 1
ATOM 2929 O O . ILE A 1 358 ? 15.295 1.735 -32.036 1.00 94.62 358 ILE A O 1
ATOM 2933 N N . ALA A 1 359 ? 17.121 2.562 -31.005 1.00 90.69 359 ALA A N 1
ATOM 2934 C CA . ALA A 1 359 ? 16.466 3.112 -29.833 1.00 90.69 359 ALA A CA 1
ATOM 2935 C C . ALA A 1 359 ? 16.390 4.648 -29.879 1.00 90.69 359 ALA A C 1
ATOM 2937 O O . ALA A 1 359 ? 17.121 5.312 -30.597 1.00 90.69 359 ALA A O 1
ATOM 2938 N N . ASP A 1 360 ? 15.527 5.194 -29.027 1.00 88.06 360 ASP A N 1
ATOM 2939 C CA . ASP A 1 360 ? 15.373 6.624 -28.734 1.00 88.06 360 ASP A CA 1
ATOM 2940 C C . ASP A 1 360 ? 14.920 7.552 -29.878 1.00 88.06 360 ASP A C 1
ATOM 2942 O O . ASP A 1 360 ? 15.625 8.446 -30.340 1.00 88.06 360 ASP A O 1
ATOM 2946 N N . TRP A 1 361 ? 13.638 7.428 -30.223 1.00 90.62 361 TRP A N 1
ATOM 2947 C CA . TRP A 1 361 ? 12.953 8.257 -31.219 1.00 90.62 361 TRP A CA 1
ATOM 2948 C C . TRP A 1 361 ? 12.445 9.611 -30.691 1.00 90.62 361 TRP A C 1
ATOM 2950 O O . TRP A 1 361 ? 11.738 10.320 -31.401 1.00 90.62 361 TRP A O 1
ATOM 2960 N N . GLY A 1 362 ? 12.810 10.007 -29.465 1.00 83.38 362 GLY A N 1
ATOM 2961 C CA . GLY A 1 362 ? 12.247 11.192 -28.792 1.00 83.38 362 GLY A CA 1
ATOM 2962 C C . GLY A 1 362 ? 12.597 12.544 -29.425 1.00 83.38 362 GLY A C 1
ATOM 2963 O O . GLY A 1 362 ? 12.013 13.556 -29.061 1.00 83.38 362 GLY A O 1
ATOM 2964 N N . PHE A 1 363 ? 13.527 12.566 -30.382 1.00 82.69 363 PHE A N 1
ATOM 2965 C CA . PHE A 1 363 ? 13.895 13.759 -31.151 1.00 82.69 363 PHE A CA 1
ATOM 2966 C C . PHE A 1 363 ? 13.602 13.618 -32.646 1.00 82.69 363 PHE A C 1
ATOM 2968 O O . PHE A 1 363 ? 14.056 14.453 -33.433 1.00 82.69 363 PHE A O 1
ATOM 2975 N N . ALA A 1 364 ? 12.883 12.577 -33.068 1.00 85.88 364 ALA A N 1
ATOM 2976 C CA . ALA A 1 364 ? 12.546 12.398 -34.471 1.00 85.88 364 ALA A CA 1
ATOM 2977 C C . ALA A 1 364 ? 11.677 13.555 -34.997 1.00 85.88 364 ALA A C 1
ATOM 2979 O O . ALA A 1 364 ? 11.047 14.280 -34.232 1.00 85.88 364 ALA A O 1
ATOM 2980 N N . VAL A 1 365 ? 11.679 13.773 -36.308 1.00 82.75 365 VAL A N 1
ATOM 2981 C CA . VAL A 1 365 ? 10.828 14.788 -36.943 1.00 82.75 365 VAL A CA 1
ATOM 2982 C C . VAL A 1 365 ? 10.142 14.197 -38.161 1.00 82.75 365 VAL A C 1
ATOM 2984 O O . VAL A 1 365 ? 10.751 13.405 -38.880 1.00 82.75 365 VAL A O 1
ATOM 2987 N N . LYS A 1 366 ? 8.888 14.591 -38.389 1.00 81.44 366 LYS A N 1
ATOM 2988 C CA . LYS A 1 366 ? 8.172 14.312 -39.632 1.00 81.44 366 LYS A CA 1
ATOM 2989 C C . LYS A 1 366 ? 8.362 15.491 -40.586 1.00 81.44 366 LYS A C 1
ATOM 2991 O O . LYS A 1 366 ? 8.068 16.627 -40.222 1.00 81.44 366 LYS A O 1
ATOM 2996 N N . LEU A 1 367 ? 8.861 15.227 -41.785 1.00 75.00 367 LEU A N 1
ATOM 2997 C CA . LEU A 1 367 ? 8.990 16.223 -42.838 1.00 75.00 367 LEU A CA 1
ATOM 2998 C C . LEU A 1 367 ? 7.653 16.427 -43.542 1.00 75.00 367 LEU A C 1
ATOM 3000 O O . LEU A 1 367 ? 6.930 15.475 -43.828 1.00 75.00 367 LEU A O 1
ATOM 3004 N N . ILE A 1 368 ? 7.352 17.693 -43.820 1.00 66.19 368 ILE A N 1
ATOM 3005 C CA . ILE A 1 368 ? 6.143 18.109 -44.535 1.00 66.19 368 ILE A CA 1
ATOM 3006 C C . ILE A 1 368 ? 6.436 18.240 -46.045 1.00 66.19 368 ILE A C 1
ATOM 3008 O O . ILE A 1 368 ? 5.520 18.102 -46.841 1.00 66.19 368 ILE A O 1
ATOM 3012 N N . ASN A 1 369 ? 7.711 18.408 -46.448 1.00 58.12 369 ASN A N 1
ATOM 3013 C CA . ASN A 1 369 ? 8.157 18.529 -47.845 1.00 58.12 369 ASN A CA 1
ATOM 3014 C C . ASN A 1 369 ? 9.512 17.834 -48.101 1.00 58.12 369 ASN A C 1
ATOM 3016 O O . ASN A 1 369 ? 10.427 17.933 -47.280 1.00 58.12 369 ASN A O 1
ATOM 3020 N N . GLN A 1 370 ? 9.675 17.205 -49.275 1.00 51.91 370 GLN A N 1
ATOM 3021 C CA . GLN A 1 370 ? 10.903 16.488 -49.678 1.00 51.91 370 GLN A CA 1
ATOM 3022 C C . GLN A 1 370 ? 12.140 17.398 -49.846 1.00 51.91 370 GLN A C 1
ATOM 3024 O O . GLN A 1 370 ? 13.265 16.937 -49.673 1.00 51.91 370 GLN A O 1
ATOM 3029 N N . LEU A 1 371 ? 11.959 18.698 -50.106 1.00 46.66 371 LEU A N 1
ATOM 3030 C CA . LEU A 1 371 ? 13.056 19.667 -50.293 1.00 46.66 371 LEU A CA 1
ATOM 3031 C C . LEU A 1 371 ? 13.928 19.887 -49.035 1.00 46.66 371 LEU A C 1
ATOM 3033 O O . LEU A 1 371 ? 15.088 20.266 -49.157 1.00 46.66 371 LEU A O 1
ATOM 3037 N N . LEU A 1 372 ? 13.426 19.577 -47.832 1.00 51.59 372 LEU A N 1
ATOM 3038 C CA . LEU A 1 372 ? 14.169 19.719 -46.567 1.00 51.59 372 LEU A CA 1
ATOM 3039 C C . LEU A 1 372 ? 15.198 18.603 -46.310 1.00 51.59 372 LEU A C 1
ATOM 3041 O O . LEU A 1 372 ? 16.069 18.760 -45.450 1.00 51.59 372 LEU A O 1
ATOM 3045 N N . LEU A 1 373 ? 15.131 17.481 -47.038 1.00 47.34 373 LEU A N 1
ATOM 3046 C CA . LEU A 1 373 ? 16.042 16.343 -46.846 1.00 47.34 373 LEU A CA 1
ATOM 3047 C C . LEU A 1 373 ? 17.499 16.709 -47.168 1.00 47.34 373 LEU A C 1
ATOM 3049 O O . LEU A 1 373 ? 18.398 16.301 -46.438 1.00 47.34 373 LEU A O 1
ATOM 3053 N N . LEU A 1 374 ? 17.742 17.522 -48.201 1.00 46.47 374 LEU A N 1
ATOM 3054 C CA . LEU A 1 374 ? 19.091 17.958 -48.590 1.00 46.47 374 LEU A CA 1
ATOM 3055 C C . LEU A 1 374 ? 19.713 18.963 -47.600 1.00 46.47 374 LEU A C 1
ATOM 3057 O O . LEU A 1 374 ? 20.924 18.923 -47.372 1.00 46.47 374 LEU A O 1
ATOM 3061 N N . ASP A 1 375 ? 18.908 19.809 -46.951 1.00 44.06 375 ASP A N 1
ATOM 3062 C CA . ASP A 1 375 ? 19.402 20.814 -45.996 1.00 44.06 375 ASP A CA 1
ATOM 3063 C C . ASP A 1 375 ? 19.563 20.288 -44.560 1.00 44.06 375 ASP A C 1
ATOM 3065 O O . ASP A 1 375 ? 20.426 20.760 -43.808 1.00 44.06 375 ASP A O 1
ATOM 3069 N N . LEU A 1 376 ? 18.823 19.241 -44.181 1.00 47.22 376 LEU A N 1
ATOM 3070 C CA . LEU A 1 376 ? 18.993 18.559 -42.892 1.00 47.22 376 LEU A CA 1
ATOM 3071 C C . LEU A 1 376 ? 20.291 17.748 -42.806 1.00 47.22 376 LEU A C 1
ATOM 3073 O O . LEU A 1 376 ? 20.863 17.624 -41.719 1.00 47.22 376 LEU A O 1
ATOM 3077 N N . TRP A 1 377 ? 20.814 17.259 -43.933 1.00 47.69 377 TRP A N 1
ATOM 3078 C CA . TRP A 1 377 ? 22.119 16.587 -43.969 1.00 47.69 377 TRP A CA 1
ATOM 3079 C C . TRP A 1 377 ? 23.283 17.527 -43.619 1.00 47.69 377 TRP A C 1
ATOM 3081 O O . TRP A 1 377 ? 24.300 17.057 -43.109 1.00 47.69 377 TRP A O 1
ATOM 3091 N N . LYS A 1 378 ? 23.125 18.847 -43.801 1.00 41.38 378 LYS A N 1
ATOM 3092 C CA . LYS A 1 378 ? 24.104 19.856 -43.352 1.00 41.38 378 LYS A CA 1
ATOM 3093 C C . LYS A 1 378 ? 24.072 20.088 -41.832 1.00 41.38 378 LYS A C 1
ATOM 3095 O O . LYS A 1 378 ? 25.078 20.499 -41.267 1.00 41.38 378 LYS A O 1
ATOM 3100 N N . HIS A 1 379 ? 22.945 19.799 -41.174 1.00 37.59 379 HIS A N 1
ATOM 3101 C CA . HIS A 1 379 ? 22.705 20.076 -39.747 1.00 37.59 379 HIS A CA 1
ATOM 3102 C C . HIS A 1 379 ? 22.779 18.838 -38.844 1.00 37.59 379 HIS A C 1
ATOM 3104 O O . HIS A 1 379 ? 22.886 18.957 -37.621 1.00 37.59 379 HIS A O 1
ATOM 3110 N N . CYS A 1 380 ? 22.755 17.632 -39.416 1.00 39.34 380 CYS A N 1
ATOM 3111 C CA . CYS A 1 380 ? 23.081 16.427 -38.668 1.00 39.34 380 CYS A CA 1
ATOM 3112 C C . CYS A 1 380 ? 24.549 16.502 -38.225 1.00 39.34 380 CYS A C 1
ATOM 3114 O O . CYS A 1 380 ? 25.437 16.740 -39.043 1.00 39.34 380 CYS A O 1
ATOM 3116 N N . ARG A 1 381 ? 24.830 16.243 -36.939 1.00 42.53 381 ARG A N 1
ATOM 3117 C CA . ARG A 1 381 ? 26.183 16.147 -36.337 1.00 42.53 381 ARG A CA 1
ATOM 3118 C C . ARG A 1 381 ? 27.009 14.955 -36.876 1.00 42.53 381 ARG A C 1
ATOM 3120 O O . ARG A 1 381 ? 27.765 14.316 -36.151 1.00 42.53 381 ARG A O 1
ATOM 3127 N N . MET A 1 382 ? 26.864 14.640 -38.158 1.00 43.44 382 MET A N 1
ATOM 3128 C CA . MET A 1 382 ? 27.509 13.566 -38.905 1.00 43.44 382 MET A CA 1
ATOM 3129 C C . MET A 1 382 ? 28.906 13.928 -39.438 1.00 43.44 382 MET A C 1
ATOM 3131 O O . MET A 1 382 ? 29.517 13.105 -40.118 1.00 43.44 382 MET A O 1
ATOM 3135 N N . MET A 1 383 ? 29.471 15.099 -39.114 1.00 39.22 383 MET A N 1
ATOM 3136 C CA . MET A 1 383 ? 30.846 15.429 -39.532 1.00 39.22 383 MET A CA 1
ATOM 3137 C C . MET A 1 383 ? 31.904 14.462 -38.965 1.00 39.22 383 MET A C 1
ATOM 3139 O O . MET A 1 383 ? 32.900 14.205 -39.635 1.00 39.22 383 MET A O 1
ATOM 3143 N N . HIS A 1 384 ? 31.674 13.828 -37.807 1.00 37.53 384 HIS A N 1
ATOM 3144 C CA . HIS A 1 384 ? 32.621 12.838 -37.267 1.00 37.53 384 HIS A CA 1
ATOM 3145 C C . HIS A 1 384 ? 32.507 11.439 -37.890 1.00 37.53 384 HIS A C 1
ATOM 3147 O O . HIS A 1 384 ? 33.489 10.702 -37.902 1.00 37.53 384 HIS A O 1
ATOM 3153 N N . TYR A 1 385 ? 31.353 11.077 -38.459 1.00 38.91 385 TYR A N 1
ATOM 3154 C CA . TYR A 1 385 ? 31.182 9.786 -39.141 1.00 38.91 385 TYR A CA 1
ATOM 3155 C C . TYR A 1 385 ? 31.620 9.835 -40.609 1.00 38.91 385 TYR A C 1
ATOM 3157 O O . TYR A 1 385 ? 31.981 8.809 -41.180 1.00 38.91 385 TYR A O 1
ATOM 3165 N N . ARG A 1 386 ? 31.660 11.030 -41.216 1.00 37.44 386 ARG A N 1
ATOM 3166 C CA . ARG A 1 386 ? 32.201 11.211 -42.567 1.00 37.44 386 ARG A CA 1
ATOM 3167 C C . ARG A 1 386 ? 33.709 10.934 -42.612 1.00 37.44 386 ARG A C 1
ATOM 3169 O O . ARG A 1 386 ? 34.148 10.318 -43.570 1.00 37.44 386 ARG A O 1
ATOM 3176 N N . ARG A 1 387 ? 34.483 11.295 -41.576 1.00 35.28 387 ARG A N 1
ATOM 3177 C CA . ARG A 1 387 ? 35.936 11.022 -41.532 1.00 35.28 387 ARG A CA 1
ATOM 3178 C C . ARG A 1 387 ? 36.258 9.529 -41.408 1.00 35.28 387 ARG A C 1
ATOM 3180 O O . ARG A 1 387 ? 37.007 9.030 -42.232 1.00 35.28 387 ARG A O 1
ATOM 3187 N N . SER A 1 388 ? 35.615 8.779 -40.504 1.00 36.19 388 SER A N 1
ATOM 3188 C CA . SER A 1 388 ? 35.954 7.352 -40.332 1.00 36.19 388 SER A CA 1
ATOM 3189 C C . SER A 1 388 ? 35.422 6.430 -41.440 1.00 36.19 388 SER A C 1
ATOM 3191 O O . SER A 1 388 ? 36.038 5.400 -41.716 1.00 36.19 388 SER A O 1
ATOM 3193 N N . LEU A 1 389 ? 34.322 6.795 -42.120 1.00 35.56 389 LEU A N 1
ATOM 3194 C CA . LEU A 1 389 ? 33.848 6.064 -43.305 1.00 35.56 389 LEU A CA 1
ATOM 3195 C C . LEU A 1 389 ? 34.528 6.508 -44.609 1.00 35.56 389 LEU A C 1
ATOM 3197 O O . LEU A 1 389 ? 34.627 5.689 -45.518 1.00 35.56 389 LEU A O 1
ATOM 3201 N N . MET A 1 390 ? 34.995 7.759 -44.737 1.00 36.06 390 MET A N 1
ATOM 3202 C CA . MET A 1 390 ? 35.726 8.206 -45.937 1.00 36.06 390 MET A CA 1
ATOM 3203 C C . MET A 1 390 ? 37.224 7.881 -45.877 1.00 36.06 390 MET A C 1
ATOM 3205 O O . MET A 1 390 ? 37.794 7.595 -46.922 1.00 36.06 390 MET A O 1
ATOM 3209 N N . GLU A 1 391 ? 37.849 7.798 -44.698 1.00 34.62 391 GLU A N 1
ATOM 3210 C CA . GLU A 1 391 ? 39.241 7.319 -44.566 1.00 34.62 391 GLU A CA 1
ATOM 3211 C C . GLU A 1 391 ? 39.379 5.809 -44.839 1.00 34.62 391 GLU A C 1
ATOM 3213 O O . GLU A 1 391 ? 40.473 5.325 -45.102 1.00 34.62 391 GLU A O 1
ATOM 3218 N N . ARG A 1 392 ? 38.267 5.059 -44.868 1.00 35.53 392 ARG A N 1
ATOM 3219 C CA . ARG A 1 392 ? 38.220 3.659 -45.336 1.00 35.53 392 ARG A CA 1
ATOM 3220 C C . ARG A 1 392 ? 37.540 3.480 -46.699 1.00 35.53 392 ARG A C 1
ATOM 3222 O O . ARG A 1 392 ? 37.242 2.352 -47.088 1.00 35.53 392 ARG A O 1
ATOM 3229 N N . LYS A 1 393 ? 37.317 4.563 -47.453 1.00 32.38 393 LYS A N 1
ATOM 3230 C CA . LYS A 1 393 ? 36.843 4.493 -48.849 1.00 32.38 393 LYS A CA 1
ATOM 3231 C C . LYS A 1 393 ? 37.955 4.272 -49.878 1.00 32.38 393 LYS A C 1
ATOM 3233 O O . LYS A 1 393 ? 37.633 4.052 -51.039 1.00 32.38 393 LYS A O 1
ATOM 3238 N N . SER A 1 394 ? 39.223 4.230 -49.476 1.00 32.50 394 SER A N 1
ATOM 3239 C CA . SER A 1 394 ? 40.339 3.886 -50.369 1.00 32.50 394 SER A CA 1
ATOM 3240 C C . SER A 1 394 ? 40.530 2.379 -50.610 1.00 32.50 394 SER A C 1
ATOM 3242 O O . SER A 1 394 ? 41.320 2.024 -51.475 1.00 32.50 394 SER A O 1
ATOM 3244 N N . HIS A 1 395 ? 39.799 1.480 -49.928 1.00 33.66 395 HIS A N 1
ATOM 3245 C CA . HIS A 1 395 ? 40.034 0.027 -50.061 1.00 33.66 395 HIS A CA 1
ATOM 3246 C C . HIS A 1 395 ? 38.810 -0.861 -50.355 1.00 33.66 395 HIS A C 1
ATOM 3248 O O . HIS A 1 395 ? 38.968 -2.073 -50.431 1.00 33.66 395 HIS A O 1
ATOM 3254 N N . ILE A 1 396 ? 37.600 -0.317 -50.557 1.00 33.88 396 ILE A N 1
ATOM 3255 C CA . ILE A 1 396 ? 36.398 -1.143 -50.856 1.00 33.88 396 ILE A CA 1
ATOM 3256 C C . ILE A 1 396 ? 35.705 -0.754 -52.185 1.00 33.88 396 ILE A C 1
ATOM 3258 O O . ILE A 1 396 ? 34.743 -1.391 -52.591 1.00 33.88 396 ILE A O 1
ATOM 3262 N N . LEU A 1 397 ? 36.227 0.228 -52.933 1.00 29.03 397 LEU A N 1
ATOM 3263 C CA . LEU A 1 397 ? 35.701 0.633 -54.254 1.00 29.03 397 LEU A CA 1
ATOM 3264 C C . LEU A 1 397 ? 36.633 0.300 -55.442 1.00 29.03 397 LEU A C 1
ATOM 3266 O O . LEU A 1 397 ? 36.552 0.948 -56.476 1.00 29.03 397 LEU A O 1
ATOM 3270 N N . LEU A 1 398 ? 37.477 -0.734 -55.327 1.00 32.72 398 LEU A N 1
ATOM 3271 C CA . LEU A 1 398 ? 38.249 -1.295 -56.457 1.00 32.72 398 LEU A CA 1
ATOM 3272 C C . LEU A 1 398 ? 37.936 -2.777 -56.739 1.00 32.72 398 LEU A C 1
ATOM 3274 O O . LEU A 1 398 ? 38.786 -3.525 -57.205 1.00 32.72 398 LEU A O 1
ATOM 3278 N N . ALA A 1 399 ? 36.708 -3.221 -56.472 1.00 32.16 399 ALA A N 1
ATOM 3279 C CA . ALA A 1 399 ? 36.250 -4.548 -56.887 1.00 32.16 399 ALA A CA 1
ATOM 3280 C C . ALA A 1 399 ? 34.774 -4.518 -57.308 1.00 32.16 399 ALA A C 1
ATOM 3282 O O . ALA A 1 399 ? 33.941 -5.183 -56.703 1.00 32.16 399 ALA A O 1
ATOM 3283 N N . SER A 1 400 ? 34.455 -3.684 -58.300 1.00 37.16 400 SER A N 1
ATOM 3284 C CA . SER A 1 400 ? 33.328 -3.866 -59.230 1.00 37.16 400 SER A CA 1
ATOM 3285 C C . SER A 1 400 ? 33.314 -2.715 -60.244 1.00 37.16 400 SER A C 1
ATOM 3287 O O . SER A 1 400 ? 32.502 -1.791 -60.149 1.00 37.16 400 SER A O 1
ATOM 3289 N N . SER A 1 401 ? 34.254 -2.772 -61.181 1.00 33.56 401 SER A N 1
ATOM 3290 C CA . SER A 1 401 ? 34.148 -2.244 -62.543 1.00 33.56 401 SER A CA 1
ATOM 3291 C C . SER A 1 401 ? 34.957 -3.173 -63.426 1.00 33.56 401 SER A C 1
ATOM 3293 O O . SER A 1 401 ? 36.159 -3.313 -63.096 1.00 33.56 401 SER A O 1
#

Radius of gyration: 31.41 Å; chains: 1; bounding box: 92×42×106 Å

Secondary structure (DSSP, 8-state):
--------------EEE--S-TT-HHHHHHHHHHH-TT-SEEE-TT--S--HHHHHHHHHH-S---EEE-TT----HHHHHHHHHH-TT--EEE-TT-TT--THHHHHHHHH-TT--EEE-TT-S-EEHHHHHHHHHH-TT--EEE-TT--EE----TTTTTS-B---EEE-TT-GGGSSTHHHHHHHHHBTT--EEE-TTSEEEHHHHHHHHHHTTS--EEE-TT-EEE-EEEEE-SSEEEEEEEETTEEEEEEEES-GGGHHHHHHHHHHHHHHGGG--TTBPEEEEEE--S-TTS--SSS-EEEEES-EE------HHHHHHHHHHHHHHHHTTEE-TT--GGGEEEETTS-EEE---TT-EE-S-TTHHHHHHHHSSTHHHHHHHHTTTTSSSSS--

Foldseek 3Di:
DDDPPDPLPADPDAADADELAACCALVVLLVVCVNHQAHQAYHHHNYEHYELSSLLSVLVRYQHHAYYAQALYQYALNSLLSNQQSHLNHAYYACANNARYALVSLLSNLVRNQNHAEYHHEQAAHDELVSVLSNQVRNQNHAYYYHALYHYQYDDNPSLQPAAHCHAYYAHANYNNPPDVRNVLSNLLRHLNHAEDHHENEADEVSNVVSCVVRPPRHNYYHHHNYDAFDAFPDDDPFWTWGWGADPNAIKIKTFGDAPVLLLLVVQQCVLQVVLVVVVAPQEKDWPDWFDDPDNPPPDRGGGITIIPDDWAQDDDDDPVQVVSVVVSQVVSVVQQKDQLPDDSVQWTAGPVGHIYGHRSSPMDHDPDPVCPVVVVVVRPCPVVCVVVVVPPVPPPPPDD

Sequence (401 aa):
MCEKHKPAYISNTTHLEITFYYSLSDKKIKSIVKTFPNIIHLDFKDSIGFSDKSLFVIAESYSNLRYINLWDAQITDKGLYAIVRSYYKLEYLNISYCRNISNKSLFEIAGNCHDLQEFYFAEACWITDRSISYILNSCLNLRKLDIVFSRGDIKDASTLMRRCFNIEYLDFSGVMALQNDVLIIAIIKQSLNLRYLEISHNNIGDEIIEALAYTYHKLEHLKLDSCSFLIRSIGVGRTAVVYEGIYNSNEVAIKVLKDAQFLQCFQLKVDVMQKLACLNSSTLLKILIFHFEEDSNSGDKGSTFIVLSPLCKQFRNWRKEDIQHIIGTLKKVHDMNIIHRDFRKWNLLRDQDGNVRIADWGFAVKLINQLLLLDLWKHCRMMHYRRSLMERKSHILLASS

InterPro domains:
  IPR000719 Protein kinase domain [PF00069] (232-370)
  IPR000719 Protein kinase domain [PS50011] (228-401)
  IPR001611 Leucine-rich repeat [PF13516] (64-83)
  IPR001611 Leucine-rich repeat [PF13516] (191-213)
  IPR006553 Leucine-rich repeat, cysteine-containing subtype [SM00367] (36-61)
  IPR006553 Leucine-rich repeat, cysteine-containing subtype [SM00367] (62-86)
  IPR006553 Leucine-rich repeat, cysteine-containing subtype [SM00367] (87-112)
  IPR006553 Leucine-rich repeat, cysteine-containing subtype [SM00367] (113-138)
  IPR006553 Leucine-rich repeat, cysteine-containing subtype [SM00367] (191-215)
  IPR011009 Protein kinase-like domain superfamily [SSF56112] (230-378)
  IPR017441 Protein kinase, ATP binding site [PS00107] (234-255)
  IPR032675 Leucine-rich repeat domain superfamily [G3DSA:3.80.10.10] (5-241)

pLDDT: mean 79.46, std 18.54, range [29.03, 98.81]

Organism: NCBI:txid1117311